Protein AF-A0A2H0Q9N0-F1 (afdb_monomer)

pLDDT: mean 83.06, std 21.74, range [19.2, 98.88]

Radius of gyration: 26.99 Å; Cα contacts (8 Å, |Δi|>4): 1175; chains: 1; bounding box: 67×59×78 Å

Mean predicted aligned error: 12.79 Å

Secondary structure (DSSP, 8-state):
----------------------------TT-------SSS--SPPPPHHHHHHHHHHHHHHHHHIIIIII--EEEE---HHHHHHHHHHH--SS----PPBS--EEEEE-SEEE-B-SS---S-TTBGGGG--EEE--SPEEHHHHHHHHHHHHHHHHHHT-HHHH-BTTBTT---HHHHHHHHHHHHHHHHHHHHHHHHHTTT--SEE-SSHHHHHHHHHHHHHHHHHHH---BTTTBSS-HHHHHHHHHTTS-HHHHHHHHHHHHHHHHHTPPPP-SHHHHHHHHHHHHHHHHHTT--HHHHHHHHHHHHHHHT---SSHHHHHHHHHHHHHHHHHH--HHHHHHHHHHHHHHHHHEETTTTEETT-SEEEHHHHHHHHHHHHHHHHH-TTTS-HHHHHHHHHHHHIIIIIISS-B-----GGGS-TTT--SSGGGTS-TTPPPGGGSSTTT-B-S-B-SEEEEETTEEEE-TT-EEHHHHHHHHHHHHTTSTTTS-SS--TTS--PPP-----------------------PPPPPHHHHIIIIIHHHHTTS-GGGSGGG---SSHHHHHHHHBTPBBSS-GGGBTSBSB-TT---TTT-HHHHHH-S-TTT--SSPSSTTSPPPPHHHHHHHHHHHHTT---

Nearest PDB structures (foldseek):
  3vxd-assembly5_A  TM=5.482E-01  e=1.233E-02  Streptococcus agalactiae NEM316
  7v6q-assembly1_D  TM=3.575E-01  e=6.335E-01  Homo sapiens
  7v6q-assembly2_H  TM=3.766E-01  e=9.106E-01  Homo sapiens
  7v1m-assembly1_H  TM=4.454E-01  e=3.159E+00  Homo sapiens
  2hr2-assembly2_B  TM=3.471E-01  e=3.887E+00  Chlorobaculum tepidum TLS

Solvent-accessible surface area (backbone atoms only — not comparable to full-atom values): 34463 Å² total; per-residue (Å²): 134,89,88,78,90,92,87,84,87,90,86,89,86,87,89,87,85,87,84,92,74,97,75,89,87,85,92,65,102,79,87,82,64,88,75,86,48,87,60,97,52,97,63,81,80,75,49,54,59,34,50,43,36,25,27,38,41,50,23,49,39,37,47,50,47,46,44,36,20,19,52,56,38,49,65,53,76,81,55,71,66,59,51,53,48,44,39,58,73,22,23,40,95,82,24,72,36,75,84,59,42,63,58,25,33,32,32,36,63,27,41,30,30,20,43,35,28,74,38,69,74,87,81,50,94,49,47,26,66,41,48,25,43,38,72,64,41,82,58,52,18,33,24,35,26,48,12,25,40,35,36,35,26,44,53,46,20,51,47,33,42,23,35,87,80,30,26,46,72,86,43,83,90,43,73,21,9,50,50,29,32,51,14,44,52,28,35,51,31,28,51,37,32,50,49,48,51,53,53,26,68,76,55,84,50,67,59,47,39,75,86,49,75,48,12,57,37,38,32,48,22,19,51,22,45,47,22,36,52,31,56,40,57,57,41,92,98,37,19,88,57,40,64,45,27,54,54,45,18,60,78,65,75,42,58,23,50,60,54,17,49,53,46,56,59,49,44,54,60,55,56,71,69,58,69,82,70,85,49,59,60,33,37,18,48,44,32,48,22,39,26,30,37,25,40,46,66,76,43,58,74,71,50,43,55,54,29,49,61,45,34,62,55,47,63,73,56,85,58,91,37,58,53,49,33,16,25,37,27,39,17,16,45,40,30,18,64,72,62,66,45,62,70,33,42,50,37,25,30,58,39,46,54,54,49,56,70,35,45,36,85,76,78,37,46,44,74,70,54,53,66,40,42,31,39,45,53,19,39,41,53,38,22,38,51,46,41,62,44,70,28,64,91,58,37,47,57,68,58,42,51,52,50,42,40,37,40,46,47,33,59,37,65,64,22,39,19,51,46,15,37,76,57,72,88,77,49,57,77,89,77,54,66,101,46,64,56,33,58,38,62,90,85,54,35,39,24,72,69,46,44,71,96,34,5,24,51,36,30,50,15,34,27,32,35,58,55,97,95,42,60,43,43,43,64,73,34,28,35,35,27,27,44,26,39,26,26,42,45,25,43,34,63,46,44,93,78,36,69,74,73,56,46,62,78,77,73,72,76,62,65,76,86,81,77,70,78,88,88,86,70,90,82,92,86,89,86,85,90,68,79,73,65,90,71,84,72,49,49,40,62,54,40,32,69,76,60,48,53,66,42,25,87,61,16,33,62,95,76,7,66,94,69,41,26,40,72,40,57,69,45,30,49,67,52,27,56,76,24,59,27,82,92,32,73,95,35,51,71,30,17,27,26,28,63,50,34,46,49,46,62,42,7,40,49,47,16,25,46,40,80,52,72,90,70,28,57,79,74,46,41,30,74,94,47,82,62,66,49,49,31,55,51,48,40,55,33,47,25,20,47,70,43,53,55,113

Foldseek 3Di:
DDDDDDDDDDDDDDDDDDDDDDDDDDPDPDFDDDDQFPQGDRDDFDFLLLLLLQLQQQLVQALCLQFWAALQAQFDDD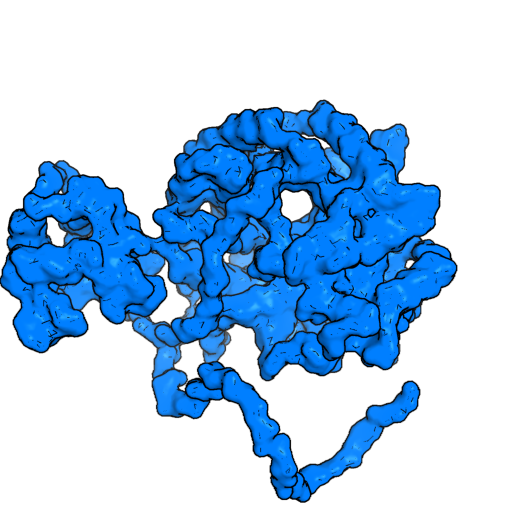DPVLLVVLQVQLDAPLAGADAAADTRGHLAGFQKFFQFFPDADPPDPSHSPRRYGHDHRQFAHFLLLLLLSLLSLLQQLLLLQFCQQQNGHPDDNHRRSHSNSSSLSSLVSSLSSLVVVLCCVVPVVGRHDHPDLLSLLSNLLSLLSNLLLLLDQADPNTHNGNPSVVSVCVVVVHGSNVVSVVSLVVSVVSVVPRDDDDALLNLLSNLQSLLSNCQSVLHQDPSLVSLVVSLVVLLPDPDQFLLSLLSSLNSLLLNCLSNVPCSSLLSSLVSVVVNLVQADPSQLDGVSDFKDFLQSLLSNLSSLLSCCFRNLVRDANVLSSVNNSSSCCRVPAFQCQQQAHADLVVDDPSNDDPDPSSNHDPPGHHQQPSDDPRGGRRFGARMWGHDPNGIDGNSSMDRSSSRSSSSLSSNCSPCVSGNSSRRSVVPPHGDDDDDRDDDRDDDDDDFDDDDADDDPQDALQCLLVPPVVQQQVQQDDPNRVVNNHSVHSVSNLVSQEPHQDPPQVSSGRQGCAYAQALQCSRHVVLLQQDRDPSSHDPAHPPHPDPGDDPHSSVSVSSCRNNGVHD

Sequence (646 aa):
MKSFLLLFSVFILSACTNGHNPLFNCDGPGCGGVISSGIGLSAPPLSFTKTLEQGYWYSRYNLGDLVMKSGAGETFMPDMDMVSMMLQMSSDDLSTAMAPQAPALLSRVYNSANPSFVQKSDNDPMNFSDERWSDFDTSATTGSAFGWTLMKEVEWSKLFNVDGHFGVPGQNDIPGAQQRFNGLALCAEAVMQADAFIMDFNGNRSKFTISDKSDSYVALGAIANLADFLNTSSIPNRMQKNRCAEAVAMMKMKPASSVADDYLNFLADLEFELEAPETIKERSLLIQVYSFYAKALESKNVFTTAAISHADFLQNYVGADVTEISYAIRGLIDAYRITKQVKYLKSAGIMWEKLLADFDNKNNFFKSKATYSVDDIAVILSALNGLKLFGQKEVVQYFVLNTFIRTFESLVNLSGLQISAPAVAMIDEWERKPNDLFHRANNLVTPRKAGGEFGIAPVFAAEVTFKEGRWAAKKDRFDTAGAMHLANQMVWFHYSEVEGFVCPEGDCVAASDIEAGDLVPPGSSTPGQGGGQTGPVLGFNELHNQILTRCIGCHAGSGAPMGLDMSTPDKAFENLVGKPAVQGGVFGGVNRVTPGNSNPSASYIIAKLQASPDQRVGDRMPRGGPFLTEGEINQVKAWIDAGANR

Structure (mmCIF, N/CA/C/O backbone):
data_AF-A0A2H0Q9N0-F1
#
_entry.id   AF-A0A2H0Q9N0-F1
#
loop_
_atom_site.group_PDB
_atom_site.id
_atom_site.type_symbol
_atom_site.label_atom_id
_atom_site.label_alt_id
_atom_site.label_comp_id
_atom_site.label_asym_id
_atom_site.label_entity_id
_atom_site.label_seq_id
_atom_site.pdbx_PDB_ins_code
_atom_site.Cartn_x
_atom_site.Cartn_y
_atom_site.Cartn_z
_atom_site.occupancy
_atom_site.B_iso_or_equiv
_atom_site.auth_seq_id
_atom_site.auth_comp_id
_atom_site.auth_asym_id
_atom_site.auth_atom_id
_atom_site.pdbx_PDB_model_num
ATOM 1 N N . MET A 1 1 ? 30.008 -14.750 -15.233 1.00 31.31 1 MET A N 1
ATOM 2 C CA . MET A 1 1 ? 29.663 -16.009 -15.939 1.00 31.31 1 MET A CA 1
ATOM 3 C C . MET A 1 1 ? 30.295 -17.197 -15.221 1.00 31.31 1 MET A C 1
ATOM 5 O O . MET A 1 1 ? 31.506 -17.197 -15.068 1.00 31.31 1 MET A O 1
ATOM 9 N N . LYS A 1 2 ? 29.468 -18.190 -14.847 1.00 23.47 2 LYS A N 1
ATOM 10 C CA . LYS A 1 2 ? 29.785 -19.526 -14.288 1.00 23.47 2 LYS A CA 1
ATOM 11 C C . LYS A 1 2 ? 30.564 -19.589 -12.962 1.00 23.47 2 LYS A C 1
ATOM 13 O O . LYS A 1 2 ? 31.775 -19.417 -12.939 1.00 23.47 2 LYS A O 1
ATOM 18 N N . SER A 1 3 ? 29.896 -20.079 -11.917 1.00 23.36 3 SER A N 1
ATOM 19 C CA . SER A 1 3 ? 30.359 -21.277 -11.199 1.00 23.36 3 SER A CA 1
ATOM 20 C C . SER A 1 3 ? 29.175 -22.002 -10.558 1.00 23.36 3 SER A C 1
ATOM 22 O O . SER A 1 3 ? 28.416 -21.445 -9.776 1.00 23.36 3 SER A O 1
ATOM 24 N N . PHE A 1 4 ? 29.006 -23.242 -11.003 1.00 22.53 4 PHE A N 1
ATOM 25 C CA . PHE A 1 4 ? 27.982 -24.225 -10.668 1.00 22.53 4 PHE A CA 1
ATOM 26 C C . PHE A 1 4 ? 28.611 -25.216 -9.667 1.00 22.53 4 PHE A C 1
ATOM 28 O O . PHE A 1 4 ? 29.736 -25.638 -9.903 1.00 22.53 4 PHE A O 1
ATOM 35 N N . LEU A 1 5 ? 27.870 -25.568 -8.610 1.00 22.69 5 LEU A N 1
ATOM 36 C CA . LEU A 1 5 ? 27.806 -26.840 -7.854 1.00 22.69 5 LEU A CA 1
ATOM 37 C C . LEU A 1 5 ? 29.042 -27.758 -7.604 1.00 22.69 5 LEU A C 1
ATOM 39 O O . LEU A 1 5 ? 29.772 -28.110 -8.523 1.00 22.69 5 LEU A O 1
ATOM 43 N N . LEU A 1 6 ? 29.018 -28.342 -6.380 1.00 20.81 6 LEU A N 1
ATOM 44 C CA . LEU A 1 6 ? 29.423 -29.704 -5.920 1.00 20.81 6 LEU A CA 1
ATOM 45 C C . LEU A 1 6 ? 30.779 -29.919 -5.178 1.00 20.81 6 LEU A C 1
ATOM 47 O O . LEU A 1 6 ? 31.813 -30.030 -5.823 1.00 20.81 6 LEU A O 1
ATOM 51 N N . LEU A 1 7 ? 30.726 -30.141 -3.837 1.00 19.20 7 LEU A N 1
ATOM 52 C CA . LEU A 1 7 ? 31.066 -31.395 -3.080 1.00 19.20 7 LEU A CA 1
ATOM 53 C C . LEU A 1 7 ? 31.716 -31.223 -1.667 1.00 19.20 7 LEU A C 1
ATOM 55 O O . LEU A 1 7 ? 32.732 -30.562 -1.514 1.00 19.20 7 LEU A O 1
ATOM 59 N N . PHE A 1 8 ? 31.134 -31.956 -0.696 1.00 19.28 8 PHE A N 1
ATOM 60 C CA . PHE A 1 8 ? 31.628 -32.558 0.576 1.00 19.28 8 PHE A CA 1
ATOM 61 C C . PHE A 1 8 ? 32.267 -31.753 1.745 1.00 19.28 8 PHE A C 1
ATOM 63 O O . PHE A 1 8 ? 33.416 -31.342 1.715 1.00 19.28 8 PHE A O 1
ATOM 70 N N . SER A 1 9 ? 31.506 -31.718 2.853 1.00 19.86 9 SER A N 1
ATOM 71 C CA . SER A 1 9 ? 31.774 -32.215 4.227 1.00 19.86 9 SER A CA 1
ATOM 72 C C . SER A 1 9 ? 33.157 -32.118 4.922 1.00 19.86 9 SER A C 1
ATOM 74 O O . SER A 1 9 ? 34.087 -32.836 4.578 1.00 19.86 9 SER A O 1
ATOM 76 N N . VAL A 1 10 ? 33.120 -31.446 6.092 1.00 20.84 10 VAL A N 1
ATOM 77 C CA . VAL A 1 10 ? 33.863 -31.665 7.366 1.00 20.84 10 VAL A CA 1
ATOM 78 C C . VAL A 1 10 ? 35.358 -31.295 7.413 1.00 20.84 10 VAL A C 1
ATOM 80 O O . VAL A 1 10 ? 36.204 -32.075 7.003 1.00 20.84 10 VAL A O 1
ATOM 83 N N . PHE A 1 11 ? 35.686 -30.175 8.078 1.00 20.23 11 PHE A N 1
ATOM 84 C CA . PHE A 1 11 ? 36.455 -30.140 9.340 1.00 20.23 11 PHE A CA 1
ATOM 85 C C . PHE A 1 11 ? 36.376 -28.748 10.004 1.00 20.23 11 PHE A C 1
ATOM 87 O O . PHE A 1 11 ? 36.234 -27.720 9.350 1.00 20.23 11 PHE A O 1
ATOM 94 N N . ILE A 1 12 ? 36.411 -28.771 11.334 1.00 21.11 12 ILE A N 1
ATOM 95 C CA . ILE A 1 12 ? 36.147 -27.708 12.310 1.00 21.11 12 ILE A CA 1
ATOM 96 C C . ILE A 1 12 ? 37.455 -26.964 12.669 1.00 21.11 12 ILE A C 1
ATOM 98 O O . ILE A 1 12 ? 38.469 -27.633 12.834 1.00 21.11 12 ILE A O 1
ATOM 102 N N . LEU A 1 13 ? 37.406 -25.633 12.865 1.00 20.56 13 LEU A N 1
ATOM 103 C CA . LEU A 1 13 ? 37.835 -24.852 14.060 1.00 20.56 13 LEU A CA 1
ATOM 104 C C . LEU A 1 13 ? 38.424 -23.456 13.749 1.00 20.56 13 LEU A C 1
ATOM 106 O O . LEU A 1 13 ? 39.494 -23.321 13.170 1.00 20.56 13 LEU A O 1
ATOM 110 N N . SER A 1 14 ? 37.773 -22.469 14.380 1.00 21.14 14 SER A N 1
ATOM 111 C CA . SER A 1 14 ? 38.359 -21.362 15.154 1.00 21.14 14 SER A CA 1
ATOM 112 C C . SER A 1 14 ? 38.854 -20.097 14.443 1.00 21.14 14 SER A C 1
ATOM 114 O O . SER A 1 14 ? 40.018 -19.993 14.076 1.00 21.14 14 SER A O 1
ATOM 116 N N . ALA A 1 15 ? 38.009 -19.059 14.480 1.00 22.59 15 ALA A N 1
ATOM 117 C CA . ALA A 1 15 ? 38.369 -17.771 15.084 1.00 22.59 15 ALA A CA 1
ATOM 118 C C . ALA A 1 15 ? 37.097 -16.996 15.497 1.00 22.59 15 ALA A C 1
ATOM 120 O O . ALA A 1 15 ? 36.568 -16.188 14.742 1.00 22.59 15 ALA A O 1
ATOM 121 N N . CYS A 1 16 ? 36.609 -17.258 16.715 1.00 19.97 16 CYS A N 1
ATOM 122 C CA . CYS A 1 16 ? 35.764 -16.334 17.476 1.00 19.97 16 CYS A CA 1
ATOM 123 C C . CYS A 1 16 ? 36.652 -15.589 18.475 1.00 19.97 16 CYS A C 1
ATOM 125 O O . CYS A 1 16 ? 37.327 -16.262 19.244 1.00 19.97 16 CYS A O 1
ATOM 127 N N . THR A 1 17 ? 36.583 -14.256 18.495 1.00 24.31 17 THR A N 1
ATOM 128 C CA . THR A 1 17 ? 36.706 -13.335 19.655 1.00 24.31 17 THR A CA 1
ATOM 129 C C . THR A 1 17 ? 36.529 -11.916 19.087 1.00 24.31 17 THR A C 1
ATOM 131 O O . THR A 1 17 ? 37.209 -11.607 18.118 1.00 24.31 17 THR A O 1
ATOM 134 N N . ASN A 1 18 ? 35.716 -10.967 19.556 1.00 23.95 18 ASN A N 1
ATOM 135 C CA . ASN A 1 18 ? 34.842 -10.791 20.716 1.00 23.95 18 ASN A CA 1
ATOM 136 C C . ASN A 1 18 ? 33.874 -9.632 20.382 1.00 23.95 18 ASN A C 1
ATOM 138 O O . ASN A 1 18 ? 34.297 -8.663 19.757 1.00 23.95 18 ASN A O 1
ATOM 142 N N . GLY A 1 19 ? 32.628 -9.685 20.861 1.00 22.50 19 GLY A N 1
ATOM 143 C CA . GLY A 1 19 ? 31.677 -8.565 20.798 1.00 22.50 19 GLY A CA 1
ATOM 144 C C . GLY A 1 19 ? 30.237 -9.011 21.055 1.00 22.50 19 GLY A C 1
ATOM 145 O O . GLY A 1 19 ? 29.511 -9.335 20.127 1.00 22.50 19 GLY A O 1
ATOM 146 N N . HIS A 1 20 ? 29.860 -9.104 22.330 1.00 23.45 20 HIS A N 1
ATOM 147 C CA . HIS A 1 20 ? 28.598 -9.644 22.843 1.00 23.45 20 HIS A CA 1
ATOM 148 C C . HIS A 1 20 ? 27.323 -8.926 22.361 1.00 23.45 20 HIS A C 1
ATOM 150 O O . HIS A 1 20 ? 27.207 -7.715 22.515 1.00 23.45 20 HIS A O 1
ATOM 156 N N . ASN A 1 21 ? 26.315 -9.705 21.950 1.00 23.81 21 ASN A N 1
ATOM 157 C CA . ASN A 1 21 ? 24.898 -9.327 21.982 1.00 23.81 21 ASN A CA 1
ATOM 158 C C . ASN A 1 21 ? 24.074 -10.592 22.328 1.00 23.81 21 ASN A C 1
ATOM 160 O O . ASN A 1 21 ? 24.121 -11.547 21.552 1.00 23.81 21 ASN A O 1
ATOM 164 N N . PRO A 1 22 ? 23.402 -10.702 23.493 1.00 25.22 22 PRO A N 1
ATOM 165 C CA . PRO A 1 22 ? 22.702 -11.923 23.877 1.00 25.22 22 PRO A CA 1
ATOM 166 C C . PRO A 1 22 ? 21.216 -11.813 23.519 1.00 25.22 22 PRO A C 1
ATOM 168 O O . PRO A 1 22 ? 20.397 -11.437 24.349 1.00 25.22 22 PRO A O 1
ATOM 171 N N . LEU A 1 23 ? 20.862 -12.165 22.288 1.00 24.06 23 LEU A N 1
ATOM 172 C CA . LEU A 1 23 ? 19.498 -12.521 21.891 1.00 24.06 23 LEU A CA 1
ATOM 173 C C . LEU A 1 23 ? 19.603 -13.754 20.987 1.00 24.06 23 LEU A C 1
ATOM 175 O O . LEU A 1 23 ? 20.601 -13.907 20.293 1.00 24.06 23 LEU A O 1
ATOM 179 N N . PHE A 1 24 ? 18.590 -14.622 21.017 1.00 27.72 24 PHE A N 1
ATOM 180 C CA . PHE A 1 24 ? 18.507 -15.936 20.354 1.00 27.72 24 PHE A CA 1
ATOM 181 C C . PHE A 1 24 ? 19.119 -17.114 21.119 1.00 27.72 24 PHE A C 1
ATOM 183 O O . PHE A 1 24 ? 20.168 -17.642 20.759 1.00 27.72 24 PHE A O 1
ATOM 190 N N . ASN A 1 25 ? 18.390 -17.614 22.121 1.00 24.52 25 ASN A N 1
ATOM 191 C CA . ASN A 1 25 ? 18.332 -19.061 22.323 1.00 24.52 25 ASN A CA 1
ATOM 192 C C . ASN A 1 25 ? 17.056 -19.473 23.072 1.00 24.52 25 ASN A C 1
ATOM 194 O O . ASN A 1 25 ? 16.990 -19.313 24.286 1.00 24.52 25 ASN A O 1
ATOM 198 N N . CYS A 1 26 ? 16.070 -20.016 22.355 1.00 23.44 26 CYS A N 1
ATOM 199 C CA . CYS A 1 26 ? 14.948 -20.762 22.935 1.00 23.44 26 CYS A CA 1
ATOM 200 C C . CYS A 1 26 ? 14.511 -21.890 21.980 1.00 23.44 26 CYS A C 1
ATOM 202 O O . CYS A 1 26 ? 13.346 -21.981 21.611 1.00 23.44 26 CYS A O 1
ATOM 204 N N . ASP A 1 27 ? 15.439 -22.774 21.605 1.00 26.48 27 ASP A N 1
ATOM 205 C CA . ASP A 1 27 ? 15.098 -24.116 21.113 1.00 26.48 27 ASP A CA 1
ATOM 206 C C . ASP A 1 27 ? 15.188 -25.099 22.290 1.00 26.48 27 ASP A C 1
ATOM 208 O O . ASP A 1 27 ? 16.221 -25.712 22.558 1.00 26.48 27 ASP A O 1
ATOM 212 N N . GLY A 1 28 ? 14.095 -25.206 23.050 1.00 24.17 28 GLY A N 1
ATOM 213 C CA . GLY A 1 28 ? 13.954 -26.140 24.168 1.00 24.17 28 GLY A CA 1
ATOM 214 C C . GLY A 1 28 ? 12.652 -26.948 24.066 1.00 24.17 28 GLY A C 1
ATOM 215 O O . GLY A 1 28 ? 11.604 -26.377 23.749 1.00 24.17 28 GLY A O 1
ATOM 216 N N . PRO A 1 29 ? 12.667 -28.267 24.339 1.00 25.89 29 PRO A N 1
ATOM 217 C CA . PRO A 1 29 ? 11.501 -29.132 24.195 1.00 25.89 29 PRO A CA 1
ATOM 218 C C . PRO A 1 29 ? 10.518 -28.889 25.350 1.00 25.89 29 PRO A C 1
ATOM 220 O O . PRO A 1 29 ? 10.623 -29.485 26.418 1.00 25.89 29 PRO A O 1
ATOM 223 N N . GLY A 1 30 ? 9.568 -27.977 25.138 1.00 25.41 30 GLY A N 1
ATOM 224 C CA . GLY A 1 30 ? 8.513 -27.658 26.109 1.00 25.41 30 GLY A CA 1
ATOM 225 C C . GLY A 1 30 ? 7.301 -26.900 25.553 1.00 25.41 30 GLY A C 1
ATOM 226 O O . GLY A 1 30 ? 6.313 -26.737 26.264 1.00 25.41 30 GLY A O 1
ATOM 227 N N . CYS A 1 31 ? 7.322 -26.473 24.288 1.00 25.66 31 CYS A N 1
ATOM 228 C CA . CYS A 1 31 ? 6.215 -25.745 23.662 1.00 25.66 31 CYS A CA 1
ATOM 229 C C . CYS A 1 31 ? 5.349 -26.689 22.815 1.00 25.66 31 CYS A C 1
ATOM 231 O O . CYS A 1 31 ? 5.584 -26.863 21.624 1.00 25.66 31 CYS A O 1
ATOM 233 N N . GLY A 1 32 ? 4.348 -27.322 23.428 1.00 27.08 32 GLY A N 1
ATOM 234 C CA . GLY A 1 32 ? 3.419 -28.213 22.730 1.00 27.08 32 GLY A CA 1
ATOM 235 C C . GLY A 1 32 ? 2.026 -28.177 23.347 1.00 27.08 32 GLY A C 1
ATOM 236 O O . GLY A 1 32 ? 1.711 -28.989 24.210 1.00 27.08 32 GLY A O 1
ATOM 237 N N . GLY A 1 33 ? 1.191 -27.240 22.896 1.00 22.12 33 GLY A N 1
ATOM 238 C CA . GLY A 1 33 ? -0.230 -27.156 23.233 1.00 22.12 33 GLY A CA 1
ATOM 239 C C . GLY A 1 33 ? -1.034 -26.800 21.987 1.00 22.12 33 GLY A C 1
ATOM 240 O O . GLY A 1 33 ? -1.135 -25.637 21.615 1.00 22.12 33 GLY A O 1
ATOM 241 N N . VAL A 1 34 ? -1.551 -27.820 21.305 1.00 24.86 34 VAL A N 1
ATOM 242 C CA . VAL A 1 34 ? -2.313 -27.707 20.055 1.00 24.86 34 VAL A CA 1
ATOM 243 C C . VAL A 1 34 ? -3.736 -27.236 20.360 1.00 24.86 34 VAL A C 1
ATOM 245 O O . VAL A 1 34 ? -4.440 -27.871 21.143 1.00 24.86 34 VAL A O 1
ATOM 248 N N . ILE A 1 35 ? -4.192 -26.173 19.695 1.00 26.12 35 ILE A N 1
ATOM 249 C CA . ILE A 1 35 ? -5.621 -25.879 19.537 1.00 26.12 35 ILE A CA 1
ATOM 250 C C . ILE A 1 35 ? -5.923 -26.064 18.059 1.00 26.12 35 ILE A C 1
ATOM 252 O O . ILE A 1 35 ? -5.365 -25.358 17.221 1.00 26.12 35 ILE A O 1
ATOM 256 N N . SER A 1 36 ? -6.760 -27.046 17.731 1.00 24.72 36 SER A N 1
ATOM 257 C CA . SER A 1 36 ? -7.146 -27.306 16.350 1.00 24.72 36 SER A CA 1
ATOM 258 C C . SER A 1 36 ? -7.968 -26.135 15.810 1.00 24.72 36 SER A C 1
ATOM 260 O O . SER A 1 36 ? -9.067 -25.856 16.297 1.00 24.72 36 SER A O 1
ATOM 262 N N . SER A 1 37 ? -7.438 -25.481 14.785 1.00 29.23 37 SER A N 1
ATOM 263 C CA . SER A 1 37 ? -8.168 -24.616 13.869 1.00 29.23 37 SER A CA 1
ATOM 264 C C . SER A 1 37 ? -9.241 -25.442 13.145 1.00 29.23 37 SER A C 1
ATOM 266 O O . SER A 1 37 ? -8.993 -26.542 12.653 1.00 29.23 37 SER A O 1
ATOM 268 N N . GLY A 1 38 ? -10.470 -24.925 13.104 1.00 25.83 38 GLY A N 1
ATOM 269 C CA . GLY A 1 38 ? -11.622 -25.551 12.438 1.00 25.83 38 GLY A CA 1
ATOM 270 C C . GLY A 1 38 ? -11.572 -25.515 10.906 1.00 25.83 38 GLY A C 1
ATOM 271 O O . GLY A 1 38 ? -12.571 -25.804 10.258 1.00 25.83 38 GLY A O 1
ATOM 272 N N . ILE A 1 39 ? -10.419 -25.183 10.334 1.00 32.78 39 ILE A N 1
ATOM 273 C CA . ILE A 1 39 ? -10.038 -25.405 8.942 1.00 32.78 39 ILE A CA 1
ATOM 274 C C . ILE A 1 39 ? -8.676 -26.076 9.078 1.00 32.78 39 ILE A C 1
ATOM 276 O O . ILE A 1 39 ? -7.808 -25.473 9.695 1.00 32.78 39 ILE A O 1
ATOM 280 N N . GLY A 1 40 ? -8.513 -27.321 8.621 1.00 27.41 40 GLY A N 1
ATOM 281 C CA . GLY A 1 40 ? -7.359 -28.182 8.923 1.00 27.41 40 GLY A CA 1
ATOM 282 C C . GLY A 1 40 ? -5.984 -27.574 8.611 1.00 27.41 40 GLY A C 1
ATOM 283 O O . GLY A 1 40 ? -5.366 -27.914 7.608 1.00 27.41 40 GLY A O 1
ATOM 284 N N . LEU A 1 41 ? -5.487 -26.717 9.499 1.00 33.31 41 LEU A N 1
ATOM 285 C CA . LEU A 1 41 ? -4.199 -26.043 9.427 1.00 33.31 41 LEU A CA 1
ATOM 286 C C . LEU A 1 41 ? -3.468 -26.337 10.734 1.00 33.31 41 LEU A C 1
ATOM 288 O O . LEU A 1 41 ? -3.655 -25.669 11.746 1.00 33.31 41 LEU A O 1
ATOM 292 N N . SER A 1 42 ? -2.645 -27.382 10.712 1.00 29.28 42 SER A N 1
ATOM 293 C CA . SER A 1 42 ? -1.840 -27.867 11.838 1.00 29.28 42 SER A CA 1
ATOM 294 C C . SER A 1 42 ? -0.607 -26.998 12.143 1.00 29.28 42 SER A C 1
ATOM 296 O O . SER A 1 42 ? 0.356 -27.499 12.722 1.00 29.28 42 SER A O 1
ATOM 298 N N . ALA A 1 43 ? -0.585 -25.733 11.715 1.00 33.31 43 ALA A N 1
ATOM 299 C CA . ALA A 1 43 ? 0.555 -24.833 11.872 1.00 33.31 43 ALA A CA 1
ATOM 300 C C . ALA A 1 43 ? 0.290 -23.798 12.984 1.00 33.31 43 ALA A C 1
ATOM 302 O O . ALA A 1 43 ? -0.852 -23.358 13.135 1.00 33.31 43 ALA A O 1
ATOM 303 N N . PRO A 1 44 ? 1.310 -23.400 13.771 1.00 39.59 44 PRO A N 1
ATOM 304 C CA . PRO A 1 44 ? 1.176 -22.269 14.682 1.00 39.59 44 PRO A CA 1
ATOM 305 C C . PRO A 1 44 ? 0.867 -20.986 13.889 1.00 39.59 44 PRO A C 1
ATOM 307 O O . PRO A 1 44 ? 1.356 -20.855 12.762 1.00 39.59 44 PRO A O 1
ATOM 310 N N . PRO A 1 45 ? 0.087 -20.048 14.462 1.00 53.41 45 PRO A N 1
ATOM 311 C CA . PRO A 1 45 ? -0.258 -18.795 13.795 1.00 53.41 45 PRO A CA 1
ATOM 312 C C . PRO A 1 45 ? 1.000 -18.016 13.400 1.00 53.41 45 PRO A C 1
ATOM 314 O O . PRO A 1 45 ? 2.035 -18.086 14.075 1.00 53.41 45 PRO A O 1
ATOM 317 N N . LEU A 1 46 ? 0.908 -17.274 12.297 1.00 68.38 46 LEU A N 1
ATOM 318 C CA . LEU A 1 46 ? 1.995 -16.424 11.814 1.00 68.38 46 LEU A CA 1
ATOM 319 C C . LEU A 1 46 ? 2.429 -15.444 12.921 1.00 68.38 46 LEU A C 1
ATOM 321 O O . LEU A 1 46 ? 1.588 -14.847 13.588 1.00 68.38 46 LEU A O 1
ATOM 325 N N . SER A 1 47 ? 3.735 -15.255 13.141 1.00 75.81 47 SER A N 1
ATOM 326 C CA . SER A 1 47 ? 4.174 -14.204 14.068 1.00 75.81 47 SER A CA 1
ATOM 327 C C . SER A 1 47 ? 3.965 -12.829 13.438 1.00 75.81 47 SER A C 1
ATOM 329 O O . SER A 1 47 ? 3.990 -12.672 12.214 1.00 75.81 47 SER A O 1
ATOM 331 N N . PHE A 1 48 ? 3.797 -11.804 14.268 1.00 78.94 48 PHE A N 1
ATOM 332 C CA . PHE A 1 48 ? 3.614 -10.442 13.776 1.00 78.94 48 PHE A CA 1
ATOM 333 C C . PHE A 1 48 ? 4.802 -9.973 12.924 1.00 78.94 48 PHE A C 1
ATOM 335 O O . PHE A 1 48 ? 4.585 -9.482 11.825 1.00 78.94 48 PHE A O 1
ATOM 342 N N . THR A 1 49 ? 6.048 -10.225 13.345 1.00 76.88 49 THR A N 1
ATOM 343 C CA . THR A 1 49 ? 7.238 -9.879 12.546 1.00 76.88 49 THR A CA 1
ATOM 344 C C . THR A 1 49 ? 7.203 -10.531 11.164 1.00 76.88 49 THR A C 1
ATOM 346 O O . THR A 1 49 ? 7.435 -9.864 10.164 1.00 76.88 49 THR A O 1
ATOM 349 N N . LYS A 1 50 ? 6.822 -11.813 11.068 1.00 82.62 50 LYS A N 1
ATOM 350 C CA . LYS A 1 50 ? 6.655 -12.481 9.766 1.00 82.62 50 LYS A CA 1
ATOM 351 C C . LYS A 1 50 ? 5.530 -11.860 8.938 1.00 82.62 50 LYS A C 1
ATOM 353 O O . LYS A 1 50 ? 5.632 -11.821 7.722 1.00 82.62 50 LYS A O 1
ATOM 358 N N . THR A 1 51 ? 4.481 -11.361 9.587 1.00 86.44 51 THR A N 1
ATOM 359 C CA . THR A 1 51 ? 3.382 -10.650 8.921 1.00 86.44 51 THR A CA 1
ATOM 360 C C . THR A 1 51 ? 3.871 -9.339 8.296 1.00 86.44 51 THR A C 1
ATOM 362 O O . THR A 1 51 ? 3.561 -9.066 7.139 1.00 86.44 51 THR A O 1
ATOM 365 N N . LEU A 1 52 ? 4.673 -8.553 9.025 1.00 84.62 52 LEU A N 1
ATOM 366 C CA . LEU A 1 52 ? 5.252 -7.305 8.509 1.00 84.62 52 LEU A CA 1
ATOM 367 C C . LEU A 1 52 ? 6.208 -7.562 7.340 1.00 84.62 52 LEU A C 1
ATOM 369 O O . LEU A 1 52 ? 6.137 -6.877 6.323 1.00 84.62 52 LEU A O 1
ATOM 373 N N . GLU A 1 53 ? 7.075 -8.566 7.465 1.00 87.00 53 GLU A N 1
ATOM 374 C CA . GLU A 1 53 ? 8.036 -8.926 6.418 1.00 87.00 53 GLU A CA 1
ATOM 375 C C . GLU A 1 53 ? 7.331 -9.487 5.174 1.00 87.00 53 GLU A C 1
ATOM 377 O O . GLU A 1 53 ? 7.619 -9.059 4.060 1.00 87.00 53 GLU A O 1
ATOM 382 N N . GLN A 1 54 ? 6.324 -10.356 5.321 1.00 94.69 54 GLN A N 1
ATOM 383 C CA . GLN A 1 54 ? 5.544 -10.803 4.161 1.00 94.69 54 GLN A CA 1
ATOM 384 C C . GLN A 1 54 ? 4.818 -9.638 3.492 1.00 94.69 54 GLN A C 1
ATOM 386 O O . GLN A 1 54 ? 4.791 -9.567 2.266 1.00 94.69 54 GLN A O 1
ATOM 391 N N . GLY A 1 55 ? 4.273 -8.704 4.280 1.00 96.19 55 GLY A N 1
ATOM 392 C CA . GLY A 1 55 ? 3.718 -7.456 3.765 1.00 96.19 55 GLY A CA 1
ATOM 393 C C . GLY A 1 55 ? 4.734 -6.706 2.905 1.00 96.19 55 GLY A C 1
ATOM 394 O O . GLY A 1 55 ? 4.440 -6.414 1.748 1.00 96.19 55 GLY A O 1
ATOM 395 N N . TYR A 1 56 ? 5.942 -6.473 3.423 1.00 94.88 56 TYR A N 1
ATOM 396 C CA . TYR A 1 56 ? 7.052 -5.850 2.693 1.00 94.88 56 TYR A CA 1
ATOM 397 C C . TYR A 1 56 ? 7.320 -6.537 1.349 1.00 94.88 56 TYR A C 1
ATOM 399 O O . TYR A 1 56 ? 7.310 -5.885 0.302 1.00 94.88 56 TYR A O 1
ATOM 407 N N . TRP A 1 57 ? 7.478 -7.862 1.354 1.00 97.25 57 TRP A N 1
ATOM 408 C CA . TRP A 1 57 ? 7.809 -8.625 0.152 1.00 97.25 57 TRP A CA 1
ATOM 409 C C . TRP A 1 57 ? 6.670 -8.660 -0.865 1.00 97.25 57 TRP A C 1
ATOM 411 O O . TRP A 1 57 ? 6.904 -8.398 -2.043 1.00 97.25 57 TRP A O 1
ATOM 421 N N . TYR A 1 58 ? 5.430 -8.896 -0.436 1.00 98.38 58 TYR A N 1
ATOM 422 C CA . TYR A 1 58 ? 4.271 -8.880 -1.335 1.00 98.38 58 TYR A CA 1
ATOM 423 C C . TYR A 1 58 ? 4.050 -7.495 -1.938 1.00 98.38 58 TYR A C 1
ATOM 425 O O . TYR A 1 58 ? 3.744 -7.380 -3.124 1.00 98.38 58 TYR A O 1
ATOM 433 N N . SER A 1 59 ? 4.290 -6.443 -1.159 1.00 98.38 59 SER A N 1
ATOM 434 C CA . SER A 1 59 ? 4.312 -5.065 -1.639 1.00 98.38 59 SER A CA 1
ATOM 435 C C . SER A 1 59 ? 5.346 -4.849 -2.756 1.00 98.38 59 SER A C 1
ATOM 437 O O . SER A 1 59 ? 5.048 -4.147 -3.724 1.00 98.38 59 SER A O 1
ATOM 439 N N . ARG A 1 60 ? 6.540 -5.453 -2.646 1.00 96.75 60 ARG A N 1
ATOM 440 C CA . ARG A 1 60 ? 7.607 -5.370 -3.660 1.00 96.75 60 ARG A CA 1
ATOM 441 C C . ARG A 1 60 ? 7.249 -6.138 -4.925 1.00 96.75 60 ARG A C 1
ATOM 443 O O . ARG A 1 60 ? 7.427 -5.617 -6.021 1.00 96.75 60 ARG A O 1
ATOM 450 N N . TYR A 1 61 ? 6.759 -7.369 -4.767 1.00 97.88 61 TYR A N 1
ATOM 451 C CA . TYR A 1 61 ? 6.414 -8.247 -5.886 1.00 97.88 61 TYR A CA 1
ATOM 452 C C . TYR A 1 61 ? 5.301 -7.640 -6.734 1.00 97.88 61 TYR A C 1
ATOM 454 O O . TYR A 1 61 ? 5.452 -7.519 -7.942 1.00 97.88 61 TYR A O 1
ATOM 462 N N . ASN A 1 62 ? 4.227 -7.170 -6.093 1.00 98.62 62 ASN A N 1
ATOM 463 C CA . ASN A 1 62 ? 3.106 -6.554 -6.796 1.00 98.62 62 ASN A CA 1
ATOM 464 C C . ASN A 1 62 ? 3.528 -5.320 -7.598 1.00 98.62 62 ASN A C 1
ATOM 466 O O . ASN A 1 62 ? 3.120 -5.185 -8.748 1.00 98.62 62 ASN A O 1
ATOM 470 N N . LEU A 1 63 ? 4.355 -4.446 -7.012 1.00 98.56 63 LEU A N 1
ATOM 471 C CA . LEU A 1 63 ? 4.853 -3.260 -7.705 1.00 98.56 63 LEU A CA 1
ATOM 472 C C . LEU A 1 63 ? 5.739 -3.643 -8.893 1.00 98.56 63 LEU A C 1
ATOM 474 O O . LEU A 1 63 ? 5.425 -3.291 -10.023 1.00 98.56 63 LEU A O 1
ATOM 478 N N . GLY A 1 64 ? 6.840 -4.359 -8.642 1.00 97.00 64 GLY A N 1
ATOM 479 C CA . GLY A 1 64 ? 7.849 -4.623 -9.669 1.00 97.00 64 GLY A CA 1
ATOM 480 C C . GLY A 1 64 ? 7.304 -5.435 -10.842 1.00 97.00 64 GLY A C 1
ATOM 481 O O . GLY A 1 64 ? 7.673 -5.184 -11.987 1.00 97.00 64 GLY A O 1
ATOM 482 N N . ASP A 1 65 ? 6.400 -6.381 -10.578 1.00 98.25 65 ASP A N 1
ATOM 483 C CA . ASP A 1 65 ? 5.771 -7.164 -11.636 1.00 98.25 65 ASP A CA 1
ATOM 484 C C . ASP A 1 65 ? 4.746 -6.359 -12.441 1.00 98.25 65 ASP A C 1
ATOM 486 O O . ASP A 1 65 ? 4.677 -6.536 -13.657 1.00 98.25 65 ASP A O 1
ATOM 490 N N . LEU A 1 66 ? 4.030 -5.415 -11.821 1.00 98.69 66 LEU A N 1
ATOM 491 C CA . LEU A 1 66 ? 3.175 -4.483 -12.553 1.00 98.69 66 LEU A CA 1
ATOM 492 C C . LEU A 1 66 ? 4.009 -3.508 -13.393 1.00 98.69 66 LEU A C 1
ATOM 494 O O . LEU A 1 66 ? 3.937 -3.552 -14.618 1.00 98.69 66 LEU A O 1
ATOM 498 N N . VAL A 1 67 ? 4.791 -2.634 -12.759 1.00 98.56 67 VAL A N 1
ATOM 49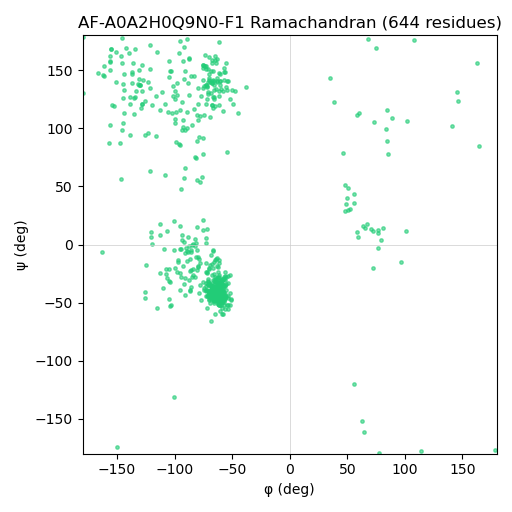9 C CA . VAL A 1 67 ? 5.299 -1.427 -13.434 1.00 98.56 67 VAL A CA 1
ATOM 500 C C . VAL A 1 67 ? 6.545 -1.693 -14.272 1.00 98.56 67 VAL A C 1
ATOM 502 O O . VAL A 1 67 ? 6.716 -1.083 -15.312 1.00 98.56 67 VAL A O 1
ATOM 505 N N . MET A 1 68 ? 7.362 -2.697 -13.930 1.00 98.06 68 MET A N 1
ATOM 506 C CA . MET A 1 68 ? 8.599 -2.950 -14.682 1.00 98.06 68 MET A CA 1
ATOM 507 C C . MET A 1 68 ? 8.497 -4.081 -15.709 1.00 98.06 68 MET A C 1
ATOM 509 O O . MET A 1 68 ? 9.335 -4.166 -16.613 1.00 98.06 68 MET A O 1
ATOM 513 N N . LYS A 1 69 ? 7.519 -4.984 -15.566 1.00 98.12 69 LYS A N 1
ATOM 514 C CA . LYS A 1 69 ? 7.507 -6.278 -16.273 1.00 98.12 69 LYS A CA 1
ATOM 515 C C . LYS A 1 69 ? 6.242 -6.556 -17.080 1.00 98.12 69 LYS A C 1
ATOM 517 O O . LYS A 1 69 ? 6.345 -7.081 -18.188 1.00 98.12 69 LYS A O 1
ATOM 522 N N . SER A 1 70 ? 5.064 -6.228 -16.554 1.00 98.25 70 SER A N 1
ATOM 523 C CA . SER A 1 70 ? 3.791 -6.718 -17.100 1.00 98.25 70 SER A CA 1
ATOM 524 C C . SER A 1 70 ? 3.494 -6.259 -18.531 1.00 98.25 70 SER A C 1
ATOM 526 O O . SER A 1 70 ? 2.931 -7.020 -19.321 1.00 98.25 70 SER A O 1
ATOM 528 N N . GLY A 1 71 ? 3.857 -5.016 -18.868 1.00 97.88 71 GLY A N 1
ATOM 529 C CA . GLY A 1 71 ? 3.344 -4.321 -20.051 1.00 97.88 71 GLY A CA 1
ATOM 530 C C . GLY A 1 71 ? 1.879 -3.870 -19.931 1.00 97.88 71 GLY A C 1
ATOM 531 O O . GLY A 1 71 ? 1.294 -3.479 -20.937 1.00 97.88 71 GLY A O 1
ATOM 532 N N . ALA A 1 72 ? 1.281 -3.911 -18.735 1.00 98.12 72 ALA A N 1
ATOM 533 C CA . ALA A 1 72 ? -0.102 -3.513 -18.461 1.00 98.12 72 ALA A CA 1
ATOM 534 C C . ALA A 1 72 ? -0.267 -1.979 -18.377 1.00 98.12 72 ALA A C 1
ATOM 536 O O . ALA A 1 72 ? -0.782 -1.432 -17.398 1.00 98.12 72 ALA A O 1
ATOM 537 N N . GLY A 1 73 ? 0.177 -1.280 -19.420 1.00 98.12 73 GLY A N 1
ATOM 538 C CA . GLY A 1 73 ? 0.086 0.169 -19.537 1.00 98.12 73 GLY A CA 1
ATOM 539 C C . GLY A 1 73 ? 0.711 0.705 -20.824 1.00 98.12 73 GLY A C 1
ATOM 540 O O . GLY A 1 73 ? 1.193 -0.049 -21.671 1.00 98.12 73 GLY A O 1
ATOM 541 N N . GLU A 1 74 ? 0.719 2.029 -20.969 1.00 98.00 74 GLU A N 1
ATOM 542 C CA . GLU A 1 74 ? 1.579 2.694 -21.948 1.00 98.00 74 GLU A CA 1
ATOM 543 C C . GLU A 1 74 ? 3.022 2.618 -21.448 1.00 98.00 74 GLU A C 1
ATOM 545 O O . GLU A 1 74 ? 3.330 3.083 -20.351 1.00 98.00 74 GLU A O 1
ATOM 550 N N . THR A 1 75 ? 3.900 2.001 -22.236 1.00 97.19 75 THR A N 1
ATOM 551 C CA . THR A 1 75 ? 5.300 1.807 -21.853 1.00 97.19 75 THR A CA 1
ATOM 552 C C . THR A 1 75 ? 6.177 2.962 -22.316 1.00 97.19 75 THR A C 1
ATOM 554 O O . THR A 1 75 ? 5.970 3.500 -23.406 1.00 97.19 75 THR A O 1
ATOM 557 N N . PHE A 1 76 ? 7.238 3.249 -21.574 1.00 96.31 76 PHE A N 1
ATOM 558 C CA . PHE A 1 76 ? 8.330 4.112 -22.010 1.00 96.31 76 PHE A CA 1
ATOM 559 C C . PHE A 1 76 ? 9.685 3.478 -21.682 1.00 96.31 76 PHE A C 1
ATOM 561 O O . PHE A 1 76 ? 9.776 2.497 -20.948 1.00 96.31 76 PHE A O 1
ATOM 568 N N . MET A 1 77 ? 10.748 4.046 -22.243 1.00 92.88 77 MET A N 1
ATOM 569 C CA . MET A 1 77 ? 12.124 3.701 -21.901 1.00 92.88 77 MET A CA 1
ATOM 570 C C . MET A 1 77 ? 12.918 4.995 -21.735 1.00 92.88 77 MET A C 1
ATOM 572 O O . MET A 1 77 ? 12.892 5.817 -22.656 1.00 92.88 77 MET A O 1
ATOM 576 N N . PRO A 1 78 ? 13.623 5.193 -20.607 1.00 89.62 78 PRO A N 1
ATOM 577 C CA . PRO A 1 78 ? 14.631 6.234 -20.506 1.00 89.62 78 PRO A CA 1
ATOM 578 C C . PRO A 1 78 ? 15.679 6.059 -21.606 1.00 89.62 78 PRO A C 1
ATOM 580 O O . PRO A 1 78 ? 15.977 4.934 -22.023 1.00 89.62 78 PRO A O 1
ATOM 583 N N . ASP A 1 79 ? 16.250 7.165 -22.074 1.00 90.06 79 ASP A N 1
ATOM 584 C CA . ASP A 1 79 ? 17.387 7.087 -22.983 1.00 90.06 79 ASP A CA 1
ATOM 585 C C . ASP A 1 79 ? 18.603 6.422 -22.308 1.00 90.06 79 ASP A C 1
ATOM 587 O O . ASP A 1 79 ? 18.710 6.313 -21.082 1.00 90.06 79 ASP A O 1
ATOM 591 N N . MET A 1 80 ? 19.527 5.927 -23.132 1.00 91.06 80 MET A N 1
ATOM 592 C CA . MET A 1 80 ? 20.678 5.165 -22.644 1.00 91.06 80 MET A CA 1
ATOM 593 C C . MET A 1 80 ? 21.640 5.998 -21.793 1.00 91.06 80 MET A C 1
ATOM 595 O O . MET A 1 80 ? 22.333 5.427 -20.947 1.00 91.06 80 MET A O 1
ATOM 599 N N . ASP A 1 81 ? 21.678 7.316 -21.985 1.00 91.62 81 ASP A N 1
ATOM 600 C CA . ASP A 1 81 ? 22.523 8.210 -21.194 1.00 91.62 81 ASP A CA 1
ATOM 601 C C . ASP A 1 81 ? 21.964 8.318 -19.768 1.00 91.62 81 ASP A C 1
ATOM 603 O O . ASP A 1 81 ? 22.700 8.142 -18.793 1.00 91.62 81 ASP A O 1
ATOM 607 N N . MET A 1 82 ? 20.643 8.472 -19.638 1.00 91.44 82 MET A N 1
ATOM 608 C CA . MET A 1 82 ? 19.930 8.458 -18.366 1.00 91.44 82 MET A CA 1
ATOM 609 C C . MET A 1 82 ? 20.099 7.118 -17.646 1.00 91.44 82 MET A C 1
ATOM 611 O O . MET A 1 82 ? 20.423 7.101 -16.458 1.00 91.44 82 MET A O 1
ATOM 615 N N . VAL A 1 83 ? 19.948 5.988 -18.349 1.00 94.25 83 VAL A N 1
ATOM 616 C CA . VAL A 1 83 ? 20.169 4.654 -17.755 1.00 94.25 83 VAL A CA 1
ATOM 617 C C . VAL A 1 83 ? 21.610 4.505 -17.265 1.00 94.25 83 VAL A C 1
ATOM 619 O O . VAL A 1 83 ? 21.832 4.075 -16.133 1.00 94.25 83 VAL A O 1
ATOM 622 N N . SER A 1 84 ? 22.596 4.888 -18.082 1.00 95.00 84 SER A N 1
ATOM 623 C CA . SER A 1 84 ? 24.021 4.799 -17.725 1.00 95.00 84 SER A CA 1
ATOM 624 C C . SER A 1 84 ? 24.341 5.615 -16.476 1.00 95.00 84 SER A C 1
ATOM 626 O O . SER A 1 84 ? 25.069 5.168 -15.589 1.00 95.00 84 SER A O 1
ATOM 628 N N . MET A 1 85 ? 23.742 6.793 -16.367 1.00 93.38 85 MET A N 1
ATOM 629 C CA . MET A 1 85 ? 23.896 7.656 -15.211 1.00 93.38 85 MET A CA 1
ATOM 630 C C . MET A 1 85 ? 23.205 7.097 -13.965 1.00 93.38 85 MET A C 1
ATOM 632 O O . MET A 1 85 ? 23.803 7.108 -12.893 1.00 93.38 85 MET A O 1
ATOM 636 N N . MET A 1 86 ? 21.992 6.543 -14.081 1.00 95.56 86 MET A N 1
ATOM 637 C CA . MET A 1 86 ? 21.337 5.854 -12.961 1.00 95.56 86 MET A CA 1
ATOM 638 C C . MET A 1 86 ? 22.184 4.682 -12.447 1.00 95.56 86 MET A C 1
ATOM 640 O O . MET A 1 86 ? 22.308 4.495 -11.235 1.00 95.56 86 MET A O 1
ATOM 644 N N . LEU A 1 87 ? 22.803 3.909 -13.346 1.00 96.50 87 LEU A N 1
ATOM 645 C CA . LEU A 1 87 ? 23.729 2.830 -12.982 1.00 96.50 87 LEU A CA 1
ATOM 646 C C . LEU A 1 87 ? 24.948 3.375 -12.230 1.00 96.50 87 LEU A C 1
ATOM 648 O O . LEU A 1 87 ? 25.327 2.822 -11.199 1.00 96.50 87 LEU A O 1
ATOM 652 N N . GLN A 1 88 ? 25.522 4.489 -12.688 1.00 94.12 88 GLN A N 1
ATOM 653 C CA . GLN A 1 88 ? 26.645 5.139 -12.011 1.00 94.12 88 GLN A CA 1
ATOM 654 C C . GLN A 1 88 ? 26.262 5.680 -10.624 1.00 94.12 88 GLN A C 1
ATOM 656 O O . GLN A 1 88 ? 27.018 5.510 -9.675 1.00 94.12 88 GLN A O 1
ATOM 661 N N . MET A 1 89 ? 25.092 6.309 -10.486 1.00 93.25 89 MET A N 1
ATOM 662 C CA . MET A 1 89 ? 24.607 6.870 -9.217 1.00 93.25 89 MET A CA 1
ATOM 663 C C . MET A 1 89 ? 24.286 5.806 -8.165 1.00 93.25 89 MET A C 1
ATOM 665 O O . MET A 1 89 ? 24.266 6.101 -6.971 1.00 93.25 89 MET A O 1
ATOM 669 N N . SER A 1 90 ? 23.954 4.594 -8.605 1.00 94.88 90 SER A N 1
ATOM 670 C CA . SER A 1 90 ? 23.525 3.500 -7.735 1.00 94.88 90 SER A CA 1
ATOM 671 C C . SER A 1 90 ? 24.646 2.522 -7.396 1.00 94.88 90 SER A C 1
ATOM 673 O O . SER A 1 90 ? 24.560 1.870 -6.357 1.00 94.88 90 SER A O 1
ATOM 675 N N . SER A 1 91 ? 25.690 2.432 -8.219 1.00 95.25 91 SER A N 1
ATOM 676 C CA . SER A 1 91 ? 26.786 1.467 -8.071 1.00 95.25 91 SER A CA 1
ATOM 677 C C . SER A 1 91 ? 27.975 2.015 -7.281 1.00 95.25 91 SER A C 1
ATOM 679 O O . SER A 1 91 ? 28.189 3.222 -7.203 1.00 95.25 91 SER A O 1
ATOM 681 N N . ASP A 1 92 ? 28.769 1.109 -6.720 1.00 92.94 92 ASP A N 1
ATOM 682 C CA . ASP A 1 92 ? 30.047 1.381 -6.060 1.00 92.94 92 ASP A CA 1
ATOM 683 C C . ASP A 1 92 ? 31.001 0.176 -6.201 1.00 92.94 92 ASP A C 1
ATOM 685 O O . ASP A 1 92 ? 30.702 -0.791 -6.905 1.00 92.94 92 ASP A O 1
ATOM 689 N N . ASP A 1 93 ? 32.161 0.237 -5.539 1.00 91.19 93 ASP A N 1
ATOM 690 C CA . ASP A 1 93 ? 33.160 -0.840 -5.549 1.00 91.19 93 ASP A CA 1
ATOM 691 C C . ASP A 1 93 ? 32.675 -2.125 -4.848 1.00 91.19 93 ASP A C 1
ATOM 693 O O . ASP A 1 93 ? 33.226 -3.201 -5.087 1.00 91.19 93 ASP A O 1
ATOM 697 N N . LEU A 1 94 ? 31.659 -2.033 -3.979 1.00 92.00 94 LEU A N 1
ATOM 698 C CA . LEU A 1 94 ? 31.116 -3.167 -3.231 1.00 92.00 94 LEU A CA 1
ATOM 699 C C . LEU A 1 94 ? 30.045 -3.919 -4.032 1.00 92.00 94 LEU A C 1
ATOM 701 O O . LEU A 1 94 ? 29.949 -5.143 -3.946 1.00 92.00 94 LEU A O 1
ATOM 705 N N . SER A 1 95 ? 29.224 -3.201 -4.801 1.00 94.44 95 SER A N 1
ATOM 706 C CA . SER A 1 95 ? 28.143 -3.771 -5.602 1.00 94.44 95 SER A CA 1
ATOM 707 C C . SER A 1 95 ? 27.847 -2.930 -6.846 1.00 94.44 95 SER A C 1
ATOM 709 O O . SER A 1 95 ? 27.806 -1.701 -6.807 1.00 94.44 95 SER A O 1
ATOM 711 N N . THR A 1 96 ? 27.595 -3.600 -7.972 1.00 94.81 96 THR A N 1
ATOM 712 C CA . THR A 1 96 ? 27.288 -2.952 -9.255 1.00 94.81 96 THR A CA 1
ATOM 713 C C . THR A 1 96 ? 25.874 -3.300 -9.695 1.00 94.81 96 THR A C 1
ATOM 715 O O . THR A 1 96 ? 25.516 -4.475 -9.761 1.00 94.81 96 THR A O 1
ATOM 718 N N . ALA A 1 97 ? 25.075 -2.280 -10.004 1.00 96.19 97 ALA A N 1
ATOM 719 C CA . ALA A 1 97 ? 23.733 -2.454 -10.539 1.00 96.19 97 ALA A CA 1
ATOM 720 C C . ALA A 1 97 ? 23.770 -2.880 -12.011 1.00 96.19 97 ALA A C 1
ATOM 722 O O . ALA A 1 97 ? 24.699 -2.555 -12.755 1.00 96.19 97 ALA A O 1
ATOM 723 N N . MET A 1 98 ? 22.721 -3.570 -12.448 1.00 95.25 98 MET A N 1
ATOM 724 C CA . MET A 1 98 ? 22.523 -3.949 -13.840 1.00 95.25 98 MET A CA 1
ATOM 725 C C . MET A 1 98 ? 21.122 -3.560 -14.304 1.00 95.25 98 MET A C 1
ATOM 727 O O . MET A 1 98 ? 20.128 -3.775 -13.605 1.00 95.25 98 MET A O 1
ATOM 731 N N . ALA A 1 99 ? 21.039 -3.014 -15.516 1.00 94.81 99 ALA A N 1
ATOM 732 C CA . ALA A 1 99 ? 19.760 -2.788 -16.169 1.00 94.81 99 ALA A CA 1
ATOM 733 C C . ALA A 1 99 ? 19.190 -4.130 -16.672 1.00 94.81 99 ALA A C 1
ATOM 735 O O . ALA A 1 99 ? 19.940 -4.926 -17.250 1.00 94.81 99 ALA A O 1
ATOM 736 N N . PRO A 1 100 ? 17.887 -4.400 -16.477 1.00 95.00 100 PRO A N 1
ATOM 737 C CA . PRO A 1 100 ? 17.244 -5.578 -17.047 1.00 95.00 100 PRO A CA 1
ATOM 738 C C . PRO A 1 100 ? 17.155 -5.489 -18.572 1.00 95.00 100 PRO A C 1
ATOM 740 O O . PRO A 1 100 ? 17.141 -4.408 -19.164 1.00 95.00 100 PRO A O 1
ATOM 743 N N . GLN A 1 101 ? 17.061 -6.647 -19.215 1.00 95.19 101 GLN A N 1
ATOM 744 C CA . GLN A 1 101 ? 16.745 -6.761 -20.630 1.00 95.19 101 GLN A CA 1
ATOM 745 C C . GLN A 1 101 ? 15.236 -6.603 -20.822 1.00 95.19 101 GLN A C 1
ATOM 747 O O . GLN A 1 101 ? 14.440 -7.218 -20.112 1.00 95.19 101 GLN A O 1
ATOM 752 N N . ALA A 1 102 ? 14.855 -5.795 -21.813 1.00 95.00 102 ALA A N 1
ATOM 753 C CA . ALA A 1 102 ? 13.467 -5.567 -22.213 1.00 95.00 102 ALA A CA 1
ATOM 754 C C . ALA A 1 102 ? 12.496 -5.253 -21.048 1.00 95.00 102 ALA A C 1
ATOM 756 O O . ALA A 1 102 ? 11.436 -5.890 -20.963 1.00 95.00 102 ALA A O 1
ATOM 757 N N . PRO A 1 103 ? 12.799 -4.287 -20.156 1.00 96.75 103 PRO A N 1
ATOM 758 C CA . PRO A 1 103 ? 11.803 -3.825 -19.200 1.00 96.75 103 PRO A CA 1
ATOM 759 C C . PRO A 1 103 ? 10.629 -3.166 -19.938 1.00 96.75 103 PRO A C 1
ATOM 761 O O . PRO A 1 103 ? 10.758 -2.719 -21.079 1.00 96.75 103 PRO A O 1
ATOM 764 N N . ALA A 1 104 ? 9.473 -3.136 -19.290 1.00 97.25 104 ALA A N 1
ATOM 765 C CA . ALA A 1 104 ? 8.272 -2.459 -19.765 1.00 97.25 104 ALA A CA 1
ATOM 766 C C . ALA A 1 104 ? 7.832 -1.418 -18.736 1.00 97.25 104 ALA A C 1
ATOM 768 O O . ALA A 1 104 ? 6.754 -1.560 -18.170 1.00 97.25 104 ALA A O 1
ATOM 769 N N . LEU A 1 105 ? 8.687 -0.415 -18.502 1.00 98.19 105 LEU A N 1
ATOM 770 C CA . LEU A 1 105 ? 8.413 0.678 -17.563 1.00 98.19 105 LEU A CA 1
ATOM 771 C C . LEU A 1 105 ? 7.162 1.444 -17.997 1.00 98.19 105 LEU A C 1
ATOM 773 O O . LEU A 1 105 ? 7.002 1.708 -19.194 1.00 98.19 105 LEU A O 1
ATOM 777 N N . LEU A 1 106 ? 6.286 1.802 -17.061 1.00 98.31 106 LEU A N 1
ATOM 778 C CA . LEU A 1 106 ? 4.969 2.363 -17.383 1.00 98.31 106 LEU A CA 1
ATOM 779 C C . LEU A 1 106 ? 4.930 3.888 -17.215 1.00 98.31 106 LEU A C 1
ATOM 781 O O . LEU A 1 106 ? 5.269 4.430 -16.170 1.00 98.31 106 LEU A O 1
ATOM 785 N N . SER A 1 107 ? 4.475 4.596 -18.252 1.00 97.06 107 SER A N 1
ATOM 786 C CA . SER A 1 107 ? 4.149 6.032 -18.199 1.00 97.06 107 SER A CA 1
ATOM 787 C C . SER A 1 107 ? 2.657 6.278 -17.977 1.00 97.06 107 SER A C 1
ATOM 789 O O . SER A 1 107 ? 2.251 7.390 -17.655 1.00 97.06 107 SER A O 1
ATOM 791 N N . ARG A 1 108 ? 1.830 5.242 -18.136 1.00 97.94 108 ARG A N 1
ATOM 792 C CA . ARG A 1 108 ? 0.433 5.209 -17.699 1.00 97.94 108 ARG A CA 1
ATOM 793 C C . ARG A 1 108 ? 0.016 3.767 -17.457 1.00 97.94 108 ARG A C 1
ATOM 795 O O . ARG A 1 108 ? 0.010 2.980 -18.400 1.00 97.94 108 ARG A O 1
ATOM 802 N N . VAL A 1 109 ? -0.397 3.429 -16.241 1.00 98.44 109 VAL A N 1
ATOM 803 C CA . VAL A 1 109 ? -0.988 2.114 -15.943 1.00 98.44 109 VAL A CA 1
ATOM 804 C C . VAL A 1 109 ? -2.398 1.940 -16.503 1.00 98.44 109 VAL A C 1
ATOM 806 O O . VAL A 1 109 ? -3.166 2.896 -16.607 1.00 98.44 109 VAL A O 1
ATOM 809 N N . TYR A 1 110 ? -2.770 0.701 -16.813 1.00 98.56 110 TYR A N 1
ATOM 810 C CA . TYR A 1 110 ? -4.151 0.311 -17.099 1.00 98.56 110 TYR A CA 1
ATOM 811 C C . TYR A 1 110 ? -4.920 -0.075 -15.831 1.00 98.56 110 TYR A C 1
ATOM 813 O O . TYR A 1 110 ? -4.327 -0.412 -14.808 1.00 98.56 110 TYR A O 1
ATOM 821 N N . ASN A 1 111 ? -6.256 -0.034 -15.893 1.00 98.25 111 ASN A N 1
ATOM 822 C CA . ASN A 1 111 ? -7.118 -0.276 -14.725 1.00 98.25 111 ASN A CA 1
ATOM 823 C C . ASN A 1 111 ? -7.078 -1.725 -14.244 1.00 98.25 111 ASN A C 1
ATOM 825 O O . ASN A 1 111 ? -7.162 -1.996 -13.047 1.00 98.25 111 ASN A O 1
ATOM 829 N N . SER A 1 112 ? -6.982 -2.665 -15.180 1.00 98.31 112 SER A N 1
ATOM 830 C CA . SER A 1 112 ? -6.874 -4.083 -14.869 1.00 98.31 112 SER A CA 1
ATOM 831 C C . SER A 1 112 ? -6.203 -4.858 -15.997 1.00 98.31 112 SER A C 1
ATOM 833 O O . SER A 1 112 ? -6.099 -4.382 -17.129 1.00 98.31 112 SER A O 1
ATOM 835 N N . ALA A 1 113 ? -5.733 -6.057 -15.671 1.00 98.25 113 ALA A N 1
ATOM 836 C CA . ALA A 1 113 ? -5.126 -6.986 -16.618 1.00 98.25 113 ALA A CA 1
ATOM 837 C C . ALA A 1 113 ? -5.348 -8.437 -16.171 1.00 98.25 113 ALA A C 1
ATOM 839 O O . ALA A 1 113 ? -5.675 -8.684 -15.007 1.00 98.25 113 ALA A O 1
ATOM 840 N N . ASN A 1 114 ? -5.125 -9.404 -17.061 1.00 98.06 114 ASN A N 1
ATOM 841 C CA . ASN A 1 114 ? -4.957 -10.802 -16.678 1.00 98.06 114 ASN A CA 1
ATOM 842 C C . ASN A 1 114 ? -3.466 -11.075 -16.392 1.00 98.06 114 ASN A C 1
ATOM 844 O O . ASN A 1 114 ? -2.651 -11.048 -17.317 1.00 98.06 114 ASN A O 1
ATOM 848 N N . PRO A 1 115 ? -3.076 -11.381 -15.140 1.00 98.06 115 PRO A N 1
ATOM 849 C CA . PRO A 1 115 ? -1.668 -11.531 -14.766 1.00 98.06 115 PRO A CA 1
ATOM 850 C C . PRO A 1 115 ? -1.023 -12.848 -15.240 1.00 98.06 115 PRO A C 1
ATOM 852 O O . PRO A 1 115 ? 0.057 -13.217 -14.773 1.00 98.06 115 PRO A O 1
ATOM 855 N N . SER A 1 116 ? -1.683 -13.597 -16.129 1.00 98.12 116 SER A N 1
ATOM 856 C CA . SER A 1 116 ? -1.126 -14.802 -16.747 1.00 98.12 116 SER A CA 1
ATOM 857 C C . SER A 1 116 ? -0.019 -14.437 -17.732 1.00 98.12 116 SER A C 1
ATOM 859 O O . SER A 1 116 ? -0.214 -13.583 -18.601 1.00 98.12 116 SER A O 1
ATOM 861 N N . PHE A 1 117 ? 1.122 -15.120 -17.624 1.00 97.94 117 PHE A N 1
ATOM 862 C CA . PHE A 1 117 ? 2.236 -14.915 -18.544 1.00 97.94 117 PHE A CA 1
ATOM 863 C C . PHE A 1 117 ? 1.888 -15.399 -19.949 1.00 97.94 117 PHE A C 1
ATOM 865 O O . PHE A 1 117 ? 1.312 -16.475 -20.111 1.00 97.94 117 PHE A O 1
ATOM 872 N N . VAL A 1 118 ? 2.291 -14.632 -20.963 1.00 97.12 118 VAL A N 1
ATOM 873 C CA . VAL A 1 118 ? 2.030 -14.947 -22.382 1.00 97.12 118 VAL A CA 1
ATOM 874 C C . VAL A 1 118 ? 3.130 -15.765 -23.055 1.00 97.12 118 VAL A C 1
ATOM 876 O O . VAL A 1 118 ? 2.960 -16.213 -24.187 1.00 97.12 118 VAL A O 1
ATOM 879 N N . GLN A 1 119 ? 4.257 -15.979 -22.377 1.00 95.56 119 GLN A N 1
ATOM 880 C CA . GLN A 1 119 ? 5.371 -16.747 -22.921 1.00 95.56 119 GLN A CA 1
ATOM 881 C C . GLN A 1 119 ? 6.107 -17.555 -21.851 1.00 95.56 119 GLN A C 1
ATOM 883 O O . GLN A 1 119 ? 6.078 -17.249 -20.658 1.00 95.56 119 GLN A O 1
ATOM 888 N N . LYS A 1 120 ? 6.774 -18.618 -22.305 1.00 95.12 120 LYS A N 1
ATOM 889 C CA . LYS A 1 120 ? 7.574 -19.510 -21.465 1.00 95.12 120 LYS A CA 1
ATOM 890 C C . LYS A 1 120 ? 8.834 -18.805 -20.969 1.00 95.12 120 LYS A C 1
ATOM 892 O O . LYS A 1 120 ? 9.481 -18.107 -21.744 1.00 95.12 120 LYS A O 1
ATOM 897 N N . SER A 1 121 ? 9.223 -19.096 -19.726 1.00 93.44 121 SER A N 1
ATOM 898 C CA . SER A 1 121 ? 10.452 -18.536 -19.177 1.00 93.44 121 SER A CA 1
ATOM 899 C C . SER A 1 121 ? 11.724 -19.100 -19.806 1.00 93.44 121 SER A C 1
ATOM 901 O O . SER A 1 121 ? 11.818 -20.312 -20.047 1.00 93.44 121 SER A O 1
ATOM 903 N N . ASP A 1 122 ? 12.718 -18.238 -20.004 1.00 93.56 122 ASP A N 1
ATOM 904 C CA . ASP A 1 122 ? 14.084 -18.625 -20.366 1.00 93.56 122 ASP A CA 1
ATOM 905 C C . ASP A 1 122 ? 14.988 -18.892 -19.143 1.00 93.56 122 ASP A C 1
ATOM 907 O O . ASP A 1 122 ? 16.073 -19.461 -19.287 1.00 93.56 122 ASP A O 1
ATOM 911 N N . ASN A 1 123 ? 14.477 -18.638 -17.932 1.00 88.94 123 ASN A N 1
ATOM 912 C CA . ASN A 1 123 ? 15.164 -18.722 -16.638 1.00 88.94 123 ASN A CA 1
ATOM 913 C C . ASN A 1 123 ? 16.277 -17.679 -16.426 1.00 88.94 123 ASN A C 1
ATOM 915 O O . ASN A 1 123 ? 17.106 -17.871 -15.531 1.00 88.94 123 ASN A O 1
ATOM 919 N N . ASP A 1 124 ? 16.305 -16.594 -17.201 1.00 91.88 124 ASP A N 1
ATOM 920 C CA . ASP A 1 124 ? 17.125 -15.419 -16.918 1.00 91.88 124 ASP A CA 1
ATOM 921 C C . ASP A 1 124 ? 16.304 -14.399 -16.103 1.00 91.88 124 ASP A C 1
ATOM 923 O O . ASP A 1 124 ? 15.433 -13.728 -16.652 1.00 91.88 124 ASP A O 1
ATOM 927 N N . PRO A 1 125 ? 16.571 -14.226 -14.794 1.00 87.31 125 PRO A N 1
ATOM 928 C CA . PRO A 1 125 ? 15.814 -13.294 -13.959 1.00 87.31 125 PRO A CA 1
ATOM 929 C C . PRO A 1 125 ? 15.992 -11.823 -14.365 1.00 87.31 125 PRO A C 1
ATOM 931 O O . PRO A 1 125 ? 15.231 -10.983 -13.891 1.00 87.31 125 PRO A O 1
ATOM 934 N N . MET A 1 126 ? 16.979 -11.499 -15.211 1.00 91.56 126 MET A N 1
ATOM 935 C CA . MET A 1 126 ? 17.172 -10.156 -15.759 1.00 91.56 126 MET A CA 1
ATOM 936 C C . MET A 1 126 ? 16.522 -9.979 -17.132 1.00 91.56 126 MET A C 1
ATOM 938 O O . MET A 1 126 ? 16.557 -8.867 -17.656 1.00 91.56 126 MET A O 1
ATOM 942 N N . ASN A 1 127 ? 15.930 -11.019 -17.726 1.00 94.31 127 ASN A N 1
ATOM 943 C CA . ASN A 1 127 ? 15.164 -10.888 -18.956 1.00 94.31 127 ASN A CA 1
ATOM 944 C C . ASN A 1 127 ? 13.679 -10.695 -18.655 1.00 94.31 127 ASN A C 1
ATOM 946 O O . ASN A 1 127 ? 12.935 -11.644 -18.456 1.00 94.31 127 ASN A O 1
ATOM 950 N N . PHE A 1 128 ? 13.214 -9.449 -18.689 1.00 96.31 128 PHE A N 1
ATOM 951 C CA . PHE A 1 128 ? 11.819 -9.146 -18.378 1.00 96.31 128 PHE A CA 1
ATOM 952 C C . PHE A 1 128 ? 10.876 -9.400 -19.555 1.00 96.31 128 PHE A C 1
ATOM 954 O O . PHE A 1 128 ? 9.667 -9.258 -19.389 1.00 96.31 128 PHE A O 1
ATOM 961 N N . SER A 1 129 ? 11.371 -9.768 -20.743 1.00 95.12 129 SER A N 1
ATOM 962 C CA . SER A 1 129 ? 10.490 -10.040 -21.888 1.00 95.12 129 SER A CA 1
ATOM 963 C C . SER A 1 129 ? 9.542 -11.215 -21.639 1.00 95.12 129 SER A C 1
ATOM 965 O O . SER A 1 129 ? 8.436 -11.209 -22.172 1.00 95.12 129 SER A O 1
ATOM 967 N N . ASP A 1 130 ? 9.927 -12.185 -20.798 1.00 93.94 130 ASP A N 1
ATOM 968 C CA . ASP A 1 130 ? 9.123 -13.371 -20.486 1.00 93.94 130 ASP A CA 1
ATOM 969 C C . ASP A 1 130 ? 8.133 -13.217 -19.323 1.00 93.94 130 ASP A C 1
ATOM 971 O O . ASP A 1 130 ? 7.448 -14.177 -18.950 1.00 93.94 130 ASP A O 1
ATOM 975 N N . GLU A 1 131 ? 8.017 -11.995 -18.810 1.00 96.50 131 GLU A N 1
ATOM 976 C CA . GLU A 1 131 ? 7.165 -11.615 -17.683 1.00 96.50 131 GLU A CA 1
ATOM 977 C C . GLU A 1 131 ? 5.926 -10.807 -18.141 1.00 96.50 131 GLU A C 1
ATOM 979 O O . GLU A 1 131 ? 5.203 -10.242 -17.320 1.00 96.50 131 GLU A O 1
ATOM 984 N N . ARG A 1 132 ? 5.651 -10.752 -19.457 1.00 97.75 132 ARG A N 1
ATOM 985 C CA . ARG A 1 132 ? 4.501 -10.036 -20.043 1.00 97.75 132 ARG A CA 1
ATOM 986 C C . ARG A 1 132 ? 3.167 -10.711 -19.747 1.00 97.75 132 ARG A C 1
ATOM 988 O O . ARG A 1 132 ? 3.049 -11.936 -19.814 1.00 97.75 132 ARG A O 1
ATOM 995 N N . TRP A 1 133 ? 2.165 -9.887 -19.462 1.00 97.88 133 TRP A N 1
ATOM 996 C CA . TRP A 1 133 ? 0.811 -10.302 -19.096 1.00 97.88 133 TRP A CA 1
ATOM 997 C C . TRP A 1 133 ? -0.137 -10.312 -20.303 1.00 97.88 133 TRP A C 1
ATOM 999 O O . TRP A 1 133 ? 0.235 -9.915 -21.408 1.00 97.88 133 TRP A O 1
ATOM 1009 N N . SER A 1 134 ? -1.366 -10.782 -20.086 1.00 94.56 134 SER A N 1
ATOM 1010 C CA . SER A 1 134 ? -2.423 -10.887 -21.101 1.00 94.56 134 SER A CA 1
ATOM 1011 C C . SER A 1 134 ? -3.614 -9.975 -20.784 1.00 94.56 134 SER A C 1
ATOM 1013 O O . SER A 1 134 ? -3.740 -9.468 -19.672 1.00 94.56 134 SER A O 1
ATOM 1015 N N . ASP A 1 135 ? -4.489 -9.774 -21.775 1.00 94.81 135 ASP A N 1
ATOM 1016 C CA . ASP A 1 135 ? -5.821 -9.160 -21.652 1.00 94.81 135 ASP A CA 1
ATOM 1017 C C . ASP A 1 135 ? -5.872 -7.869 -20.817 1.00 94.81 135 ASP A C 1
ATOM 1019 O O . ASP A 1 135 ? -6.279 -7.861 -19.654 1.00 94.81 135 ASP A O 1
ATOM 1023 N N . PHE A 1 136 ? -5.465 -6.757 -21.427 1.00 97.56 136 PHE A N 1
ATOM 1024 C CA . PHE A 1 136 ? -5.422 -5.451 -20.772 1.00 97.56 136 PHE A CA 1
ATOM 1025 C C . PHE A 1 136 ? -6.736 -4.680 -20.898 1.00 97.56 136 PHE A C 1
ATOM 1027 O O . PHE A 1 136 ? -7.319 -4.597 -21.980 1.00 97.56 136 PHE A O 1
ATOM 1034 N N . ASP A 1 137 ? -7.149 -4.027 -19.812 1.00 96.94 137 ASP A N 1
ATOM 1035 C CA . ASP A 1 137 ? -8.183 -2.996 -19.847 1.00 96.94 137 ASP A CA 1
ATOM 1036 C C . ASP A 1 137 ? -7.583 -1.660 -20.301 1.00 96.94 137 ASP A C 1
ATOM 1038 O O . ASP A 1 137 ? -7.119 -0.849 -19.500 1.00 96.94 137 ASP A O 1
ATOM 1042 N N . THR A 1 138 ? -7.580 -1.437 -21.613 1.00 95.69 138 THR A N 1
ATOM 1043 C CA . THR A 1 138 ? -6.995 -0.238 -22.225 1.00 95.69 138 THR A CA 1
ATOM 1044 C C . THR A 1 138 ? -7.910 0.988 -22.165 1.00 95.69 138 THR A C 1
ATOM 1046 O O . THR A 1 138 ? -7.687 1.940 -22.919 1.00 95.69 138 THR A O 1
ATOM 1049 N N . SER A 1 139 ? -8.970 0.978 -21.345 1.00 96.69 139 SER A N 1
ATOM 1050 C CA . SER A 1 139 ? -9.814 2.156 -21.152 1.00 96.69 139 SER A CA 1
ATOM 1051 C C . SER A 1 139 ? -9.015 3.329 -20.567 1.00 96.69 139 SER A C 1
ATOM 1053 O O . SER A 1 139 ? -7.847 3.202 -20.182 1.00 96.69 139 SER A O 1
ATOM 1055 N N . ALA A 1 140 ? -9.660 4.494 -20.468 1.00 97.62 140 ALA A N 1
ATOM 1056 C CA . ALA A 1 140 ? -9.108 5.596 -19.692 1.00 97.62 140 ALA A CA 1
ATOM 1057 C C . ALA A 1 140 ? -8.806 5.124 -18.256 1.00 97.62 140 ALA A C 1
ATOM 1059 O O . ALA A 1 140 ? -9.627 4.437 -17.638 1.00 97.62 140 ALA A O 1
ATOM 1060 N N . THR A 1 141 ? -7.618 5.454 -17.757 1.00 98.31 141 THR A N 1
ATOM 1061 C CA . THR A 1 141 ? -7.125 5.061 -16.433 1.00 98.31 141 THR A CA 1
ATOM 1062 C C . THR A 1 141 ? -7.890 5.822 -15.356 1.00 98.31 141 THR A C 1
ATOM 1064 O O . THR A 1 141 ? -8.002 7.045 -15.429 1.00 98.31 141 THR A O 1
ATOM 1067 N N . THR A 1 142 ? -8.422 5.130 -14.353 1.00 98.00 142 THR A N 1
ATOM 1068 C CA . THR A 1 142 ? -9.089 5.780 -13.221 1.00 98.00 142 THR A CA 1
ATOM 1069 C C . THR A 1 142 ? -8.080 6.548 -12.376 1.00 98.00 142 THR A C 1
ATOM 1071 O O . THR A 1 142 ? -6.916 6.150 -12.258 1.00 98.00 142 THR A O 1
ATOM 1074 N N . GLY A 1 143 ? -8.518 7.638 -11.743 1.00 96.88 143 GLY A N 1
ATOM 1075 C CA . GLY A 1 143 ? -7.644 8.392 -10.840 1.00 96.88 143 GLY A CA 1
ATOM 1076 C C . GLY A 1 143 ? -7.124 7.550 -9.669 1.00 96.88 143 GLY A C 1
ATOM 1077 O O . GLY A 1 143 ? -5.987 7.752 -9.259 1.00 96.88 143 GLY A O 1
ATOM 1078 N N . SER A 1 144 ? -7.865 6.540 -9.192 1.00 97.44 144 SER A N 1
ATOM 1079 C CA . SER A 1 144 ? -7.367 5.599 -8.176 1.00 97.44 144 SER A CA 1
ATOM 1080 C C . SER A 1 144 ? -6.282 4.658 -8.708 1.00 97.44 144 SER A C 1
ATOM 1082 O O . SER A 1 144 ? -5.303 4.419 -8.003 1.00 97.44 144 SER A O 1
ATOM 1084 N N . ALA A 1 145 ? -6.413 4.125 -9.932 1.00 98.56 145 ALA A N 1
ATOM 1085 C CA . ALA A 1 145 ? -5.375 3.278 -10.530 1.00 98.56 145 ALA A CA 1
ATOM 1086 C C . ALA A 1 145 ? -4.081 4.073 -10.748 1.00 98.56 145 ALA A C 1
ATOM 1088 O O . ALA A 1 145 ? -3.003 3.616 -10.367 1.00 98.56 145 ALA A O 1
ATOM 1089 N N . PHE A 1 146 ? -4.203 5.291 -11.276 1.00 98.56 146 PHE A N 1
ATOM 1090 C CA . PHE A 1 146 ? -3.098 6.241 -11.386 1.00 98.56 146 PHE A CA 1
ATOM 1091 C C . PHE A 1 146 ? -2.497 6.579 -10.014 1.00 98.56 146 PHE A C 1
ATOM 1093 O O . PHE A 1 146 ? -1.321 6.326 -9.768 1.00 98.56 146 PHE A O 1
ATOM 1100 N N . GLY A 1 147 ? -3.303 7.127 -9.108 1.00 98.38 147 GLY A N 1
ATOM 1101 C CA . GLY A 1 147 ? -2.827 7.724 -7.869 1.00 98.38 147 GLY A CA 1
ATOM 1102 C C . GLY A 1 147 ? -2.236 6.699 -6.905 1.00 98.38 147 GLY A C 1
ATOM 1103 O O . GLY A 1 147 ? -1.174 6.943 -6.337 1.00 98.38 147 GLY A O 1
ATOM 1104 N N . TRP A 1 148 ? -2.836 5.512 -6.756 1.00 98.69 148 TRP A N 1
ATOM 1105 C CA . TRP A 1 148 ? -2.231 4.477 -5.914 1.00 98.69 148 TRP A CA 1
ATOM 1106 C C . TRP A 1 148 ? -0.948 3.906 -6.509 1.00 98.69 148 TRP A C 1
ATOM 1108 O O . TRP A 1 148 ? -0.034 3.601 -5.741 1.00 98.69 148 TRP A O 1
ATOM 1118 N N . THR A 1 149 ? -0.839 3.797 -7.837 1.00 98.88 149 THR A N 1
ATOM 1119 C CA . THR A 1 149 ? 0.419 3.363 -8.465 1.00 98.88 149 THR A CA 1
ATOM 1120 C C . THR A 1 149 ? 1.506 4.418 -8.299 1.00 98.88 149 THR A C 1
ATOM 1122 O O . THR A 1 149 ? 2.591 4.087 -7.830 1.00 98.88 149 THR A O 1
ATOM 1125 N N . LEU A 1 150 ? 1.191 5.689 -8.560 1.00 98.81 150 LEU A N 1
ATOM 1126 C CA . LEU A 1 150 ? 2.114 6.804 -8.363 1.00 98.81 150 LEU A CA 1
ATOM 1127 C C . LEU A 1 150 ? 2.604 6.875 -6.910 1.00 98.81 150 LEU A C 1
ATOM 1129 O O . LEU A 1 150 ? 3.805 6.940 -6.652 1.00 98.81 150 LEU A O 1
ATOM 1133 N N . MET A 1 151 ? 1.681 6.794 -5.944 1.00 98.38 151 MET A N 1
ATOM 1134 C CA . MET A 1 151 ? 2.022 6.699 -4.524 1.00 98.38 151 MET A CA 1
ATOM 1135 C C . MET A 1 151 ? 2.989 5.532 -4.292 1.00 98.38 151 MET A C 1
ATOM 1137 O O . MET A 1 151 ? 4.004 5.691 -3.622 1.00 98.38 151 MET A O 1
ATOM 1141 N N . LYS A 1 152 ? 2.727 4.372 -4.902 1.00 98.25 152 LYS A N 1
ATOM 1142 C CA . LYS A 1 152 ? 3.518 3.163 -4.686 1.00 98.25 152 LYS A CA 1
ATOM 1143 C C . LYS A 1 152 ? 4.944 3.254 -5.207 1.00 98.25 152 LYS A C 1
ATOM 1145 O O . LYS A 1 152 ? 5.867 2.804 -4.521 1.00 98.25 152 LYS A O 1
ATOM 1150 N N . GLU A 1 153 ? 5.114 3.833 -6.386 1.00 98.75 153 GLU A N 1
ATOM 1151 C CA . GLU A 1 153 ? 6.416 4.109 -6.987 1.00 98.75 153 GLU A CA 1
ATOM 1152 C C . GLU A 1 153 ? 7.224 5.070 -6.109 1.00 98.75 153 GLU A C 1
ATOM 1154 O O . GLU A 1 153 ? 8.387 4.795 -5.805 1.00 98.75 153 GLU A O 1
ATOM 1159 N N . VAL A 1 154 ? 6.589 6.139 -5.611 1.00 98.19 154 VAL A N 1
ATOM 1160 C CA . VAL A 1 154 ? 7.224 7.104 -4.701 1.00 98.19 154 VAL A CA 1
ATOM 1161 C C . VAL A 1 154 ? 7.642 6.442 -3.386 1.00 98.19 154 VAL A C 1
ATOM 1163 O O . VAL A 1 154 ? 8.785 6.597 -2.958 1.00 98.19 154 VAL A O 1
ATOM 1166 N N . GLU A 1 155 ? 6.760 5.672 -2.748 1.00 96.44 155 GLU A N 1
ATOM 1167 C CA . GLU A 1 155 ? 7.039 5.058 -1.444 1.00 96.44 155 GLU A CA 1
ATOM 1168 C C . GLU A 1 155 ? 8.158 4.005 -1.511 1.00 96.44 155 GLU A C 1
ATOM 1170 O O . GLU A 1 155 ? 8.998 3.936 -0.612 1.00 96.44 155 GLU A O 1
ATOM 1175 N N . TRP A 1 156 ? 8.244 3.217 -2.589 1.00 97.12 156 TRP A N 1
ATOM 1176 C CA . TRP A 1 156 ? 9.389 2.317 -2.785 1.00 97.12 156 TRP A CA 1
ATOM 1177 C C . TRP A 1 156 ? 10.656 3.042 -3.220 1.00 97.12 156 TRP A C 1
ATOM 1179 O O . TRP A 1 156 ? 11.748 2.620 -2.838 1.00 97.12 156 TRP A O 1
ATOM 1189 N N . SER A 1 157 ? 10.540 4.136 -3.974 1.00 96.94 157 SER A N 1
ATOM 1190 C CA . SER A 1 157 ? 11.695 4.977 -4.282 1.00 96.94 157 SER A CA 1
ATOM 1191 C C . SER A 1 157 ? 12.299 5.560 -3.001 1.00 96.94 157 SER A C 1
ATOM 1193 O O . SER A 1 157 ? 13.514 5.493 -2.823 1.00 96.94 157 SER A O 1
ATOM 1195 N N . LYS A 1 158 ? 11.466 6.019 -2.051 1.00 94.38 158 LYS A N 1
ATOM 1196 C CA . LYS A 1 158 ? 11.898 6.427 -0.702 1.00 94.38 158 LYS A CA 1
ATOM 1197 C C . LYS A 1 158 ? 12.593 5.290 0.041 1.00 94.38 158 LYS A C 1
ATOM 1199 O O . LYS A 1 158 ? 13.689 5.498 0.554 1.00 94.38 158 LYS A O 1
ATOM 1204 N N . LEU A 1 159 ? 11.993 4.098 0.067 1.00 93.38 159 LEU A N 1
ATOM 1205 C CA . LEU A 1 159 ? 12.552 2.932 0.757 1.00 93.38 159 LEU A CA 1
ATOM 1206 C C . LEU A 1 159 ? 13.931 2.541 0.207 1.00 93.38 159 LEU A C 1
ATOM 1208 O O . LEU A 1 159 ? 14.875 2.384 0.972 1.00 93.38 159 LEU A O 1
ATOM 1212 N N . PHE A 1 160 ? 14.088 2.466 -1.118 1.00 95.19 160 PHE A N 1
ATOM 1213 C CA . PHE A 1 160 ? 15.382 2.213 -1.766 1.00 95.19 160 PHE A CA 1
ATOM 1214 C C . PHE A 1 160 ? 16.384 3.376 -1.627 1.00 95.19 160 PHE A C 1
ATOM 1216 O O . PHE A 1 160 ? 17.573 3.234 -1.941 1.00 95.19 160 PHE A O 1
ATOM 1223 N N . ASN A 1 161 ? 15.927 4.523 -1.118 1.00 92.19 161 ASN A N 1
ATOM 1224 C CA . ASN A 1 161 ? 16.769 5.641 -0.712 1.00 92.19 161 ASN A CA 1
ATOM 1225 C C . ASN A 1 161 ? 17.213 5.580 0.761 1.00 92.19 161 ASN A C 1
ATOM 1227 O O . ASN A 1 161 ? 17.979 6.445 1.179 1.00 92.19 161 ASN A O 1
ATOM 1231 N N . VAL A 1 162 ? 16.765 4.588 1.545 1.00 89.94 162 VAL A N 1
ATOM 1232 C CA . VAL A 1 162 ? 17.145 4.450 2.957 1.00 89.94 162 VAL A CA 1
ATOM 1233 C C . VAL A 1 162 ? 18.579 3.937 3.072 1.00 89.94 162 VAL A C 1
ATOM 1235 O O . VAL A 1 162 ? 18.881 2.779 2.783 1.00 89.94 162 VAL A O 1
ATOM 1238 N N . ASP A 1 163 ? 19.466 4.800 3.549 1.00 89.38 163 ASP A N 1
ATOM 1239 C CA . ASP A 1 163 ? 20.908 4.567 3.617 1.00 89.38 163 ASP A CA 1
ATOM 1240 C C . ASP A 1 163 ? 21.286 3.440 4.585 1.00 89.38 163 ASP A C 1
ATOM 1242 O O . ASP A 1 163 ? 22.229 2.695 4.330 1.00 89.38 163 ASP A O 1
ATOM 1246 N N . GLY A 1 164 ? 20.543 3.290 5.686 1.00 86.44 164 GLY A N 1
ATOM 1247 C CA . GLY A 1 164 ? 20.760 2.214 6.660 1.00 86.44 164 GLY A CA 1
ATOM 1248 C C . GLY A 1 164 ? 20.320 0.830 6.171 1.00 86.44 164 GLY A C 1
ATOM 1249 O O . GLY A 1 164 ? 20.730 -0.168 6.755 1.00 86.44 164 GLY A O 1
ATOM 1250 N N . HIS A 1 165 ? 19.509 0.767 5.109 1.00 87.69 165 HIS A N 1
ATOM 1251 C CA . HIS A 1 165 ? 18.976 -0.482 4.559 1.00 87.69 165 HIS A CA 1
ATOM 1252 C C . HIS A 1 165 ? 19.692 -0.865 3.261 1.00 87.69 165 HIS A C 1
ATOM 1254 O O . HIS A 1 165 ? 20.127 -2.002 3.110 1.00 87.69 165 HIS A O 1
ATOM 1260 N N . PHE A 1 166 ? 19.859 0.089 2.339 1.00 91.50 166 PHE A N 1
ATOM 1261 C CA . PHE A 1 166 ? 20.429 -0.150 1.008 1.00 91.50 166 PHE A CA 1
ATOM 1262 C C . PHE A 1 166 ? 21.780 0.518 0.786 1.00 91.50 166 PHE A C 1
ATOM 1264 O O . PHE A 1 166 ? 22.285 0.488 -0.333 1.00 91.50 166 PHE A O 1
ATOM 1271 N N . GLY A 1 167 ? 22.383 1.096 1.825 1.00 89.88 167 GLY A N 1
ATOM 1272 C CA . GLY A 1 167 ? 23.709 1.700 1.768 1.00 89.88 167 GLY A CA 1
ATOM 1273 C C . GLY A 1 167 ? 23.759 3.049 1.052 1.00 89.88 167 GLY A C 1
ATOM 1274 O O . GLY A 1 167 ? 22.833 3.470 0.354 1.00 89.88 167 GLY A O 1
ATOM 1275 N N . VAL A 1 168 ? 24.906 3.706 1.199 1.00 90.25 168 VAL A N 1
ATOM 1276 C CA . VAL A 1 168 ? 25.295 4.896 0.434 1.00 90.25 168 VAL A CA 1
ATOM 1277 C C . VAL A 1 168 ? 26.447 4.473 -0.472 1.00 90.25 168 VAL A C 1
ATOM 1279 O O . VAL A 1 168 ? 27.383 3.867 0.044 1.00 90.25 168 VAL A O 1
ATOM 1282 N N . PRO A 1 169 ? 26.431 4.781 -1.781 1.00 89.19 169 PRO A N 1
ATOM 1283 C CA . PRO A 1 169 ? 27.538 4.439 -2.667 1.00 89.19 169 PRO A CA 1
ATOM 1284 C C . PRO A 1 169 ? 28.902 4.850 -2.099 1.00 89.19 169 PRO A C 1
ATOM 1286 O O . PRO A 1 169 ? 29.133 6.023 -1.793 1.00 89.19 169 PRO A O 1
ATOM 1289 N N . GLY A 1 170 ? 29.791 3.870 -1.929 1.00 83.94 170 GLY A N 1
ATOM 1290 C CA . GLY A 1 170 ? 31.130 4.072 -1.363 1.00 83.94 170 GLY A CA 1
ATOM 1291 C C . GLY A 1 170 ? 31.180 4.237 0.164 1.00 83.94 170 GLY A C 1
ATOM 1292 O O . GLY A 1 170 ? 32.216 4.642 0.689 1.00 83.94 170 GLY A O 1
ATOM 1293 N N . GLN A 1 171 ? 30.090 3.946 0.885 1.00 80.31 171 GLN A N 1
ATOM 1294 C CA . GLN A 1 171 ? 30.028 3.955 2.352 1.00 80.31 171 GLN A CA 1
ATOM 1295 C C . GLN A 1 171 ? 29.206 2.766 2.902 1.00 80.31 171 GLN A C 1
ATOM 1297 O O . GLN A 1 171 ? 28.414 2.147 2.196 1.00 80.31 171 GLN A O 1
ATOM 1302 N N . ASN A 1 172 ? 29.339 2.505 4.208 1.00 67.94 172 ASN A N 1
ATOM 1303 C CA . ASN A 1 172 ? 28.467 1.642 5.026 1.00 67.94 172 ASN A CA 1
ATOM 1304 C C . ASN A 1 172 ? 28.392 0.138 4.680 1.00 67.94 172 ASN A C 1
ATOM 1306 O O . ASN A 1 172 ? 27.496 -0.523 5.187 1.00 67.94 172 ASN A O 1
ATOM 1310 N N . ASP A 1 173 ? 29.315 -0.417 3.889 1.00 83.94 173 ASP A N 1
ATOM 1311 C CA . ASP A 1 173 ? 29.492 -1.866 3.656 1.00 83.94 173 ASP A CA 1
ATOM 1312 C C . ASP A 1 173 ? 28.207 -2.677 3.313 1.00 83.94 173 ASP A C 1
ATOM 1314 O O . ASP A 1 173 ? 28.136 -3.878 3.580 1.00 83.94 173 ASP A O 1
ATOM 1318 N N . ILE A 1 174 ? 27.191 -2.056 2.691 1.00 90.00 174 ILE A N 1
ATOM 1319 C CA . ILE A 1 174 ? 25.939 -2.718 2.265 1.00 90.00 174 ILE A CA 1
ATOM 1320 C C . ILE A 1 174 ? 25.889 -2.857 0.728 1.00 90.00 174 ILE A C 1
ATOM 1322 O O . ILE A 1 174 ? 25.873 -1.836 0.028 1.00 90.00 174 ILE A O 1
ATOM 1326 N N . PRO A 1 175 ? 25.787 -4.084 0.173 1.00 91.50 175 PRO A N 1
ATOM 1327 C CA . PRO A 1 175 ? 25.794 -4.339 -1.273 1.00 91.50 175 PRO A CA 1
ATOM 1328 C C . PRO A 1 175 ? 24.423 -4.089 -1.947 1.00 91.50 175 PRO A C 1
ATOM 1330 O O . PRO A 1 175 ? 23.862 -4.968 -2.598 1.00 91.50 175 PRO A O 1
ATOM 1333 N N . GLY A 1 176 ? 23.870 -2.882 -1.788 1.00 93.62 176 GLY A N 1
ATOM 1334 C CA . GLY A 1 176 ? 22.508 -2.513 -2.206 1.00 93.62 176 GLY A CA 1
ATOM 1335 C C . GLY A 1 176 ? 22.364 -1.849 -3.583 1.00 93.62 176 GLY A C 1
ATOM 1336 O O . GLY A 1 176 ? 21.331 -1.227 -3.842 1.00 93.62 176 GLY A O 1
ATOM 1337 N N . ALA A 1 177 ? 23.368 -1.913 -4.469 1.00 95.81 177 ALA A N 1
ATOM 1338 C CA . ALA A 1 177 ? 23.349 -1.163 -5.733 1.00 95.81 177 ALA A CA 1
ATOM 1339 C C . ALA A 1 177 ? 22.121 -1.440 -6.616 1.00 95.81 177 ALA A C 1
ATOM 1341 O O . ALA A 1 177 ? 21.527 -0.496 -7.140 1.00 95.81 177 ALA A O 1
ATOM 1342 N N . GLN A 1 178 ? 21.694 -2.700 -6.749 1.00 95.88 178 GLN A N 1
ATOM 1343 C CA . GLN A 1 178 ? 20.535 -3.044 -7.580 1.00 95.88 178 GLN A CA 1
ATOM 1344 C C . GLN A 1 178 ? 19.235 -2.432 -7.036 1.00 95.88 178 GLN A C 1
ATOM 1346 O O . GLN A 1 178 ? 18.407 -1.934 -7.794 1.00 95.88 178 GLN A O 1
ATOM 1351 N N . GLN A 1 179 ? 19.061 -2.429 -5.717 1.00 96.19 179 GLN A N 1
ATOM 1352 C CA . GLN A 1 179 ? 17.912 -1.854 -5.027 1.00 96.19 179 GLN A CA 1
ATOM 1353 C C . GLN A 1 179 ? 17.893 -0.332 -5.199 1.00 96.19 179 GLN A C 1
ATOM 1355 O O . GLN A 1 179 ? 16.868 0.225 -5.593 1.00 96.19 179 GLN A O 1
ATOM 1360 N N . ARG A 1 180 ? 19.045 0.334 -5.037 1.00 96.44 180 ARG A N 1
ATOM 1361 C CA . ARG A 1 180 ? 19.189 1.773 -5.321 1.00 96.44 180 ARG A CA 1
ATOM 1362 C C . ARG A 1 180 ? 18.846 2.102 -6.778 1.00 96.44 180 ARG A C 1
ATOM 1364 O O . ARG A 1 180 ? 18.137 3.075 -7.019 1.00 96.44 180 ARG A O 1
ATOM 1371 N N . PHE A 1 181 ? 19.296 1.289 -7.738 1.00 97.56 181 PHE A N 1
ATOM 1372 C CA . PHE A 1 181 ? 18.957 1.450 -9.158 1.00 97.56 181 PHE A CA 1
ATOM 1373 C C . PHE A 1 181 ? 17.453 1.300 -9.414 1.00 97.56 181 PHE A C 1
ATOM 1375 O O . PHE A 1 181 ? 16.854 2.154 -10.064 1.00 97.56 181 PHE A O 1
ATOM 1382 N N . ASN A 1 182 ? 16.821 0.270 -8.846 1.00 97.38 182 ASN A N 1
ATOM 1383 C CA . ASN A 1 182 ? 15.374 0.079 -8.955 1.00 97.38 182 ASN A CA 1
ATOM 1384 C C . ASN A 1 182 ? 14.608 1.282 -8.374 1.00 97.38 182 ASN A C 1
ATOM 1386 O O . ASN A 1 182 ? 13.611 1.704 -8.949 1.00 97.38 182 ASN A O 1
ATOM 1390 N N . GLY A 1 183 ? 15.094 1.885 -7.282 1.00 97.56 183 GLY A N 1
ATOM 1391 C CA . GLY A 1 183 ? 14.529 3.117 -6.719 1.00 97.56 183 GLY A CA 1
ATOM 1392 C C . GLY A 1 183 ? 14.590 4.326 -7.661 1.00 97.56 183 GLY A C 1
ATOM 1393 O O . GLY A 1 183 ? 13.667 5.142 -7.660 1.00 97.56 183 GLY A O 1
ATOM 1394 N N . LEU A 1 184 ? 15.637 4.430 -8.488 1.00 97.69 184 LEU A N 1
ATOM 1395 C CA . LEU A 1 184 ? 15.758 5.457 -9.531 1.00 97.69 184 LEU A CA 1
ATOM 1396 C C . LEU A 1 184 ? 14.823 5.197 -10.718 1.00 97.69 184 LEU A C 1
ATOM 1398 O O . LEU A 1 184 ? 14.216 6.140 -11.222 1.00 97.69 184 LEU A O 1
ATOM 1402 N N . ALA A 1 185 ? 14.671 3.934 -11.129 1.00 97.38 185 ALA A N 1
ATOM 1403 C CA . ALA A 1 185 ? 13.709 3.547 -12.160 1.00 97.38 185 ALA A CA 1
ATOM 1404 C C . ALA A 1 185 ? 12.272 3.885 -11.726 1.00 97.38 185 ALA A C 1
ATOM 1406 O O . ALA A 1 185 ? 11.585 4.611 -12.436 1.00 97.38 185 ALA A O 1
ATOM 1407 N N . LEU A 1 186 ? 11.878 3.493 -10.507 1.00 98.50 186 LEU A N 1
ATOM 1408 C CA . LEU A 1 186 ? 10.566 3.824 -9.932 1.00 98.50 186 LEU A CA 1
ATOM 1409 C C . LEU A 1 186 ? 10.328 5.335 -9.834 1.00 98.50 186 LEU A C 1
ATOM 1411 O O . LEU A 1 186 ? 9.229 5.809 -10.091 1.00 98.50 186 LEU A O 1
ATOM 1415 N N . CYS A 1 187 ? 11.358 6.110 -9.487 1.00 97.94 187 CYS A N 1
ATOM 1416 C CA . CYS A 1 187 ? 11.272 7.570 -9.467 1.00 97.94 187 CYS A CA 1
ATOM 1417 C C . CYS A 1 187 ? 10.995 8.157 -10.864 1.00 97.94 187 CYS A C 1
ATOM 1419 O O . CYS A 1 187 ? 10.210 9.097 -11.002 1.00 97.94 187 CYS A O 1
ATOM 1421 N N . ALA A 1 188 ? 11.619 7.606 -11.909 1.00 97.25 188 ALA A N 1
ATOM 1422 C CA . ALA A 1 188 ? 11.350 8.020 -13.282 1.00 97.25 188 ALA A CA 1
ATOM 1423 C C . ALA A 1 188 ? 9.938 7.623 -13.736 1.00 97.25 188 ALA A C 1
ATOM 1425 O O . ALA A 1 188 ? 9.267 8.445 -14.357 1.00 97.25 188 ALA A O 1
ATOM 1426 N N . GLU A 1 189 ? 9.469 6.420 -13.391 1.00 98.19 189 GLU A N 1
ATOM 1427 C CA . GLU A 1 189 ? 8.087 5.982 -13.644 1.00 98.19 189 GLU A CA 1
ATOM 1428 C C . GLU A 1 189 ? 7.080 6.920 -12.970 1.00 98.19 189 GLU A C 1
ATOM 1430 O O . GLU A 1 189 ? 6.229 7.481 -13.658 1.00 98.19 189 GLU A O 1
ATOM 1435 N N . ALA A 1 190 ? 7.270 7.232 -11.683 1.00 98.69 190 ALA A N 1
ATOM 1436 C CA . ALA A 1 190 ? 6.425 8.167 -10.939 1.00 98.69 190 ALA A CA 1
ATOM 1437 C C . ALA A 1 190 ? 6.293 9.526 -11.640 1.00 98.69 190 ALA A C 1
ATOM 1439 O O . ALA A 1 190 ? 5.197 10.066 -11.802 1.00 98.69 190 ALA A O 1
ATOM 1440 N N . VAL A 1 191 ? 7.410 10.081 -12.106 1.00 98.38 191 VAL A N 1
ATOM 1441 C CA . VAL A 1 191 ? 7.400 11.352 -12.834 1.00 98.38 191 VAL A CA 1
ATOM 1442 C C . VAL A 1 191 ? 6.720 11.228 -14.197 1.00 98.38 191 VAL A C 1
ATOM 1444 O O . VAL A 1 191 ? 5.972 12.124 -14.578 1.00 98.38 191 VAL A O 1
ATOM 1447 N N . MET A 1 192 ? 6.921 10.128 -14.923 1.00 98.12 192 MET A N 1
ATOM 1448 C CA . MET A 1 192 ? 6.250 9.915 -16.208 1.00 98.12 192 MET A CA 1
ATOM 1449 C C . MET A 1 192 ? 4.744 9.732 -16.064 1.00 98.12 192 MET A C 1
ATOM 1451 O O . MET A 1 192 ? 3.997 10.302 -16.858 1.00 98.12 192 MET A O 1
ATOM 1455 N N . GLN A 1 193 ? 4.294 9.019 -15.033 1.00 97.88 193 GLN A N 1
ATOM 1456 C CA . GLN A 1 193 ? 2.875 8.895 -14.724 1.00 97.88 193 GLN A CA 1
ATOM 1457 C C . GLN A 1 193 ? 2.256 10.239 -14.332 1.00 97.88 193 GLN A C 1
ATOM 1459 O O . GLN A 1 193 ? 1.184 10.583 -14.833 1.00 97.88 193 GLN A O 1
ATOM 1464 N N . ALA A 1 194 ? 2.927 11.017 -13.474 1.00 98.56 194 ALA A N 1
ATOM 1465 C CA . ALA A 1 194 ? 2.456 12.341 -13.071 1.00 98.56 194 ALA A CA 1
ATOM 1466 C C . ALA A 1 194 ? 2.340 13.292 -14.274 1.00 98.56 194 ALA A C 1
ATOM 1468 O O . ALA A 1 194 ? 1.302 13.926 -14.459 1.00 98.56 194 ALA A O 1
ATOM 1469 N N . ASP A 1 195 ? 3.355 13.338 -15.140 1.00 98.25 195 ASP A N 1
ATOM 1470 C CA . ASP A 1 195 ? 3.312 14.160 -16.349 1.00 98.25 195 ASP A CA 1
ATOM 1471 C C . ASP A 1 195 ? 2.212 13.722 -17.312 1.00 98.25 195 ASP A C 1
ATOM 1473 O O . ASP A 1 195 ? 1.512 14.570 -17.861 1.00 98.25 195 ASP A O 1
ATOM 1477 N N . ALA A 1 196 ? 2.043 12.413 -17.526 1.00 97.88 196 ALA A N 1
ATOM 1478 C CA . ALA A 1 196 ? 0.996 11.897 -18.398 1.00 97.88 196 ALA A CA 1
ATOM 1479 C C . ALA A 1 196 ? -0.394 12.316 -17.899 1.00 97.88 196 ALA A C 1
ATOM 1481 O O . ALA A 1 196 ? -1.226 12.739 -18.706 1.00 97.88 196 ALA A O 1
ATOM 1482 N N . PHE A 1 197 ? -0.625 12.249 -16.583 1.00 98.00 197 PHE A N 1
ATOM 1483 C CA . PHE A 1 197 ? -1.862 12.711 -15.956 1.00 98.00 197 PHE A CA 1
ATOM 1484 C C . PHE A 1 197 ? -2.075 14.215 -16.154 1.00 98.00 197 PHE A C 1
ATOM 1486 O O . PHE A 1 197 ? -3.122 14.625 -16.649 1.00 98.00 197 PHE A O 1
ATOM 1493 N N . ILE A 1 198 ? -1.069 15.039 -15.842 1.00 97.62 198 ILE A N 1
ATOM 1494 C CA . ILE A 1 198 ? -1.142 16.504 -15.965 1.00 97.62 198 ILE A CA 1
ATOM 1495 C C . ILE A 1 198 ? -1.363 16.930 -17.424 1.00 97.62 198 ILE A C 1
ATOM 1497 O O . ILE A 1 198 ? -2.169 17.818 -17.708 1.00 97.62 198 ILE A O 1
ATOM 1501 N N . MET A 1 199 ? -0.671 16.289 -18.370 1.00 97.12 199 MET A N 1
ATOM 1502 C CA . MET A 1 199 ? -0.827 16.558 -19.799 1.00 97.12 199 MET A CA 1
ATOM 1503 C C . MET A 1 199 ? -2.234 16.224 -20.301 1.00 97.12 199 MET A C 1
ATOM 1505 O O . MET A 1 199 ? -2.800 17.002 -21.067 1.00 97.12 199 MET A O 1
ATOM 1509 N N . ASP A 1 200 ? -2.809 15.093 -19.887 1.00 97.00 200 ASP A N 1
ATOM 1510 C CA . ASP A 1 200 ? -4.172 14.718 -20.278 1.00 97.00 200 ASP A CA 1
ATOM 1511 C C . ASP A 1 200 ? -5.224 15.610 -19.605 1.00 97.00 200 ASP A C 1
ATOM 1513 O O . ASP A 1 200 ? -6.160 16.050 -20.276 1.00 97.00 200 ASP A O 1
ATOM 1517 N N . PHE A 1 201 ? -5.026 15.954 -18.324 1.00 95.44 201 PHE A N 1
ATOM 1518 C CA . PHE A 1 201 ? -5.881 16.867 -17.559 1.00 95.44 201 PHE A CA 1
ATOM 1519 C C . PHE A 1 201 ? -5.981 18.250 -18.218 1.00 95.44 201 PHE A C 1
ATOM 1521 O O . PHE A 1 201 ? -7.075 18.798 -18.365 1.00 95.44 201 PHE A O 1
ATOM 1528 N N . ASN A 1 202 ? -4.848 18.792 -18.670 1.00 94.31 202 ASN A N 1
ATOM 1529 C CA . ASN A 1 202 ? -4.780 20.071 -19.386 1.00 94.31 202 ASN A CA 1
ATOM 1530 C C . ASN A 1 202 ? -5.156 19.961 -20.874 1.00 94.31 202 ASN A C 1
ATOM 1532 O O . ASN A 1 202 ? -5.292 20.974 -21.563 1.00 94.31 202 ASN A O 1
ATOM 1536 N N . GLY A 1 203 ? -5.271 18.736 -21.383 1.00 94.50 203 GLY A N 1
ATOM 1537 C CA . GLY A 1 203 ? -5.534 18.428 -22.776 1.00 94.50 203 GLY A CA 1
ATOM 1538 C C . GLY A 1 203 ? -6.993 18.069 -23.032 1.00 94.50 203 GLY A C 1
ATOM 1539 O O . GLY A 1 203 ? -7.923 18.780 -22.662 1.00 94.50 203 GLY A O 1
ATOM 1540 N N . ASN A 1 204 ? -7.192 16.958 -23.739 1.00 91.06 204 ASN A N 1
ATOM 1541 C CA . ASN A 1 204 ? -8.512 16.489 -24.155 1.00 91.06 204 ASN A CA 1
ATOM 1542 C C . ASN A 1 204 ? -9.168 15.513 -23.161 1.00 91.06 204 ASN A C 1
ATOM 1544 O O . ASN A 1 204 ? -10.260 15.035 -23.466 1.00 91.06 204 ASN A O 1
ATOM 1548 N N . ARG A 1 205 ? -8.519 15.215 -22.022 1.00 91.75 205 ARG A N 1
ATOM 1549 C CA . ARG A 1 205 ? -9.026 14.344 -20.948 1.00 91.75 205 ARG A CA 1
ATOM 1550 C C . ARG A 1 205 ? -9.530 12.992 -21.455 1.00 91.75 205 ARG A C 1
ATOM 1552 O O . ARG A 1 205 ? -10.659 12.589 -21.185 1.00 91.75 205 ARG A O 1
ATOM 1559 N N . SER A 1 206 ? -8.718 12.336 -22.283 1.00 95.44 206 SER A N 1
ATOM 1560 C CA . SER A 1 206 ? -9.091 11.087 -22.963 1.00 95.44 206 SER A CA 1
ATOM 1561 C C . SER A 1 206 ? -8.385 9.855 -22.407 1.00 95.44 206 SER A C 1
ATOM 1563 O O . SER A 1 206 ? -8.866 8.737 -22.601 1.00 95.44 206 SER A O 1
ATOM 1565 N N . LYS A 1 207 ? -7.249 10.042 -21.729 1.00 96.19 207 LYS A N 1
ATOM 1566 C CA . LYS A 1 207 ? -6.436 8.951 -21.186 1.00 96.19 207 LYS A CA 1
ATOM 1567 C C . LYS A 1 207 ? -6.735 8.650 -19.727 1.00 96.19 207 LYS A C 1
ATOM 1569 O O . LYS A 1 207 ? -6.501 7.516 -19.312 1.00 96.19 207 LYS A O 1
ATOM 1574 N N . PHE A 1 208 ? -7.253 9.614 -18.975 1.00 96.94 208 PHE A N 1
ATOM 1575 C CA . PHE A 1 208 ? -7.644 9.444 -17.582 1.00 96.94 208 PHE A CA 1
ATOM 1576 C C . PHE A 1 208 ? -9.123 9.759 -17.382 1.00 96.94 208 PHE A C 1
ATOM 1578 O O . PHE A 1 208 ? -9.724 10.542 -18.113 1.00 96.94 208 PHE A O 1
ATOM 1585 N N . THR A 1 209 ? -9.722 9.116 -16.387 1.00 95.38 209 THR A N 1
ATOM 1586 C CA . THR A 1 209 ? -11.129 9.296 -16.036 1.00 95.38 209 THR A CA 1
ATOM 1587 C C . THR A 1 209 ? -11.296 9.383 -14.527 1.00 95.38 209 THR A C 1
ATOM 1589 O O . THR A 1 209 ? -10.594 8.719 -13.766 1.00 95.38 209 THR A O 1
ATOM 1592 N N . ILE A 1 210 ? -12.276 10.173 -14.099 1.00 90.69 210 ILE A N 1
ATOM 1593 C CA . ILE A 1 210 ? -12.767 10.194 -12.722 1.00 90.69 210 ILE A CA 1
ATOM 1594 C C . ILE A 1 210 ? -14.044 9.358 -12.712 1.00 90.69 210 ILE A C 1
ATOM 1596 O O . ILE A 1 210 ? -15.066 9.756 -13.267 1.00 90.69 210 ILE A O 1
ATOM 1600 N N . SER A 1 211 ? -13.944 8.141 -12.186 1.00 88.06 211 SER A N 1
ATOM 1601 C CA . SER A 1 211 ? -15.050 7.183 -12.093 1.00 88.06 211 SER A CA 1
ATOM 1602 C C . SER A 1 211 ? -15.865 7.362 -10.812 1.00 88.06 211 SER A C 1
ATOM 1604 O O . SER A 1 211 ? -17.074 7.134 -10.814 1.00 88.06 211 SER A O 1
ATOM 1606 N N . ASP A 1 212 ? -15.213 7.818 -9.742 1.00 91.31 212 ASP A N 1
ATOM 1607 C CA . ASP A 1 212 ? -15.831 8.242 -8.490 1.00 91.31 212 ASP A CA 1
ATOM 1608 C C . ASP A 1 212 ? -15.023 9.400 -7.868 1.00 91.31 212 ASP A C 1
ATOM 1610 O O . ASP A 1 212 ? -13.869 9.621 -8.234 1.00 91.31 212 ASP A O 1
ATOM 1614 N N . LYS A 1 213 ? -15.600 10.159 -6.927 1.00 94.62 213 LYS A N 1
ATOM 1615 C CA . LYS A 1 213 ? -14.957 11.369 -6.369 1.00 94.62 213 LYS A CA 1
ATOM 1616 C C . LYS A 1 213 ? -13.630 11.085 -5.662 1.00 94.62 213 LYS A C 1
ATOM 1618 O O . LYS A 1 213 ? -12.771 11.961 -5.581 1.00 94.62 213 LYS A O 1
ATOM 1623 N N . SER A 1 214 ? -13.450 9.867 -5.151 1.00 94.44 214 SER A N 1
ATOM 1624 C CA . SER A 1 214 ? -12.211 9.460 -4.497 1.00 94.44 214 SER A CA 1
ATOM 1625 C C . SER A 1 214 ? -11.035 9.306 -5.456 1.00 94.44 214 SER A C 1
ATOM 1627 O O . SER A 1 214 ? -9.901 9.471 -5.009 1.00 94.44 214 SER A O 1
ATOM 1629 N N . ASP A 1 215 ? -11.279 9.114 -6.757 1.00 95.56 215 ASP A N 1
ATOM 1630 C CA . ASP A 1 215 ? -10.226 9.114 -7.779 1.00 95.56 215 ASP A CA 1
ATOM 1631 C C . ASP A 1 215 ? -9.420 10.418 -7.751 1.00 95.56 215 ASP A C 1
ATOM 1633 O O . ASP A 1 215 ? -8.187 10.386 -7.734 1.00 95.56 215 ASP A O 1
ATOM 1637 N N . SER A 1 216 ? -10.105 11.564 -7.675 1.00 95.19 216 SER A N 1
ATOM 1638 C CA . SER A 1 216 ? -9.453 12.875 -7.620 1.00 95.19 216 SER A CA 1
ATOM 1639 C C . SER A 1 216 ? -8.697 13.085 -6.307 1.00 95.19 216 SER A C 1
ATOM 1641 O O . SER A 1 216 ? -7.611 13.664 -6.309 1.00 95.19 216 SER A O 1
ATOM 1643 N N . TYR A 1 217 ? -9.218 12.579 -5.182 1.00 96.75 217 TYR A N 1
ATOM 1644 C CA . TYR A 1 217 ? -8.534 12.687 -3.889 1.00 96.75 217 TYR A CA 1
ATOM 1645 C C . TYR A 1 217 ? -7.225 11.895 -3.895 1.00 96.75 217 TYR A C 1
ATOM 1647 O O . TYR A 1 217 ? -6.182 12.415 -3.505 1.00 96.75 217 TYR A O 1
ATOM 1655 N N . VAL A 1 218 ? -7.261 10.643 -4.356 1.00 97.31 218 VAL A N 1
ATOM 1656 C CA . VAL A 1 218 ? -6.074 9.780 -4.388 1.00 97.31 218 VAL A CA 1
ATOM 1657 C C . VAL A 1 218 ? -5.023 10.345 -5.350 1.00 97.31 218 VAL A C 1
ATOM 1659 O O . VAL A 1 218 ? -3.848 10.401 -4.985 1.00 97.31 218 VAL A O 1
ATOM 1662 N N . ALA A 1 219 ? -5.433 10.832 -6.528 1.00 97.69 219 ALA A N 1
ATOM 1663 C CA . ALA A 1 219 ? -4.548 11.517 -7.472 1.00 97.69 219 ALA A CA 1
ATOM 1664 C C . ALA A 1 219 ? -3.854 12.736 -6.833 1.00 97.69 219 ALA A C 1
ATOM 1666 O O . ALA A 1 219 ? -2.630 12.861 -6.907 1.00 97.69 219 ALA A O 1
ATOM 1667 N N . LEU A 1 220 ? -4.618 13.587 -6.140 1.00 97.19 220 LEU A N 1
ATOM 1668 C CA . LEU A 1 220 ? -4.098 14.761 -5.439 1.00 97.19 220 LEU A CA 1
ATOM 1669 C C . LEU A 1 220 ? -3.080 14.376 -4.354 1.00 97.19 220 LEU A C 1
ATOM 1671 O O . LEU A 1 220 ? -1.992 14.946 -4.296 1.00 97.19 220 LEU A O 1
ATOM 1675 N N . GLY A 1 221 ? -3.386 13.367 -3.534 1.00 96.69 221 GLY A N 1
ATOM 1676 C CA . GLY A 1 221 ? -2.469 12.885 -2.498 1.00 96.69 221 GLY A CA 1
ATOM 1677 C C . GLY A 1 221 ? -1.174 12.296 -3.060 1.00 96.69 221 GLY A C 1
ATOM 1678 O O . GLY A 1 221 ? -0.103 12.524 -2.501 1.00 96.69 221 GLY A O 1
ATOM 1679 N N . ALA A 1 222 ? -1.253 11.570 -4.175 1.00 98.38 222 ALA A N 1
ATOM 1680 C CA . ALA A 1 222 ? -0.093 10.958 -4.814 1.00 98.38 222 ALA A CA 1
ATOM 1681 C C . ALA A 1 222 ? 0.847 11.993 -5.448 1.00 98.38 222 ALA A C 1
ATOM 1683 O O . ALA A 1 222 ? 2.061 11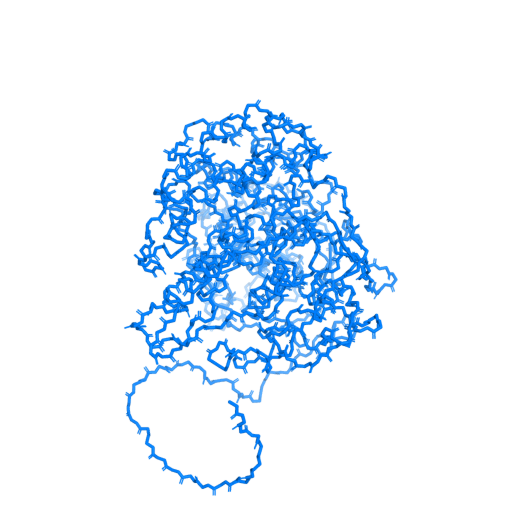.916 -5.255 1.00 98.38 222 ALA A O 1
ATOM 1684 N N . ILE A 1 223 ? 0.297 12.998 -6.139 1.00 98.56 223 ILE A N 1
ATOM 1685 C CA . ILE A 1 223 ? 1.084 14.099 -6.712 1.00 98.56 223 ILE A CA 1
ATOM 1686 C C . ILE A 1 223 ? 1.695 14.957 -5.595 1.00 98.56 223 ILE A C 1
ATOM 1688 O O . ILE A 1 223 ? 2.873 15.304 -5.676 1.00 98.56 223 ILE A O 1
ATOM 1692 N N . ALA A 1 224 ? 0.953 15.226 -4.513 1.00 97.50 224 ALA A N 1
ATOM 1693 C CA . ALA A 1 224 ? 1.495 15.898 -3.331 1.00 97.50 224 ALA A CA 1
ATOM 1694 C C . ALA A 1 224 ? 2.666 15.126 -2.710 1.00 97.50 224 ALA A C 1
ATOM 1696 O O . ALA A 1 224 ? 3.693 15.717 -2.382 1.00 97.50 224 ALA A O 1
ATOM 1697 N N . ASN A 1 225 ? 2.542 13.802 -2.594 1.00 97.75 225 ASN A N 1
ATOM 1698 C CA . ASN A 1 225 ? 3.603 12.952 -2.067 1.00 97.75 225 ASN A CA 1
ATOM 1699 C C . ASN A 1 225 ? 4.865 12.967 -2.948 1.00 97.75 225 ASN A C 1
ATOM 1701 O O . ASN A 1 225 ? 5.980 13.017 -2.426 1.00 97.75 225 ASN A O 1
ATOM 1705 N N . LEU A 1 226 ? 4.702 12.950 -4.277 1.00 98.44 226 LEU A N 1
ATOM 1706 C CA . LEU A 1 226 ? 5.817 13.090 -5.215 1.00 98.44 226 LEU A CA 1
ATOM 1707 C C . LEU A 1 226 ? 6.484 14.465 -5.079 1.00 98.44 226 LEU A C 1
ATOM 1709 O O . LEU A 1 226 ? 7.707 14.538 -4.987 1.00 98.44 226 LEU A O 1
ATOM 1713 N N . ALA A 1 227 ? 5.698 15.544 -5.043 1.00 98.19 227 ALA A N 1
ATOM 1714 C CA . ALA A 1 227 ? 6.216 16.902 -4.914 1.00 98.19 227 ALA A CA 1
ATOM 1715 C C . ALA A 1 227 ? 7.021 17.090 -3.614 1.00 98.19 227 ALA A C 1
ATOM 1717 O O . ALA A 1 227 ? 8.161 17.553 -3.667 1.00 98.19 227 ALA A O 1
ATOM 1718 N N . ASP A 1 228 ? 6.484 16.652 -2.468 1.00 96.06 228 ASP A N 1
ATOM 1719 C CA . ASP A 1 228 ? 7.190 16.676 -1.176 1.00 96.06 228 ASP A CA 1
ATOM 1720 C C . ASP A 1 228 ? 8.497 15.874 -1.232 1.00 96.06 228 ASP A C 1
ATOM 1722 O O . ASP A 1 228 ? 9.549 16.342 -0.784 1.00 96.06 228 ASP A O 1
ATOM 1726 N N . PHE A 1 229 ? 8.468 14.687 -1.847 1.00 96.19 229 PHE A N 1
ATOM 1727 C CA . PHE A 1 229 ? 9.665 13.867 -1.968 1.00 96.19 229 PHE A CA 1
ATOM 1728 C C . PHE A 1 229 ? 10.740 14.537 -2.829 1.00 96.19 229 PHE A C 1
ATOM 1730 O O . PHE A 1 229 ? 11.899 14.561 -2.422 1.00 96.19 229 PHE A O 1
ATOM 1737 N N . LEU A 1 230 ? 10.383 15.128 -3.972 1.00 97.81 230 LEU A N 1
ATOM 1738 C CA . LEU A 1 230 ? 11.330 15.837 -4.841 1.00 97.81 230 LEU A CA 1
ATOM 1739 C C . LEU A 1 230 ? 11.904 17.104 -4.197 1.00 97.81 230 LEU A C 1
ATOM 1741 O O . LEU A 1 230 ? 13.053 17.455 -4.469 1.00 97.81 230 LEU A O 1
ATOM 1745 N N . ASN A 1 231 ? 11.133 17.766 -3.332 1.00 95.69 231 ASN A N 1
ATOM 1746 C CA . ASN A 1 231 ? 11.594 18.935 -2.586 1.00 95.69 231 ASN A CA 1
ATOM 1747 C C . ASN A 1 231 ? 12.455 18.560 -1.360 1.00 95.69 231 ASN A C 1
ATOM 1749 O O . ASN A 1 231 ? 13.221 19.373 -0.840 1.00 95.69 231 ASN A O 1
ATOM 1753 N N . THR A 1 232 ? 12.379 17.307 -0.906 1.00 93.38 232 THR A N 1
ATOM 1754 C CA . THR A 1 232 ? 13.162 16.799 0.224 1.00 93.38 232 THR A CA 1
ATOM 1755 C C . THR A 1 232 ? 14.578 16.430 -0.217 1.00 93.38 232 THR A C 1
ATOM 1757 O O . THR A 1 232 ? 14.794 15.435 -0.905 1.00 93.38 232 THR A O 1
ATOM 1760 N N . SER A 1 233 ? 15.581 17.186 0.231 1.00 93.19 233 SER A N 1
ATOM 1761 C CA . SER A 1 233 ? 16.996 16.911 -0.073 1.00 93.19 233 SER A CA 1
ATOM 1762 C C . SER A 1 233 ? 17.598 15.781 0.772 1.00 93.19 233 SER A C 1
ATOM 1764 O O . SER A 1 233 ? 18.437 15.020 0.286 1.00 93.19 233 SER A O 1
ATOM 1766 N N . SER A 1 234 ? 17.168 15.669 2.032 1.00 90.62 234 SER A N 1
ATOM 1767 C CA . SER A 1 234 ? 17.647 14.694 3.017 1.00 90.62 234 SER A CA 1
ATOM 1768 C C . SER A 1 234 ? 16.596 14.443 4.102 1.00 90.62 234 SER A C 1
ATOM 1770 O O . SER A 1 234 ? 15.734 15.282 4.359 1.00 90.62 234 SER A O 1
ATOM 1772 N N . ILE A 1 235 ? 16.678 13.285 4.754 1.00 84.38 235 ILE A N 1
ATOM 1773 C CA . ILE A 1 235 ? 15.890 12.915 5.930 1.00 84.38 235 ILE A CA 1
ATOM 1774 C C . ILE A 1 235 ? 16.868 12.443 7.016 1.00 84.38 235 ILE A C 1
ATOM 1776 O O . ILE A 1 235 ? 17.592 11.466 6.787 1.00 84.38 235 ILE A O 1
ATOM 1780 N N . PRO A 1 236 ? 16.895 13.081 8.204 1.00 81.25 236 PRO A N 1
ATOM 1781 C CA . PRO A 1 236 ? 17.796 12.700 9.288 1.00 81.25 236 PRO A CA 1
ATOM 1782 C C . PRO A 1 236 ? 17.751 11.199 9.595 1.00 81.25 236 PRO A C 1
ATOM 1784 O O . PRO A 1 236 ? 16.673 10.618 9.714 1.00 81.25 236 PRO A O 1
ATOM 1787 N N . ASN A 1 237 ? 18.930 10.584 9.720 1.00 77.31 237 ASN A N 1
ATOM 1788 C CA . ASN A 1 237 ? 19.136 9.157 10.015 1.00 77.31 237 ASN A CA 1
ATOM 1789 C C . ASN A 1 237 ? 18.519 8.159 9.012 1.00 77.31 237 ASN A C 1
ATOM 1791 O O . ASN A 1 237 ? 18.560 6.959 9.272 1.00 77.31 237 ASN A O 1
ATOM 1795 N N . ARG A 1 238 ? 17.964 8.618 7.880 1.00 83.56 238 ARG A N 1
ATOM 1796 C CA . ARG A 1 238 ? 17.345 7.748 6.864 1.00 83.56 238 ARG A CA 1
ATOM 1797 C C . ARG A 1 238 ? 17.922 7.950 5.473 1.00 83.56 238 ARG A C 1
ATOM 1799 O O . ARG A 1 238 ? 18.226 6.967 4.817 1.00 83.56 238 ARG A O 1
ATOM 1806 N N . MET A 1 239 ? 18.082 9.195 5.035 1.00 89.56 239 MET A N 1
ATOM 1807 C CA . MET A 1 239 ? 18.509 9.528 3.676 1.00 89.56 239 MET A CA 1
ATOM 1808 C C . MET A 1 239 ? 19.388 10.777 3.711 1.00 89.56 239 MET A C 1
ATOM 1810 O O . MET A 1 239 ? 18.892 11.888 3.865 1.00 89.56 239 MET A O 1
ATOM 1814 N N . GLN A 1 240 ? 20.695 10.625 3.554 1.00 89.75 240 GLN A N 1
ATOM 1815 C CA . GLN A 1 240 ? 21.647 11.733 3.495 1.00 89.75 240 GLN A CA 1
ATOM 1816 C C . GLN A 1 240 ? 21.510 12.531 2.197 1.00 89.75 240 GLN A C 1
ATOM 1818 O O . GLN A 1 240 ? 21.753 13.736 2.186 1.00 89.75 240 GLN A O 1
ATOM 1823 N N . LYS A 1 241 ? 21.127 11.860 1.105 1.00 91.50 241 LYS A N 1
ATOM 1824 C CA . LYS A 1 241 ? 21.036 12.448 -0.231 1.00 91.50 241 LYS A CA 1
ATOM 1825 C C . LYS A 1 241 ? 19.865 11.854 -1.000 1.00 91.50 241 LYS A C 1
ATOM 1827 O O . LYS A 1 241 ? 19.794 10.638 -1.175 1.00 91.50 241 LYS A O 1
ATOM 1832 N N . ASN A 1 242 ? 18.986 12.706 -1.518 1.00 95.50 242 ASN A N 1
ATOM 1833 C CA . ASN A 1 242 ? 17.884 12.256 -2.353 1.00 95.50 242 ASN A CA 1
ATOM 1834 C C . ASN A 1 242 ? 18.331 11.944 -3.793 1.00 95.50 242 ASN A C 1
ATOM 1836 O O . ASN A 1 242 ? 18.313 12.802 -4.676 1.00 95.50 242 ASN A O 1
ATOM 1840 N N . ARG A 1 243 ? 18.675 10.676 -4.047 1.00 94.25 243 ARG A N 1
ATOM 1841 C CA . ARG A 1 243 ? 19.055 10.192 -5.387 1.00 94.25 243 ARG A CA 1
ATOM 1842 C C . ARG A 1 243 ? 17.932 10.328 -6.433 1.00 94.25 243 ARG A C 1
ATOM 1844 O O . ARG A 1 243 ? 18.229 10.571 -7.600 1.00 94.25 243 ARG A O 1
ATOM 1851 N N . CYS A 1 244 ? 16.661 10.224 -6.030 1.00 95.94 244 CYS A N 1
ATOM 1852 C CA . CYS A 1 244 ? 15.508 10.421 -6.917 1.00 95.94 244 CYS A CA 1
ATOM 1853 C C . CYS A 1 244 ? 15.426 11.873 -7.409 1.00 95.94 244 CYS A C 1
ATOM 1855 O O . CYS A 1 244 ? 15.362 12.104 -8.615 1.00 95.94 244 CYS A O 1
ATOM 1857 N N . ALA A 1 245 ? 15.540 12.855 -6.507 1.00 97.06 245 ALA A N 1
ATOM 1858 C CA . ALA A 1 245 ? 15.567 14.270 -6.882 1.00 97.06 245 ALA A CA 1
ATOM 1859 C C . ALA A 1 245 ? 16.701 14.576 -7.881 1.00 97.06 245 ALA A C 1
ATOM 1861 O O . ALA A 1 245 ? 16.494 15.285 -8.862 1.00 97.06 245 ALA A O 1
ATOM 1862 N N . GLU A 1 246 ? 17.886 13.993 -7.699 1.00 94.25 246 GLU A N 1
ATOM 1863 C CA . GLU A 1 246 ? 18.998 14.161 -8.645 1.00 94.25 246 GLU A CA 1
ATOM 1864 C C . GLU A 1 246 ? 18.692 13.592 -10.027 1.00 94.25 246 GLU A C 1
ATOM 1866 O O . GLU A 1 246 ? 18.883 14.282 -11.029 1.00 94.25 246 GLU A O 1
ATOM 1871 N N . ALA A 1 247 ? 18.174 12.363 -10.087 1.00 94.12 247 ALA A N 1
ATOM 1872 C CA . ALA A 1 247 ? 17.782 11.745 -11.348 1.00 94.12 247 ALA A CA 1
ATOM 1873 C C . ALA A 1 247 ? 16.715 12.577 -12.075 1.00 94.12 247 ALA A C 1
ATOM 1875 O O . ALA A 1 247 ? 16.823 12.812 -13.279 1.00 94.12 247 ALA A O 1
ATOM 1876 N N . VAL A 1 248 ? 15.732 13.095 -11.337 1.00 96.50 248 VAL A N 1
ATOM 1877 C CA . VAL A 1 248 ? 14.670 13.945 -11.885 1.00 96.50 248 VAL A CA 1
ATOM 1878 C C . VAL A 1 248 ? 15.204 15.283 -12.366 1.00 96.50 248 VAL A C 1
ATOM 1880 O O . VAL A 1 248 ? 14.805 15.733 -13.439 1.00 96.50 248 VAL A O 1
ATOM 1883 N N . ALA A 1 249 ? 16.135 15.900 -11.636 1.00 95.62 249 ALA A N 1
ATOM 1884 C CA . ALA A 1 249 ? 16.711 17.173 -12.048 1.00 95.62 249 ALA A CA 1
ATOM 1885 C C . ALA A 1 249 ? 17.401 17.075 -13.418 1.00 95.62 249 ALA A C 1
ATOM 1887 O O . ALA A 1 249 ? 17.325 17.985 -14.246 1.00 95.62 249 ALA A O 1
ATOM 1888 N N . MET A 1 250 ? 18.035 15.932 -13.674 1.00 91.38 250 MET A N 1
ATOM 1889 C CA . MET A 1 250 ? 18.714 15.650 -14.934 1.00 91.38 250 MET A CA 1
ATOM 1890 C C . MET A 1 250 ? 17.717 15.287 -16.033 1.00 91.38 250 MET A C 1
ATOM 1892 O O . MET A 1 250 ? 17.737 15.911 -17.091 1.00 91.38 250 MET A O 1
ATOM 1896 N N . MET A 1 251 ? 16.773 14.384 -15.753 1.00 93.38 251 MET A N 1
ATOM 1897 C CA . MET A 1 251 ? 15.705 14.008 -16.688 1.00 93.38 251 MET A CA 1
ATOM 1898 C C . MET A 1 251 ? 14.869 15.216 -17.145 1.00 93.38 251 MET A C 1
ATOM 1900 O O . MET A 1 251 ? 14.425 15.273 -18.289 1.00 93.38 251 MET A O 1
ATOM 1904 N N . LYS A 1 252 ? 14.639 16.190 -16.258 1.00 95.06 252 LYS A N 1
ATOM 1905 C CA . LYS A 1 252 ? 13.856 17.401 -16.547 1.00 95.06 252 LYS A CA 1
ATOM 1906 C C . LYS A 1 252 ? 14.690 18.596 -16.980 1.00 95.06 252 LYS A C 1
ATOM 1908 O O . LYS A 1 252 ? 14.110 19.630 -17.307 1.00 95.06 252 LYS A O 1
ATOM 1913 N N . MET A 1 253 ? 16.018 18.468 -16.980 1.00 94.88 253 MET A N 1
ATOM 1914 C CA . MET A 1 253 ? 16.962 19.556 -17.251 1.00 94.88 253 MET A CA 1
ATOM 1915 C C . MET A 1 253 ? 16.659 20.833 -16.441 1.00 94.88 253 MET A C 1
ATOM 1917 O O . MET A 1 253 ? 16.837 21.951 -16.924 1.00 94.88 253 MET A O 1
ATOM 1921 N N . LYS A 1 254 ? 16.178 20.673 -15.204 1.00 97.12 254 LYS A N 1
ATOM 1922 C CA . LYS A 1 254 ? 15.861 21.763 -14.271 1.00 97.12 254 LYS A CA 1
ATOM 1923 C C . LYS A 1 254 ? 15.920 21.253 -12.829 1.00 97.12 254 LYS A C 1
ATOM 1925 O O . LYS A 1 254 ? 15.779 20.053 -12.629 1.00 97.12 254 LYS A O 1
ATOM 1930 N N . PRO A 1 255 ? 16.110 22.112 -11.813 1.00 97.81 255 PRO A N 1
ATOM 1931 C CA . PRO A 1 255 ? 16.174 21.667 -10.421 1.00 97.81 255 PRO A CA 1
ATOM 1932 C C . PRO A 1 255 ? 14.946 20.847 -10.007 1.00 97.81 255 PRO A C 1
ATOM 1934 O O . PRO A 1 255 ? 13.823 21.205 -10.359 1.00 97.81 255 PRO A O 1
ATOM 1937 N N . ALA A 1 256 ? 15.142 19.793 -9.212 1.00 97.56 256 ALA A N 1
ATOM 1938 C CA . ALA A 1 256 ? 14.041 18.957 -8.721 1.00 97.56 256 ALA A CA 1
ATOM 1939 C C . ALA A 1 256 ? 13.003 19.753 -7.922 1.00 97.56 256 ALA A C 1
ATOM 1941 O O . ALA A 1 256 ? 11.812 19.502 -8.061 1.00 97.56 256 ALA A O 1
ATOM 1942 N N . SER A 1 257 ? 13.439 20.766 -7.166 1.00 97.00 257 SER A N 1
ATOM 1943 C CA . SER A 1 257 ? 12.538 21.694 -6.476 1.00 97.00 257 SER A CA 1
ATOM 1944 C C . SER A 1 257 ? 11.641 22.461 -7.452 1.00 97.00 257 SER A C 1
ATOM 1946 O O . SER A 1 257 ? 10.460 22.609 -7.198 1.00 97.00 257 SER A O 1
ATOM 1948 N N . SER A 1 258 ? 12.154 22.856 -8.623 1.00 98.06 258 SER A N 1
ATOM 1949 C CA . SER A 1 258 ? 11.340 23.500 -9.664 1.00 98.06 258 SER A CA 1
ATOM 1950 C C . SER A 1 258 ? 10.369 22.523 -10.336 1.00 98.06 258 SER A C 1
ATOM 1952 O O . SER A 1 258 ? 9.312 22.942 -10.790 1.00 98.06 258 SER A O 1
ATOM 1954 N N . VAL A 1 259 ? 10.705 21.230 -10.418 1.00 98.38 259 VAL A N 1
ATOM 1955 C CA . VAL A 1 259 ? 9.747 20.190 -10.841 1.00 98.38 259 VAL A CA 1
ATOM 1956 C C . VAL A 1 259 ? 8.655 20.019 -9.783 1.00 98.38 259 VAL A C 1
ATOM 1958 O O . VAL A 1 259 ? 7.482 19.933 -10.130 1.00 98.38 259 VAL A O 1
ATOM 1961 N N . ALA A 1 260 ? 9.033 20.002 -8.502 1.00 98.12 260 ALA A N 1
ATOM 1962 C CA . ALA A 1 260 ? 8.090 19.942 -7.393 1.00 98.12 260 ALA A CA 1
ATOM 1963 C C . ALA A 1 260 ? 7.141 21.148 -7.401 1.00 98.12 260 ALA A C 1
ATOM 1965 O O . ALA A 1 260 ? 5.936 20.950 -7.293 1.00 98.12 260 ALA A O 1
ATOM 1966 N N . ASP A 1 261 ? 7.652 22.364 -7.616 1.00 97.50 261 ASP A N 1
ATOM 1967 C CA . ASP A 1 261 ? 6.844 23.586 -7.716 1.00 97.50 261 ASP A CA 1
ATOM 1968 C C . ASP A 1 261 ? 5.789 23.490 -8.829 1.00 97.50 261 ASP A C 1
ATOM 1970 O O . ASP A 1 261 ? 4.645 23.888 -8.627 1.00 97.50 261 ASP A O 1
ATOM 1974 N N . ASP A 1 262 ? 6.129 22.918 -9.988 1.00 97.75 262 ASP A N 1
ATOM 1975 C CA . ASP A 1 262 ? 5.160 22.716 -11.072 1.00 97.75 262 ASP A CA 1
ATOM 1976 C C . ASP A 1 262 ? 4.034 21.760 -10.665 1.00 97.75 262 ASP A C 1
ATOM 1978 O O . ASP A 1 262 ? 2.866 22.016 -10.965 1.00 97.75 262 ASP A O 1
ATOM 1982 N N . TYR A 1 263 ? 4.361 20.687 -9.940 1.00 98.31 263 TYR A N 1
ATOM 1983 C CA . TYR A 1 263 ? 3.352 19.787 -9.389 1.00 98.31 263 TYR A CA 1
ATOM 1984 C C . TYR A 1 263 ? 2.502 20.474 -8.323 1.00 98.31 263 TYR A C 1
ATOM 1986 O O . TYR A 1 263 ? 1.284 20.345 -8.361 1.00 98.31 263 TYR A O 1
ATOM 1994 N N . LEU A 1 264 ? 3.102 21.245 -7.413 1.00 96.69 264 LEU A N 1
ATOM 1995 C CA . LEU A 1 264 ? 2.365 22.004 -6.398 1.00 96.69 264 LEU A CA 1
ATOM 1996 C C . LEU A 1 264 ? 1.424 23.040 -7.027 1.00 96.69 264 LEU A C 1
ATOM 1998 O O . LEU A 1 264 ? 0.297 23.195 -6.564 1.00 96.69 264 LEU A O 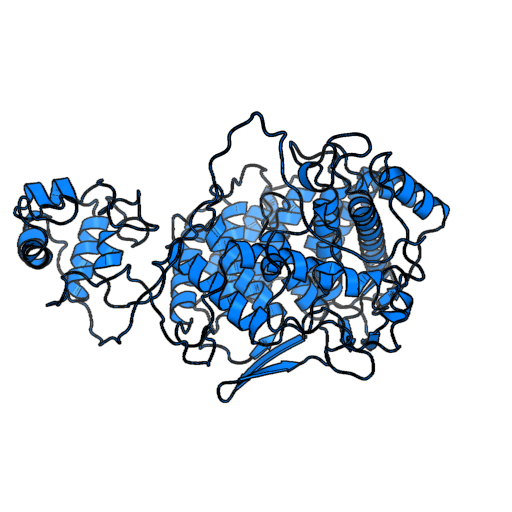1
ATOM 2002 N N . ASN A 1 265 ? 1.848 23.707 -8.102 1.00 95.88 265 ASN A N 1
ATOM 2003 C CA . ASN A 1 265 ? 0.996 24.630 -8.851 1.00 95.88 265 ASN A CA 1
ATOM 2004 C C . ASN A 1 265 ? -0.191 23.896 -9.487 1.00 95.88 265 ASN A C 1
ATOM 2006 O O . ASN A 1 265 ? -1.323 24.357 -9.377 1.00 95.88 265 ASN A O 1
ATOM 2010 N N . PHE A 1 266 ? 0.050 22.729 -10.090 1.00 96.81 266 PHE A N 1
ATOM 2011 C CA . PHE A 1 266 ? -1.012 21.889 -10.641 1.00 96.81 266 PHE A CA 1
ATOM 2012 C C . PHE A 1 266 ? -2.002 21.396 -9.573 1.00 96.81 266 PHE A C 1
ATOM 2014 O O . PHE A 1 266 ? -3.200 21.295 -9.838 1.00 96.81 266 PHE A O 1
ATOM 2021 N N . LEU A 1 267 ? -1.532 21.106 -8.354 1.00 95.31 267 LEU A N 1
ATOM 2022 C CA . LEU A 1 267 ? -2.409 20.661 -7.269 1.00 95.31 267 LEU A CA 1
ATOM 2023 C C . LEU A 1 267 ? -3.505 21.676 -6.941 1.00 95.31 267 LEU A C 1
ATOM 2025 O O . LEU A 1 267 ? -4.591 21.249 -6.563 1.00 95.31 267 LEU A O 1
ATOM 2029 N N . ALA A 1 268 ? -3.266 22.977 -7.123 1.00 91.00 268 ALA A N 1
ATOM 2030 C CA . ALA A 1 268 ? -4.293 23.997 -6.921 1.00 91.00 268 ALA A CA 1
ATOM 2031 C C . ALA A 1 268 ? -5.444 23.873 -7.938 1.00 91.00 268 ALA A C 1
ATOM 2033 O O . ALA A 1 268 ? -6.610 24.021 -7.568 1.00 91.00 268 ALA A O 1
ATOM 2034 N N . ASP A 1 269 ? -5.132 23.552 -9.197 1.00 93.25 269 ASP A N 1
ATOM 2035 C CA . ASP A 1 269 ? -6.136 23.324 -10.243 1.00 93.25 269 ASP A CA 1
ATOM 2036 C C . ASP A 1 269 ? -6.927 22.037 -9.969 1.00 93.25 269 ASP A C 1
ATOM 2038 O O . ASP A 1 269 ? -8.156 22.019 -10.061 1.00 93.25 269 ASP A O 1
ATOM 2042 N N . LEU A 1 270 ? -6.235 20.966 -9.565 1.00 92.81 270 LEU A N 1
ATOM 2043 C CA . LEU A 1 270 ? -6.883 19.707 -9.197 1.00 92.81 270 LEU A CA 1
ATOM 2044 C C . LEU A 1 270 ? -7.738 19.848 -7.926 1.00 92.81 270 LEU A C 1
ATOM 2046 O O . LEU A 1 270 ? -8.830 19.288 -7.860 1.00 92.81 270 LEU A O 1
ATOM 2050 N N . GLU A 1 271 ? -7.269 20.611 -6.932 1.00 92.62 271 GLU A N 1
ATOM 2051 C CA . GLU A 1 271 ? -8.015 20.932 -5.711 1.00 92.62 271 GLU A CA 1
ATOM 2052 C C . GLU A 1 271 ? -9.314 21.676 -6.035 1.00 92.62 271 GLU A C 1
ATOM 2054 O O . GLU A 1 271 ? -10.359 21.378 -5.456 1.00 92.62 271 GLU A O 1
ATOM 2059 N N . PHE A 1 272 ? -9.265 22.619 -6.978 1.00 91.06 272 PHE A N 1
ATOM 2060 C CA . PHE A 1 272 ? -10.429 23.395 -7.397 1.00 91.06 272 PHE A CA 1
ATOM 2061 C C . PHE A 1 272 ? -11.533 22.527 -8.024 1.00 91.06 272 PHE A C 1
ATOM 2063 O O . PHE A 1 272 ? -12.716 22.828 -7.864 1.00 91.06 272 PHE A O 1
ATOM 2070 N N . GLU A 1 273 ? -11.163 21.438 -8.702 1.00 90.69 273 GLU A N 1
ATOM 2071 C CA . GLU A 1 273 ? -12.106 20.477 -9.289 1.00 90.69 273 GLU A CA 1
ATOM 2072 C C . GLU A 1 273 ? -12.592 19.402 -8.297 1.00 90.69 273 GLU A C 1
ATOM 2074 O O . GLU A 1 273 ? -13.402 18.549 -8.668 1.00 90.69 273 GLU A O 1
ATOM 2079 N N . LEU A 1 274 ? -12.144 19.418 -7.034 1.00 92.31 274 LEU A N 1
ATOM 2080 C CA . LEU A 1 274 ? -12.598 18.435 -6.054 1.00 92.31 274 LEU A CA 1
ATOM 2081 C C . LEU A 1 274 ? -14.075 18.619 -5.708 1.00 92.31 274 LEU A C 1
ATOM 2083 O O . LEU A 1 274 ? -14.507 19.617 -5.130 1.00 92.31 274 LEU A O 1
ATOM 2087 N N . GLU A 1 275 ? -14.848 17.572 -5.962 1.00 93.94 275 GLU A N 1
ATOM 2088 C CA . GLU A 1 275 ? -16.217 17.482 -5.479 1.00 93.94 275 GLU A CA 1
ATOM 2089 C C . GLU A 1 275 ? -16.261 17.167 -3.979 1.00 93.94 275 GLU A C 1
ATOM 2091 O O . GLU A 1 275 ? -15.376 16.510 -3.429 1.00 93.94 275 GLU A O 1
ATOM 2096 N N . ALA A 1 276 ? -17.323 17.607 -3.297 1.00 92.38 276 ALA A N 1
ATOM 2097 C CA . ALA A 1 276 ? -17.501 17.341 -1.872 1.00 92.38 276 ALA A CA 1
ATOM 2098 C C . ALA A 1 276 ? -17.789 15.848 -1.605 1.00 92.38 276 ALA A C 1
ATOM 2100 O O . ALA A 1 276 ? -18.591 15.245 -2.332 1.00 92.38 276 ALA A O 1
ATOM 2101 N N . PRO A 1 277 ? -17.216 15.263 -0.535 1.00 95.19 277 PRO A N 1
ATOM 2102 C CA . PRO A 1 277 ? -17.393 13.851 -0.234 1.00 95.19 277 PRO A CA 1
ATOM 2103 C C . PRO A 1 277 ? -18.809 13.563 0.286 1.00 95.19 277 PRO A C 1
ATOM 2105 O O . PRO A 1 277 ? -19.341 14.273 1.149 1.00 95.19 277 PRO A O 1
ATOM 2108 N N . GLU A 1 278 ? -19.394 12.472 -0.192 1.00 92.94 278 GLU A N 1
ATOM 2109 C CA . GLU A 1 278 ? -20.712 11.955 0.182 1.00 92.94 278 GLU A CA 1
ATOM 2110 C C . GLU A 1 278 ? -20.599 10.660 0.988 1.00 92.94 278 GLU A C 1
ATOM 2112 O O . GLU A 1 278 ? -21.337 10.474 1.959 1.00 92.94 278 GLU A O 1
ATOM 2117 N N . THR A 1 279 ? -19.639 9.801 0.642 1.00 94.12 279 THR A N 1
ATOM 2118 C CA . THR A 1 279 ? -19.467 8.479 1.258 1.00 94.12 279 THR A CA 1
ATOM 2119 C C . THR A 1 279 ? -18.430 8.469 2.384 1.00 94.12 279 THR A C 1
ATOM 2121 O O . THR A 1 279 ? -17.612 9.379 2.539 1.00 94.12 279 THR A O 1
ATOM 2124 N N . ILE A 1 280 ? -18.433 7.406 3.196 1.00 94.81 280 ILE A N 1
ATOM 2125 C CA . ILE A 1 280 ? -17.426 7.197 4.250 1.00 94.81 280 ILE A CA 1
ATOM 2126 C C . ILE A 1 280 ? -16.028 6.999 3.658 1.00 94.81 280 ILE A C 1
ATOM 2128 O O . ILE A 1 280 ? -15.068 7.569 4.180 1.00 94.81 280 ILE A O 1
ATOM 2132 N N . LYS A 1 281 ? -15.928 6.248 2.550 1.00 95.69 281 LYS A N 1
ATOM 2133 C CA . LYS A 1 281 ? -14.697 6.081 1.762 1.00 95.69 281 LYS A CA 1
ATOM 2134 C C . LYS A 1 281 ? -14.132 7.442 1.370 1.00 95.69 281 LYS A C 1
ATOM 2136 O O . LYS A 1 281 ? -13.002 7.764 1.722 1.00 95.69 281 LYS A O 1
ATOM 2141 N N . GLU A 1 282 ? -14.945 8.258 0.708 1.00 96.56 282 GLU A N 1
ATOM 2142 C CA . GLU A 1 282 ? -14.563 9.584 0.218 1.00 96.56 282 GLU A CA 1
ATOM 2143 C C . GLU A 1 282 ? -14.098 10.509 1.346 1.00 96.56 282 GLU A C 1
ATOM 2145 O O . GLU A 1 282 ? -13.028 11.102 1.253 1.00 96.56 282 GLU A O 1
ATOM 2150 N N . ARG A 1 283 ? -14.846 10.583 2.456 1.00 96.56 283 ARG A N 1
ATOM 2151 C CA . ARG A 1 283 ? -14.458 11.397 3.622 1.00 96.56 283 ARG A CA 1
ATOM 2152 C C . ARG A 1 283 ? -13.144 10.931 4.237 1.00 96.56 283 ARG A C 1
ATOM 2154 O O . ARG A 1 283 ? -12.300 11.755 4.574 1.00 96.56 283 ARG A O 1
ATOM 2161 N N . SER A 1 284 ? -12.980 9.620 4.403 1.00 97.06 284 SER A N 1
ATOM 2162 C CA . SER A 1 284 ? -11.769 9.035 4.977 1.00 97.06 284 SER A CA 1
ATOM 2163 C C . SER A 1 284 ? -10.546 9.288 4.099 1.00 97.06 284 SER A C 1
ATOM 2165 O O . SER A 1 284 ? -9.505 9.703 4.607 1.00 97.06 284 SER A O 1
ATOM 2167 N N . LEU A 1 285 ? -10.671 9.073 2.787 1.00 96.94 285 LEU A N 1
ATOM 2168 C CA . LEU A 1 285 ? -9.592 9.303 1.830 1.00 96.94 285 LEU A CA 1
ATOM 2169 C C . LEU A 1 285 ? -9.235 10.784 1.736 1.00 96.94 285 LEU A C 1
ATOM 2171 O O . LEU A 1 285 ? -8.056 11.115 1.769 1.00 96.94 285 LEU A O 1
ATOM 2175 N N . LEU A 1 286 ? -10.221 11.682 1.718 1.00 95.12 286 LEU A N 1
ATOM 2176 C CA . LEU A 1 286 ? -9.953 13.117 1.680 1.00 95.12 286 LEU A CA 1
ATOM 2177 C C . LEU A 1 286 ? -9.198 13.598 2.933 1.00 95.12 286 LEU A C 1
ATOM 2179 O O . LEU A 1 286 ? -8.240 14.357 2.813 1.00 95.12 286 LEU A O 1
ATOM 2183 N N . ILE A 1 287 ? -9.547 13.097 4.128 1.00 95.00 287 ILE A N 1
ATOM 2184 C CA . ILE A 1 287 ? -8.781 13.380 5.358 1.00 95.00 287 ILE A CA 1
ATOM 2185 C C . ILE A 1 287 ? -7.334 12.875 5.241 1.00 95.00 287 ILE A C 1
ATOM 2187 O O . ILE A 1 287 ? -6.410 13.600 5.600 1.00 95.00 287 ILE A O 1
ATOM 2191 N N . GLN A 1 288 ? -7.123 11.652 4.745 1.00 94.19 288 GLN A N 1
ATOM 2192 C CA . GLN A 1 288 ? -5.780 11.085 4.550 1.00 94.19 288 GLN A CA 1
ATOM 2193 C C . GLN A 1 288 ? -4.943 11.937 3.590 1.00 94.19 288 GLN A C 1
ATOM 2195 O O . GLN A 1 288 ? -3.795 12.271 3.876 1.00 94.19 288 GLN A O 1
ATOM 2200 N N . VAL A 1 289 ? -5.541 12.311 2.464 1.00 92.81 289 VAL A N 1
ATOM 2201 C CA . VAL A 1 289 ? -4.920 13.091 1.393 1.00 92.81 289 VAL A CA 1
ATOM 2202 C C . VAL A 1 289 ? -4.533 14.489 1.868 1.00 92.81 289 VAL A C 1
ATOM 2204 O O . VAL A 1 289 ? -3.441 14.960 1.551 1.00 92.81 289 VAL A O 1
ATOM 2207 N N . TYR A 1 290 ? -5.360 15.123 2.702 1.00 91.25 290 TYR A N 1
ATOM 2208 C CA . TYR A 1 290 ? -5.025 16.408 3.312 1.00 91.25 290 TYR A CA 1
ATOM 2209 C C . TYR A 1 290 ? -3.736 16.375 4.137 1.00 91.25 290 TYR A C 1
ATOM 2211 O O . TYR A 1 290 ? -3.046 17.389 4.181 1.00 91.25 290 TYR A O 1
ATOM 2219 N N . SER A 1 291 ? -3.353 15.244 4.738 1.00 89.25 291 SER A N 1
ATOM 2220 C CA . SER A 1 291 ? -2.051 15.129 5.409 1.00 89.25 291 SER A CA 1
ATOM 2221 C C . SER A 1 291 ? -0.882 15.252 4.431 1.00 89.25 291 SER A C 1
ATOM 2223 O O . SER A 1 291 ? 0.061 15.993 4.705 1.00 89.25 291 SER A O 1
ATOM 2225 N N . PHE A 1 292 ? -0.942 14.548 3.296 1.00 92.19 292 PHE A N 1
ATOM 2226 C CA . PHE A 1 292 ? 0.092 14.614 2.256 1.00 92.19 292 PHE A CA 1
ATOM 2227 C C . PHE A 1 292 ? 0.151 16.008 1.637 1.00 92.19 292 PHE A C 1
ATOM 2229 O O . PHE A 1 292 ? 1.226 16.585 1.500 1.00 92.19 292 PHE A O 1
ATOM 2236 N N . TYR A 1 293 ? -1.010 16.581 1.330 1.00 91.50 293 TYR A N 1
ATOM 2237 C CA . TYR A 1 293 ? -1.081 17.881 0.682 1.00 91.50 293 TYR A CA 1
ATOM 2238 C C . TYR A 1 293 ? -0.639 19.027 1.599 1.00 91.50 293 TYR A C 1
ATOM 2240 O O . TYR A 1 293 ? 0.186 19.851 1.208 1.00 91.50 293 TYR A O 1
ATOM 2248 N N . ALA A 1 294 ? -1.090 19.034 2.858 1.00 89.56 294 ALA A N 1
ATOM 2249 C CA . ALA A 1 294 ? -0.647 20.009 3.855 1.00 89.56 294 ALA A CA 1
ATOM 2250 C C . ALA A 1 294 ? 0.864 19.935 4.110 1.00 89.56 294 ALA A C 1
ATOM 2252 O O . ALA A 1 294 ? 1.502 20.963 4.336 1.00 89.56 294 ALA A O 1
ATOM 2253 N N . LYS A 1 295 ? 1.432 18.721 4.084 1.00 89.88 295 LYS A N 1
ATOM 2254 C CA . LYS A 1 295 ? 2.873 18.504 4.212 1.00 89.88 295 LYS A CA 1
ATOM 2255 C C . LYS A 1 295 ? 3.628 19.089 3.016 1.00 89.88 295 LYS A C 1
ATOM 2257 O O . LYS A 1 295 ? 4.552 19.863 3.239 1.00 89.88 295 LYS A O 1
ATOM 2262 N N . ALA A 1 296 ? 3.188 18.789 1.795 1.00 92.12 296 ALA A N 1
ATOM 2263 C CA . ALA A 1 296 ? 3.823 19.261 0.566 1.00 92.12 296 ALA A CA 1
ATOM 2264 C C . ALA A 1 296 ? 3.787 20.795 0.416 1.00 92.12 296 ALA A C 1
ATOM 2266 O O . ALA A 1 296 ? 4.743 21.389 -0.069 1.00 92.12 296 ALA A O 1
ATOM 2267 N N . LEU A 1 297 ? 2.707 21.445 0.869 1.00 88.44 297 LEU A N 1
ATOM 2268 C CA . LEU A 1 297 ? 2.555 22.907 0.839 1.00 88.44 297 LEU A CA 1
ATOM 2269 C C . LEU A 1 297 ? 3.167 23.639 2.042 1.00 88.44 297 LEU A C 1
ATOM 2271 O O . LEU A 1 297 ? 3.094 24.866 2.102 1.00 88.44 297 LEU A O 1
ATOM 2275 N N . GLU A 1 298 ? 3.657 22.914 3.050 1.00 84.81 298 GLU A N 1
ATOM 2276 C CA . GLU A 1 298 ? 4.035 23.477 4.354 1.00 84.81 298 GLU A CA 1
ATOM 2277 C C . GLU A 1 298 ? 2.920 24.355 4.984 1.00 84.81 298 GLU A C 1
ATOM 2279 O O . GLU A 1 298 ? 3.176 25.290 5.747 1.00 84.81 298 GLU A O 1
ATOM 2284 N N . SER A 1 299 ? 1.647 24.051 4.686 1.00 77.25 299 SER A N 1
ATOM 2285 C CA . SER A 1 299 ? 0.479 24.875 5.033 1.00 77.25 299 SER A CA 1
ATOM 2286 C C . SER A 1 299 ? -0.600 24.065 5.751 1.00 77.25 299 SER A C 1
ATOM 2288 O O . SER A 1 299 ? -1.131 23.093 5.223 1.00 77.25 299 SER A O 1
ATOM 2290 N N . LYS A 1 300 ? -0.956 24.474 6.979 1.00 67.31 300 LYS A N 1
ATOM 2291 C CA . LYS A 1 300 ? -1.814 23.679 7.886 1.00 67.31 300 LYS A CA 1
ATOM 2292 C C . LYS A 1 300 ? -3.257 24.175 8.019 1.00 67.31 300 LYS A C 1
ATOM 2294 O O . LYS A 1 300 ? -4.165 23.387 8.289 1.00 67.31 300 LYS A O 1
ATOM 2299 N N . ASN A 1 301 ? -3.481 25.483 7.897 1.00 70.00 301 ASN A N 1
ATOM 2300 C CA . ASN A 1 301 ? -4.687 26.121 8.442 1.00 70.00 301 ASN A CA 1
ATOM 2301 C C . ASN A 1 301 ? -5.974 25.742 7.690 1.00 70.00 301 ASN A C 1
ATOM 2303 O O . ASN A 1 301 ? -7.005 25.486 8.317 1.00 70.00 301 ASN A O 1
ATOM 2307 N N . VAL A 1 302 ? -5.916 25.671 6.358 1.00 71.56 302 VAL A N 1
ATOM 2308 C CA . VAL A 1 302 ? -7.088 25.369 5.518 1.00 71.56 302 VAL A CA 1
ATOM 2309 C C . VAL A 1 302 ? -7.509 23.907 5.691 1.00 71.56 302 VAL A C 1
ATOM 2311 O O . VAL A 1 302 ? -8.665 23.616 6.002 1.00 71.56 302 VAL A O 1
ATOM 2314 N N . PHE A 1 303 ? -6.544 22.992 5.623 1.00 80.50 303 PHE A N 1
ATOM 2315 C CA . PHE A 1 303 ? -6.796 21.553 5.692 1.00 80.50 303 PHE A CA 1
ATOM 2316 C C . PHE A 1 303 ? -7.224 21.070 7.075 1.00 80.50 303 PHE A C 1
ATOM 2318 O O . PHE A 1 303 ? -8.052 20.170 7.180 1.00 80.50 303 PHE A O 1
ATOM 2325 N N . THR A 1 304 ? -6.740 21.706 8.147 1.00 82.00 304 THR A N 1
ATOM 2326 C CA . THR A 1 304 ? -7.189 21.390 9.514 1.00 82.00 304 THR A CA 1
ATOM 2327 C C . THR A 1 304 ? -8.698 21.598 9.656 1.00 82.00 304 THR A C 1
ATOM 2329 O O . THR A 1 304 ? -9.390 20.757 10.228 1.00 82.00 304 THR A O 1
ATOM 2332 N N . THR A 1 305 ? -9.231 22.688 9.097 1.00 85.12 305 THR A N 1
ATOM 2333 C CA . THR A 1 305 ? -10.667 22.999 9.167 1.00 85.12 305 THR A CA 1
ATOM 2334 C C . THR A 1 305 ? -11.494 21.999 8.356 1.00 85.12 305 THR A C 1
ATOM 2336 O O . THR A 1 305 ? -12.492 21.475 8.856 1.00 85.12 305 THR A O 1
ATOM 2339 N N . ALA A 1 306 ? -11.057 21.684 7.134 1.00 85.75 306 ALA A N 1
ATOM 2340 C CA . ALA A 1 306 ? -11.732 20.708 6.280 1.00 85.75 306 ALA A CA 1
ATOM 2341 C C . ALA A 1 306 ? -11.717 19.295 6.899 1.00 85.75 306 ALA A C 1
ATOM 2343 O O . ALA A 1 306 ? -12.757 18.636 6.983 1.00 85.75 306 ALA A O 1
ATOM 2344 N N . ALA A 1 307 ? -10.572 18.868 7.445 1.00 89.88 307 ALA A N 1
ATOM 2345 C CA . ALA A 1 307 ? -10.436 17.593 8.143 1.00 89.88 307 ALA A CA 1
ATOM 2346 C C . ALA A 1 307 ? -11.371 17.493 9.360 1.00 89.88 307 ALA A C 1
ATOM 2348 O O . ALA A 1 307 ? -11.997 16.453 9.556 1.00 89.88 307 ALA A O 1
ATOM 2349 N N . ILE A 1 308 ? -11.526 18.569 10.147 1.00 92.56 308 ILE A N 1
ATOM 2350 C CA . ILE A 1 308 ? -12.468 18.614 11.281 1.00 92.56 308 ILE A CA 1
ATOM 2351 C C . ILE A 1 308 ? -13.904 18.354 10.816 1.00 92.56 308 ILE A C 1
ATOM 2353 O O . ILE A 1 308 ? -14.581 17.506 11.394 1.00 92.56 308 ILE A O 1
ATOM 2357 N N . SER A 1 309 ? -14.357 19.033 9.758 1.00 91.44 309 SER A N 1
ATOM 2358 C CA . SER A 1 309 ? -15.732 18.887 9.260 1.00 91.44 309 SER A CA 1
ATOM 2359 C C . SER A 1 309 ? -16.051 17.445 8.856 1.00 91.44 309 SER A C 1
ATOM 2361 O O . SER A 1 309 ? -17.110 16.914 9.199 1.00 91.44 309 SER A O 1
ATOM 2363 N N . HIS A 1 310 ? -15.128 16.779 8.163 1.00 95.00 310 HIS A N 1
ATOM 2364 C CA . HIS A 1 310 ? -15.319 15.392 7.746 1.00 95.00 310 HIS A CA 1
ATOM 2365 C C . HIS A 1 310 ? -15.167 14.406 8.906 1.00 95.00 310 HIS A C 1
ATOM 2367 O O . HIS A 1 310 ? -15.937 13.452 9.001 1.00 95.00 310 HIS A O 1
ATOM 2373 N N . ALA A 1 311 ? -14.235 14.649 9.824 1.00 95.50 311 ALA A N 1
ATOM 2374 C CA . ALA A 1 311 ? -14.036 13.796 10.985 1.00 95.50 311 ALA A CA 1
ATOM 2375 C C . ALA A 1 311 ? -15.223 13.849 11.959 1.00 95.50 311 ALA A C 1
ATOM 2377 O O . ALA A 1 311 ? -15.620 12.812 12.486 1.00 95.50 311 ALA A O 1
ATOM 2378 N N . ASP A 1 312 ? -15.844 15.017 12.154 1.00 95.25 312 ASP A N 1
ATOM 2379 C CA . ASP A 1 312 ? -17.061 15.163 12.965 1.00 95.25 312 ASP A CA 1
ATOM 2380 C C . ASP A 1 312 ? -18.237 14.336 12.417 1.00 95.25 312 ASP A C 1
ATOM 2382 O O . ASP A 1 312 ? -19.018 13.784 13.197 1.00 95.25 312 ASP A O 1
ATOM 2386 N N . PHE A 1 313 ? -18.324 14.163 11.095 1.00 94.31 313 PHE A N 1
ATOM 2387 C CA . PHE A 1 313 ? -19.268 13.223 10.488 1.00 94.31 313 PHE A CA 1
ATOM 2388 C C . PHE A 1 313 ? -18.920 11.768 10.839 1.00 94.31 313 PHE A C 1
ATOM 2390 O O . PHE A 1 313 ? -19.787 11.016 11.286 1.00 94.31 313 PHE A O 1
ATOM 2397 N N . LEU A 1 314 ? -17.647 11.376 10.689 1.00 95.19 314 LEU A N 1
ATOM 2398 C CA . LEU A 1 314 ? -17.188 10.007 10.959 1.00 95.19 314 LEU A CA 1
ATOM 2399 C C . LEU A 1 314 ? -17.403 9.577 12.420 1.00 95.19 314 LEU A C 1
ATOM 2401 O O . LEU A 1 314 ? -17.705 8.410 12.659 1.00 95.19 314 LEU A O 1
ATOM 2405 N N . GLN A 1 315 ? -17.305 10.495 13.392 1.00 91.81 315 GLN A N 1
ATOM 2406 C CA . GLN A 1 315 ? -17.525 10.187 14.817 1.00 91.81 315 GLN A CA 1
ATOM 2407 C C . GLN A 1 315 ? -18.905 9.570 15.088 1.00 91.81 315 GLN A C 1
ATOM 2409 O O . GLN A 1 315 ? -19.041 8.696 15.942 1.00 91.81 315 GLN A O 1
ATOM 2414 N N . ASN A 1 316 ? -19.925 10.016 14.353 1.00 83.50 316 ASN A N 1
ATOM 2415 C CA . ASN A 1 316 ? -21.312 9.600 14.559 1.00 83.50 316 ASN A CA 1
ATOM 2416 C C . ASN A 1 316 ? -21.720 8.421 13.667 1.00 83.50 316 ASN A C 1
ATOM 2418 O O . ASN A 1 316 ? -22.883 8.015 13.670 1.00 83.50 316 ASN A O 1
ATOM 2422 N N . TYR A 1 317 ? -20.786 7.870 12.888 1.00 86.88 317 TYR A N 1
ATOM 2423 C CA . TYR A 1 317 ? -21.110 6.826 11.933 1.00 86.88 317 TYR A CA 1
ATOM 2424 C C . TYR A 1 317 ? -21.433 5.490 12.616 1.00 86.88 317 TYR A C 1
ATOM 2426 O O . TYR A 1 317 ? -20.760 5.043 13.549 1.00 86.88 317 TYR A O 1
ATOM 2434 N N . VAL A 1 318 ? -22.488 4.815 12.158 1.00 77.25 318 VAL A N 1
ATOM 2435 C CA . VAL A 1 318 ? -22.928 3.559 12.783 1.00 77.25 318 VAL A CA 1
ATOM 2436 C C . VAL A 1 318 ? -22.147 2.355 12.239 1.00 77.25 318 VAL A C 1
ATOM 2438 O O . VAL A 1 318 ? -21.877 1.454 13.032 1.00 77.25 318 VAL A O 1
ATOM 2441 N N . GLY A 1 319 ? -21.655 2.406 10.993 1.00 75.12 319 GLY A N 1
ATOM 2442 C CA . GLY A 1 319 ? -20.955 1.293 10.334 1.00 75.12 319 GLY A CA 1
ATOM 2443 C C . GLY A 1 319 ? -21.935 0.316 9.688 1.00 75.12 319 GLY A C 1
ATOM 2444 O O . GLY A 1 319 ? -22.693 -0.304 10.430 1.00 75.12 319 GLY A O 1
ATOM 2445 N N . ALA A 1 320 ? -21.944 0.163 8.356 1.00 81.81 320 ALA A N 1
ATOM 2446 C CA . ALA A 1 320 ? -22.758 -0.874 7.708 1.00 81.81 320 ALA A CA 1
ATOM 2447 C C . ALA A 1 320 ? -22.023 -2.222 7.631 1.00 81.81 320 ALA A C 1
ATOM 2449 O O . ALA A 1 320 ? -22.627 -3.266 7.874 1.00 81.81 320 ALA A O 1
ATOM 2450 N N . ASP A 1 321 ? -20.720 -2.196 7.341 1.00 94.31 321 ASP A N 1
ATOM 2451 C CA . ASP A 1 321 ? -19.854 -3.373 7.272 1.00 94.31 321 ASP A CA 1
ATOM 2452 C C . ASP A 1 321 ? -18.418 -3.072 7.748 1.00 94.31 321 ASP A C 1
ATOM 2454 O O . ASP A 1 321 ? -18.074 -1.938 8.104 1.00 94.31 321 ASP A O 1
ATOM 2458 N N . VAL A 1 322 ? -17.562 -4.100 7.771 1.00 96.00 322 VAL A N 1
ATOM 2459 C CA . VAL A 1 322 ? -16.155 -3.972 8.181 1.00 96.00 322 VAL A CA 1
ATOM 2460 C C . VAL A 1 322 ? -15.365 -2.966 7.334 1.00 96.00 322 VAL A C 1
ATOM 2462 O O . VAL A 1 322 ? -14.484 -2.286 7.872 1.00 96.00 322 VAL A O 1
ATOM 2465 N N . THR A 1 323 ? -15.661 -2.846 6.037 1.00 96.75 323 THR A N 1
ATOM 2466 C CA . THR A 1 323 ? -14.943 -1.947 5.126 1.00 96.75 323 THR A CA 1
ATOM 2467 C C . THR A 1 323 ? -15.204 -0.500 5.532 1.00 96.75 323 THR A C 1
ATOM 2469 O O . THR A 1 323 ? -14.264 0.266 5.750 1.00 96.75 323 THR A O 1
ATOM 2472 N N . GLU A 1 324 ? -16.466 -0.116 5.710 1.00 96.38 324 GLU A N 1
ATOM 2473 C CA . GLU A 1 324 ? -16.803 1.249 6.113 1.00 96.38 324 GLU A CA 1
ATOM 2474 C C . GLU A 1 324 ? -16.352 1.575 7.538 1.00 96.38 324 GLU A C 1
ATOM 2476 O O . GLU A 1 324 ? -15.897 2.692 7.800 1.00 96.38 324 GLU A O 1
ATOM 2481 N N . ILE A 1 325 ? -16.431 0.607 8.461 1.00 97.19 325 ILE A N 1
ATOM 2482 C CA . ILE A 1 325 ? -15.879 0.765 9.814 1.00 97.19 325 ILE A CA 1
ATOM 2483 C C . ILE A 1 325 ? -14.370 1.030 9.734 1.00 97.19 325 ILE A C 1
ATOM 2485 O O . ILE A 1 325 ? -13.857 1.899 10.439 1.00 97.19 325 ILE A O 1
ATOM 2489 N N . SER A 1 326 ? -13.661 0.338 8.843 1.00 98.12 326 SER A N 1
ATOM 2490 C CA . SER A 1 326 ? -12.219 0.497 8.656 1.00 98.12 326 SER A CA 1
ATOM 2491 C C . SER A 1 326 ? -11.861 1.843 8.014 1.00 98.12 326 SER A C 1
ATOM 2493 O O . SER A 1 326 ? -10.944 2.514 8.493 1.00 98.12 326 SER A O 1
ATOM 2495 N N . TYR A 1 327 ? -12.631 2.325 7.030 1.00 97.88 327 TYR A N 1
ATOM 2496 C CA . TYR A 1 327 ? -12.489 3.700 6.536 1.00 97.88 327 TYR A CA 1
ATOM 2497 C C . TYR A 1 327 ? -12.724 4.729 7.646 1.00 97.88 327 TYR A C 1
ATOM 2499 O O . TYR A 1 327 ? -11.946 5.678 7.766 1.00 97.88 327 TYR A O 1
ATOM 2507 N N . ALA A 1 328 ? -13.748 4.547 8.486 1.00 97.81 328 ALA A N 1
ATOM 2508 C CA . ALA A 1 328 ? -14.008 5.447 9.606 1.00 97.81 328 ALA A CA 1
ATOM 2509 C C . ALA A 1 328 ? -12.840 5.459 10.606 1.00 97.81 328 ALA A C 1
ATOM 2511 O O . ALA A 1 328 ? -12.376 6.537 10.974 1.00 97.81 328 ALA A O 1
ATOM 2512 N N . ILE A 1 329 ? -12.312 4.290 10.994 1.00 97.81 329 ILE A N 1
ATOM 2513 C CA . ILE A 1 329 ? -11.134 4.177 11.873 1.00 97.81 329 ILE A CA 1
ATOM 2514 C C . ILE A 1 329 ? -9.939 4.912 11.265 1.00 97.81 329 ILE A C 1
ATOM 2516 O O . ILE A 1 329 ? -9.348 5.765 11.928 1.00 97.81 329 ILE A O 1
ATOM 2520 N N . ARG A 1 330 ? -9.598 4.616 10.003 1.00 96.50 330 ARG A N 1
ATOM 2521 C CA . ARG A 1 330 ? -8.451 5.229 9.322 1.00 96.50 330 ARG A CA 1
ATOM 2522 C C . ARG A 1 330 ? -8.586 6.754 9.258 1.00 96.50 330 ARG A C 1
ATOM 2524 O O . ARG A 1 330 ? -7.664 7.460 9.659 1.00 96.50 330 ARG A O 1
ATOM 2531 N N . GLY A 1 331 ? -9.750 7.255 8.843 1.00 96.56 331 GLY A N 1
ATOM 2532 C CA . GLY A 1 331 ? -10.019 8.690 8.737 1.00 96.56 331 GLY A CA 1
ATOM 2533 C C . GLY A 1 331 ? -9.988 9.404 10.091 1.00 96.56 331 GLY A C 1
ATOM 2534 O O . GLY A 1 331 ? -9.431 10.491 10.200 1.00 96.56 331 GLY A O 1
ATOM 2535 N N . LEU A 1 332 ? -10.520 8.789 11.153 1.00 96.31 332 LEU A N 1
ATOM 2536 C CA . LEU A 1 332 ? -10.477 9.346 12.511 1.00 96.31 332 LEU A CA 1
ATOM 2537 C C . LEU A 1 332 ? -9.051 9.392 13.082 1.00 96.31 332 LEU A C 1
ATOM 2539 O O . LEU A 1 332 ? -8.700 10.343 13.784 1.00 96.31 332 LEU A O 1
ATOM 2543 N N . ILE A 1 333 ? -8.219 8.397 12.770 1.00 94.06 333 ILE A N 1
ATOM 2544 C CA . ILE A 1 333 ? -6.806 8.389 13.162 1.00 94.06 333 ILE A CA 1
ATOM 2545 C C . ILE A 1 333 ? -6.053 9.516 12.457 1.00 94.06 333 ILE A C 1
ATOM 2547 O O . ILE A 1 333 ? -5.366 10.284 13.129 1.00 94.06 333 ILE A O 1
ATOM 2551 N N . ASP A 1 334 ? -6.209 9.681 11.143 1.00 92.25 334 ASP A N 1
ATOM 2552 C CA . ASP A 1 334 ? -5.543 10.784 10.441 1.00 92.25 334 ASP A CA 1
ATOM 2553 C C . ASP A 1 334 ? -6.096 12.155 10.849 1.00 92.25 334 ASP A C 1
ATOM 2555 O O . ASP A 1 334 ? -5.321 13.087 11.063 1.00 92.25 334 ASP A O 1
ATOM 2559 N N . ALA A 1 335 ? -7.398 12.271 11.125 1.00 92.56 335 ALA A N 1
ATOM 2560 C CA . ALA A 1 335 ? -7.968 13.485 11.702 1.00 92.56 335 ALA A CA 1
ATOM 2561 C C . ALA A 1 335 ? -7.348 13.822 13.064 1.00 92.56 335 ALA A C 1
ATOM 2563 O O . ALA A 1 335 ? -7.018 14.981 13.321 1.00 92.56 335 ALA A O 1
ATOM 2564 N N . TYR A 1 336 ? -7.142 12.835 13.941 1.00 90.19 336 TYR A N 1
ATOM 2565 C CA . TYR A 1 336 ? -6.403 13.041 15.188 1.00 90.19 336 TYR A CA 1
ATOM 2566 C C . TYR A 1 336 ? -4.973 13.524 14.917 1.00 90.19 336 TYR A C 1
ATOM 2568 O O . TYR A 1 336 ? -4.509 14.454 15.574 1.00 90.19 336 TYR A O 1
ATOM 2576 N N . ARG A 1 337 ? -4.277 12.941 13.939 1.00 87.06 337 ARG A N 1
ATOM 2577 C CA . ARG A 1 337 ? -2.880 13.285 13.640 1.00 87.06 337 ARG A CA 1
ATOM 2578 C C . ARG A 1 337 ? -2.723 14.698 13.077 1.00 87.06 337 ARG A C 1
ATOM 2580 O O . ARG A 1 337 ? -1.793 15.387 13.503 1.00 87.06 337 ARG A O 1
ATOM 2587 N N . ILE A 1 338 ? -3.645 15.134 12.214 1.00 85.19 338 ILE A N 1
ATOM 2588 C CA . ILE A 1 338 ? -3.707 16.497 11.658 1.00 85.19 338 ILE A CA 1
ATOM 2589 C C . ILE A 1 338 ? -4.102 17.510 12.740 1.00 85.19 338 ILE A C 1
ATOM 2591 O O . ILE A 1 338 ? -3.453 18.536 12.901 1.00 85.19 338 ILE A O 1
ATOM 2595 N N . THR A 1 339 ? -5.176 17.236 13.487 1.00 85.38 339 THR A N 1
ATOM 2596 C CA . THR A 1 339 ? -5.842 18.249 14.334 1.00 85.38 339 THR A CA 1
ATOM 2597 C C . THR A 1 339 ? -5.410 18.227 15.800 1.00 85.38 339 THR A C 1
ATOM 2599 O O . THR A 1 339 ? -5.752 19.134 16.557 1.00 85.38 339 THR A O 1
ATOM 2602 N N . LYS A 1 340 ? -4.750 17.147 16.237 1.00 83.88 340 LYS A N 1
ATOM 2603 C CA . LYS A 1 340 ? -4.436 16.805 17.638 1.00 83.88 340 LYS A CA 1
ATOM 2604 C C . LYS A 1 340 ? -5.651 16.674 18.566 1.00 83.88 340 LYS A C 1
ATOM 2606 O O . LYS A 1 340 ? -5.492 16.541 19.781 1.00 83.88 340 LYS A O 1
ATOM 2611 N N . GLN A 1 341 ? -6.875 16.654 18.034 1.00 87.00 341 GLN A N 1
ATOM 2612 C CA . GLN A 1 341 ? -8.079 16.533 18.854 1.00 87.00 341 GLN A CA 1
ATOM 2613 C C . GLN A 1 341 ? -8.320 15.077 19.267 1.00 87.00 341 GLN A C 1
ATOM 2615 O O . GLN A 1 341 ? -8.778 14.247 18.482 1.00 87.00 341 GLN A O 1
ATOM 2620 N N . VAL A 1 342 ? -8.071 14.777 20.544 1.00 87.00 342 VAL A N 1
ATOM 2621 C CA . VAL A 1 342 ? -8.191 13.427 21.136 1.00 87.00 342 VAL A CA 1
ATOM 2622 C C . VAL A 1 342 ? -9.587 12.805 20.956 1.00 87.00 342 VAL A C 1
ATOM 2624 O O . VAL A 1 342 ? -9.714 11.584 20.941 1.00 87.00 342 VAL A O 1
ATOM 2627 N N . LYS A 1 343 ? -10.640 13.614 20.762 1.00 89.31 343 LYS A N 1
ATOM 2628 C CA . LYS A 1 343 ? -12.008 13.124 20.497 1.00 89.31 343 LYS A CA 1
ATOM 2629 C C . LYS A 1 343 ? -12.083 12.177 19.285 1.00 89.31 343 LYS A C 1
ATOM 2631 O O . LYS A 1 343 ? -12.846 11.212 19.313 1.00 89.31 343 LYS A O 1
ATOM 2636 N N . TYR A 1 344 ? -11.255 12.402 18.260 1.00 93.38 344 TYR A N 1
ATOM 2637 C CA . TYR A 1 344 ? -11.220 11.538 17.081 1.00 93.38 344 TYR A CA 1
ATOM 2638 C C . TYR A 1 344 ? -10.564 10.193 17.388 1.00 93.38 344 TYR A C 1
ATOM 2640 O O . TYR A 1 344 ? -11.086 9.160 16.979 1.00 93.38 344 TYR A O 1
ATOM 2648 N N . LEU A 1 345 ? -9.499 10.182 18.196 1.00 88.19 345 LEU A N 1
ATOM 2649 C CA . LEU A 1 345 ? -8.864 8.940 18.635 1.00 88.19 345 LEU A CA 1
ATOM 2650 C C . LEU A 1 345 ? -9.813 8.099 19.504 1.00 88.19 345 LEU A C 1
ATOM 2652 O O . LEU A 1 345 ? -9.954 6.900 19.275 1.00 88.19 345 LEU A O 1
ATOM 2656 N N . LYS A 1 346 ? -10.545 8.738 20.429 1.00 87.06 346 LYS A N 1
ATOM 2657 C CA . LYS A 1 346 ? -11.609 8.087 21.219 1.00 87.06 346 LYS A CA 1
ATOM 2658 C C . LYS A 1 346 ? -12.680 7.460 20.327 1.00 87.06 346 LYS A C 1
ATOM 2660 O O . LYS A 1 346 ? -13.087 6.323 20.543 1.00 87.06 346 LYS A O 1
ATOM 2665 N N . SER A 1 347 ? -13.107 8.185 19.295 1.00 93.00 347 SER A N 1
ATOM 2666 C CA . SER A 1 347 ? -14.091 7.687 18.331 1.00 93.00 347 SER A CA 1
ATOM 2667 C C . SER A 1 347 ? -13.551 6.515 17.507 1.00 93.00 347 SER A C 1
ATOM 2669 O O . SER A 1 347 ? -14.285 5.561 17.263 1.00 93.00 347 SER A O 1
ATOM 2671 N N . ALA A 1 348 ? -12.263 6.520 17.146 1.00 94.88 348 ALA A N 1
ATOM 2672 C CA . ALA A 1 348 ? -11.619 5.369 16.511 1.00 94.88 348 ALA A CA 1
ATOM 2673 C C . ALA A 1 348 ? -11.631 4.134 17.433 1.00 94.88 348 ALA A C 1
ATOM 2675 O O . ALA A 1 348 ? -11.891 3.031 16.960 1.00 94.88 348 ALA A O 1
ATOM 2676 N N . GLY A 1 349 ? -11.445 4.318 18.747 1.00 89.19 349 GLY A N 1
ATOM 2677 C CA . GLY A 1 349 ? -11.610 3.258 19.748 1.00 89.19 349 GLY A CA 1
ATOM 2678 C C . GLY A 1 349 ? -13.036 2.691 19.811 1.00 89.19 349 GLY A C 1
ATOM 2679 O O . GLY A 1 349 ? -13.218 1.480 19.892 1.00 89.19 349 GLY A O 1
ATOM 2680 N N . ILE A 1 350 ? -14.064 3.537 19.681 1.00 87.81 350 ILE A N 1
ATOM 2681 C CA . ILE A 1 350 ? -15.466 3.083 19.600 1.00 87.81 350 ILE A CA 1
ATOM 2682 C C . ILE A 1 350 ? -15.709 2.264 18.324 1.00 87.81 350 ILE A C 1
ATOM 2684 O O . ILE A 1 350 ? -16.378 1.231 18.367 1.00 87.81 350 ILE A O 1
ATOM 2688 N N . MET A 1 351 ? -15.168 2.701 17.184 1.00 93.69 351 MET A N 1
ATOM 2689 C CA . MET A 1 351 ? -15.281 1.953 15.926 1.00 93.69 351 MET A CA 1
ATOM 2690 C C . MET A 1 351 ? -14.514 0.629 15.973 1.00 93.69 351 MET A C 1
ATOM 2692 O O . MET A 1 351 ? -14.989 -0.371 15.437 1.00 93.69 351 MET A O 1
ATOM 2696 N N . TRP A 1 352 ? -13.368 0.596 16.657 1.00 94.06 352 TRP A N 1
ATOM 2697 C CA . TRP A 1 352 ? -12.613 -0.627 16.907 1.00 94.06 352 TRP A CA 1
ATOM 2698 C C . TRP A 1 352 ? -13.455 -1.690 17.620 1.00 94.06 352 TRP A C 1
ATOM 2700 O O . TRP A 1 352 ? -13.451 -2.838 17.187 1.00 94.06 352 TRP A O 1
ATOM 2710 N N . GLU A 1 353 ? -14.233 -1.332 18.645 1.00 88.31 353 GLU A N 1
ATOM 2711 C CA . GLU A 1 353 ? -15.096 -2.306 19.332 1.00 88.31 353 GLU A CA 1
ATOM 2712 C C . GLU A 1 353 ? -16.142 -2.925 18.392 1.00 88.31 353 GLU A C 1
ATOM 2714 O O . GLU A 1 353 ? -16.453 -4.111 18.503 1.00 88.31 353 GLU A O 1
ATOM 2719 N N . LYS A 1 354 ? -16.647 -2.159 17.416 1.00 89.50 354 LYS A N 1
ATOM 2720 C CA . LYS A 1 354 ? -17.552 -2.685 16.381 1.00 89.50 354 LYS A CA 1
ATOM 2721 C C . LYS A 1 354 ? -16.828 -3.633 15.428 1.00 89.50 354 LYS A C 1
ATOM 2723 O O . LYS A 1 354 ? -17.344 -4.708 15.138 1.00 89.50 354 LYS A O 1
ATOM 2728 N N . LEU A 1 355 ? -15.633 -3.251 14.972 1.00 94.00 355 LEU A N 1
ATOM 2729 C CA . LEU A 1 355 ? -14.799 -4.078 14.099 1.00 94.00 355 LEU A CA 1
ATOM 2730 C C . LEU A 1 355 ? -14.433 -5.404 14.776 1.00 94.00 355 LEU A C 1
ATOM 2732 O O . LEU A 1 355 ? -14.577 -6.467 14.178 1.00 94.00 355 LEU A O 1
ATOM 2736 N N . LEU A 1 356 ? -14.011 -5.347 16.041 1.00 89.88 356 LEU A N 1
ATOM 2737 C CA . LEU A 1 356 ? -13.675 -6.522 16.838 1.00 89.88 356 LEU A CA 1
ATOM 2738 C C . LEU A 1 356 ? -14.899 -7.418 17.054 1.00 89.88 356 LEU A C 1
ATOM 2740 O O . LEU A 1 356 ? -14.791 -8.634 16.936 1.00 89.88 356 LEU A O 1
ATOM 2744 N N . ALA A 1 357 ? -16.070 -6.834 17.325 1.00 86.62 357 ALA A N 1
ATOM 2745 C CA . ALA A 1 357 ? -17.313 -7.590 17.461 1.00 86.62 357 ALA A CA 1
ATOM 2746 C C . ALA A 1 357 ? -17.745 -8.272 16.153 1.00 86.62 357 ALA A C 1
ATOM 2748 O O . ALA A 1 357 ? -18.427 -9.300 16.200 1.00 86.62 357 ALA A O 1
ATOM 2749 N N . ASP A 1 358 ? -17.374 -7.723 14.995 1.00 90.62 358 ASP A N 1
ATOM 2750 C CA . ASP A 1 358 ? -17.643 -8.316 13.686 1.00 90.62 358 ASP A CA 1
ATOM 2751 C C . ASP A 1 358 ? -16.646 -9.426 13.304 1.00 90.62 358 ASP A C 1
ATOM 2753 O O . ASP A 1 358 ? -16.979 -10.313 12.516 1.00 90.62 358 ASP A O 1
ATOM 2757 N N . PHE A 1 359 ? -15.453 -9.439 13.898 1.00 91.19 359 PHE A N 1
ATOM 2758 C CA . PHE A 1 359 ? -14.431 -10.444 13.621 1.00 91.19 359 PHE A CA 1
ATOM 2759 C C . PHE A 1 359 ? -14.787 -11.820 14.214 1.00 91.19 359 PHE A C 1
ATOM 2761 O O . PHE A 1 359 ? -15.037 -11.973 15.410 1.00 91.19 359 PHE A O 1
ATOM 2768 N N . ASP A 1 360 ? -14.800 -12.857 13.378 1.00 84.31 360 ASP A N 1
ATOM 2769 C CA . ASP A 1 360 ? -14.973 -14.248 13.790 1.00 84.31 360 ASP A CA 1
ATOM 2770 C C . ASP A 1 360 ? -13.610 -14.880 14.105 1.00 84.31 360 ASP A C 1
ATOM 2772 O O . ASP A 1 360 ? -12.897 -15.341 13.214 1.00 84.31 360 ASP A O 1
ATOM 2776 N N . ASN A 1 361 ? -13.265 -14.970 15.391 1.00 74.81 361 ASN A N 1
ATOM 2777 C CA . ASN A 1 361 ? -12.011 -15.578 15.851 1.00 74.81 361 ASN A CA 1
ATOM 2778 C C . ASN A 1 361 ? -11.861 -17.072 15.521 1.00 74.81 361 ASN A C 1
ATOM 2780 O O . ASN A 1 361 ? -10.748 -17.603 15.572 1.00 74.81 361 ASN A O 1
ATOM 2784 N N . LYS A 1 362 ? -12.958 -17.775 15.215 1.00 74.00 362 LYS A N 1
ATOM 2785 C CA . LYS A 1 362 ? -12.919 -19.198 14.865 1.00 74.00 362 LYS A CA 1
ATOM 2786 C C . LYS A 1 362 ? -12.473 -19.392 13.422 1.00 74.00 362 LYS A C 1
ATOM 2788 O O . LYS A 1 362 ? -11.699 -20.306 13.145 1.00 74.00 362 LYS A O 1
ATOM 2793 N N . ASN A 1 363 ? -12.985 -18.554 12.527 1.00 75.25 363 ASN A N 1
ATOM 2794 C CA . ASN A 1 363 ? -12.778 -18.689 11.089 1.00 75.25 363 ASN A CA 1
ATOM 2795 C C . ASN A 1 363 ? -11.850 -17.611 10.500 1.00 75.25 363 ASN A C 1
ATOM 2797 O O . ASN A 1 363 ? -11.517 -17.678 9.321 1.00 75.25 363 ASN A O 1
ATOM 2801 N N . ASN A 1 364 ? -11.405 -16.654 11.319 1.00 83.00 364 ASN A N 1
ATOM 2802 C CA . ASN A 1 364 ? -10.518 -15.546 10.967 1.00 83.00 364 ASN A CA 1
ATOM 2803 C C . ASN A 1 364 ? -11.045 -14.681 9.800 1.00 83.00 364 ASN A C 1
ATOM 2805 O O . ASN A 1 364 ? -10.287 -14.333 8.898 1.00 83.00 364 ASN A O 1
ATOM 2809 N N . PHE A 1 365 ? -12.336 -14.342 9.781 1.00 86.44 365 PHE A N 1
ATOM 2810 C CA . PHE A 1 365 ? -12.913 -13.395 8.812 1.00 86.44 365 PHE A CA 1
ATOM 2811 C C . PHE A 1 365 ? -13.974 -12.509 9.477 1.00 86.44 365 PHE A C 1
ATOM 2813 O O . PHE A 1 365 ? -14.375 -12.760 10.611 1.00 86.44 365 PHE A O 1
ATOM 2820 N N . PHE A 1 366 ? -14.424 -11.462 8.790 1.00 92.81 366 PHE A N 1
ATOM 2821 C CA . PHE A 1 366 ? -15.415 -10.516 9.309 1.00 92.81 366 PHE A CA 1
ATOM 2822 C C . PHE A 1 366 ? -16.831 -10.918 8.898 1.00 92.81 366 PHE A C 1
ATOM 2824 O O . PHE A 1 366 ? -17.115 -11.038 7.710 1.00 92.81 366 PHE A O 1
ATOM 2831 N N . LYS A 1 367 ? -17.733 -11.125 9.861 1.00 92.31 367 LYS A N 1
ATOM 2832 C CA . LYS A 1 367 ? -19.076 -11.689 9.619 1.00 92.31 367 LYS A CA 1
ATOM 2833 C C . LYS A 1 367 ? -19.935 -10.826 8.699 1.00 92.31 367 LYS A C 1
ATOM 2835 O O . LYS A 1 367 ? -20.801 -11.365 8.012 1.00 92.31 367 LYS A O 1
ATOM 2840 N N . SER A 1 368 ? -19.702 -9.516 8.677 1.00 94.12 368 SER A N 1
ATOM 2841 C CA . SER A 1 368 ? -20.410 -8.579 7.804 1.00 94.12 368 SER A CA 1
ATOM 2842 C C . SER A 1 368 ? -20.130 -8.784 6.313 1.00 94.12 368 SER A C 1
ATOM 2844 O O . SER A 1 368 ? -20.885 -8.270 5.489 1.00 94.12 368 SER A O 1
ATOM 2846 N N . LYS A 1 369 ? -19.082 -9.536 5.940 1.00 93.12 369 LYS A N 1
ATOM 2847 C CA . LYS A 1 369 ? -18.637 -9.640 4.550 1.00 93.12 369 LYS A CA 1
ATOM 2848 C C . LYS A 1 369 ? -18.123 -11.037 4.205 1.00 93.12 369 LYS A C 1
ATOM 2850 O O . LYS A 1 369 ? -17.329 -11.630 4.920 1.00 93.12 369 LYS A O 1
ATOM 2855 N N . ALA A 1 370 ? -18.579 -11.567 3.073 1.00 92.12 370 ALA A N 1
ATOM 2856 C CA . ALA A 1 370 ? -18.117 -12.858 2.550 1.00 92.12 370 ALA A CA 1
ATOM 2857 C C . ALA A 1 370 ? -17.161 -12.707 1.359 1.00 92.12 370 ALA A C 1
ATOM 2859 O O . ALA A 1 370 ? -16.398 -13.623 1.066 1.00 92.12 370 ALA A O 1
ATOM 2860 N N . THR A 1 371 ? -17.196 -11.558 0.686 1.00 96.56 371 THR A N 1
ATOM 2861 C CA . THR A 1 371 ? -16.431 -11.252 -0.523 1.00 96.56 371 THR A CA 1
ATOM 2862 C C . THR A 1 371 ? -15.645 -9.976 -0.285 1.00 96.56 371 THR A C 1
ATOM 2864 O O . THR A 1 371 ? -16.246 -8.956 0.034 1.00 96.56 371 THR A O 1
ATOM 2867 N N . TYR A 1 372 ? -14.328 -10.029 -0.443 1.00 97.81 372 TYR A N 1
ATOM 2868 C CA . TYR A 1 372 ? -13.422 -8.907 -0.237 1.00 97.81 372 TYR A CA 1
ATOM 2869 C C . TYR A 1 372 ? -12.701 -8.608 -1.540 1.00 97.81 372 TYR A C 1
ATOM 2871 O O . TYR A 1 372 ? -11.975 -9.461 -2.057 1.00 97.81 372 TYR A O 1
ATOM 2879 N N . SER A 1 373 ? -12.868 -7.391 -2.045 1.00 98.38 373 SER A N 1
ATOM 2880 C CA . SER A 1 373 ? -11.944 -6.856 -3.039 1.00 98.38 373 SER A CA 1
ATOM 2881 C C . SER A 1 373 ? -10.556 -6.683 -2.415 1.00 98.38 373 SER A C 1
ATOM 2883 O O . SER A 1 373 ? -10.405 -6.580 -1.194 1.00 98.38 373 SER A O 1
ATOM 2885 N N . VAL A 1 374 ? -9.520 -6.630 -3.247 1.00 98.62 374 VAL A N 1
ATOM 2886 C CA . VAL A 1 374 ? -8.165 -6.315 -2.778 1.00 98.62 374 VAL A CA 1
ATOM 2887 C C . VAL A 1 374 ? -8.100 -4.929 -2.098 1.00 98.62 374 VAL A C 1
ATOM 2889 O O . VAL A 1 374 ? -7.374 -4.767 -1.116 1.00 98.62 374 VAL A O 1
ATOM 2892 N N . ASP A 1 375 ? -8.939 -3.976 -2.524 1.00 98.12 375 ASP A N 1
ATOM 2893 C CA . ASP A 1 375 ? -9.090 -2.653 -1.898 1.00 98.12 375 ASP A CA 1
ATOM 2894 C C . ASP A 1 375 ? -9.727 -2.725 -0.496 1.00 98.12 375 ASP A C 1
ATOM 2896 O O . ASP A 1 375 ? -9.242 -2.087 0.439 1.00 98.12 375 ASP A O 1
ATOM 2900 N N . ASP A 1 376 ? -10.748 -3.572 -0.299 1.00 98.44 376 ASP A N 1
ATOM 2901 C CA . ASP A 1 376 ? -11.335 -3.809 1.031 1.00 98.44 376 ASP A CA 1
ATOM 2902 C C . ASP A 1 376 ? -10.260 -4.261 2.031 1.00 98.44 376 ASP A C 1
ATOM 2904 O O . ASP A 1 376 ? -10.184 -3.774 3.161 1.00 98.44 376 ASP A O 1
ATOM 2908 N N . ILE A 1 377 ? -9.399 -5.187 1.600 1.00 98.62 377 ILE A N 1
ATOM 2909 C CA . ILE A 1 377 ? -8.319 -5.737 2.426 1.00 98.62 377 ILE A CA 1
ATOM 2910 C C . ILE A 1 377 ? -7.281 -4.657 2.738 1.00 98.62 377 ILE A C 1
ATOM 2912 O O . ILE A 1 377 ? -6.803 -4.593 3.875 1.00 98.62 377 ILE A O 1
ATOM 2916 N N . ALA A 1 378 ? -6.971 -3.782 1.772 1.00 98.56 378 ALA A N 1
ATOM 2917 C CA . ALA A 1 378 ? -6.095 -2.632 1.982 1.00 98.56 378 ALA A CA 1
ATOM 2918 C C . ALA A 1 378 ? -6.592 -1.778 3.151 1.00 98.56 378 ALA A C 1
ATOM 2920 O O . ALA A 1 378 ? -5.854 -1.532 4.105 1.00 98.56 378 ALA A O 1
ATOM 2921 N N . VAL A 1 379 ? -7.866 -1.388 3.121 1.00 98.25 379 VAL A N 1
ATOM 2922 C CA . VAL A 1 379 ? -8.464 -0.485 4.111 1.00 98.25 379 VAL A CA 1
ATOM 2923 C C . VAL A 1 379 ? -8.559 -1.140 5.490 1.00 98.25 379 VAL A C 1
ATOM 2925 O O . VAL A 1 379 ? -8.269 -0.491 6.496 1.00 98.25 379 VAL A O 1
ATOM 2928 N N . ILE A 1 380 ? -8.901 -2.429 5.559 1.00 98.44 380 ILE A N 1
ATOM 2929 C CA . ILE A 1 380 ? -8.957 -3.176 6.825 1.00 98.44 380 ILE A CA 1
ATOM 2930 C C . ILE A 1 380 ? -7.572 -3.244 7.479 1.00 98.44 380 ILE A C 1
ATOM 2932 O O . ILE A 1 380 ? -7.415 -2.893 8.652 1.00 98.44 380 ILE A O 1
ATOM 2936 N N . LEU A 1 381 ? -6.543 -3.657 6.731 1.00 98.06 381 LEU A N 1
ATOM 2937 C CA . LEU A 1 381 ? -5.176 -3.725 7.260 1.00 98.06 381 LEU A CA 1
ATOM 2938 C C . LEU A 1 381 ? -4.643 -2.335 7.618 1.00 98.06 381 LEU A C 1
ATOM 2940 O O . LEU A 1 381 ? -3.923 -2.187 8.605 1.00 98.06 381 LEU A O 1
ATOM 2944 N N . SER A 1 382 ? -5.052 -1.312 6.870 1.00 96.88 382 SER A N 1
ATOM 2945 C CA . SER A 1 382 ? -4.746 0.084 7.158 1.00 96.88 382 SER A CA 1
ATOM 2946 C C . SER A 1 382 ? -5.301 0.548 8.507 1.00 96.88 382 SER A C 1
ATOM 2948 O O . SER A 1 382 ? -4.568 1.106 9.326 1.00 96.88 382 SER A O 1
ATOM 2950 N N . ALA A 1 383 ? -6.580 0.270 8.776 1.00 98.06 383 ALA A N 1
ATOM 2951 C CA . ALA A 1 383 ? -7.238 0.602 10.036 1.00 98.06 383 ALA A CA 1
ATOM 2952 C C . ALA A 1 383 ? -6.566 -0.095 11.228 1.00 98.06 383 ALA A C 1
ATOM 2954 O O . ALA A 1 383 ? -6.268 0.543 12.241 1.00 98.06 383 ALA A O 1
ATOM 2955 N N . LEU A 1 384 ? -6.262 -1.389 11.088 1.00 96.75 384 LEU A N 1
ATOM 2956 C CA . LEU A 1 384 ? -5.579 -2.171 12.119 1.00 96.75 384 LEU A CA 1
ATOM 2957 C C . LEU A 1 384 ? -4.143 -1.668 12.355 1.00 96.75 384 LEU A C 1
ATOM 2959 O O . LEU A 1 384 ? -3.724 -1.541 13.507 1.00 96.75 384 LEU A O 1
ATOM 2963 N N . ASN A 1 385 ? -3.403 -1.312 11.296 1.00 94.62 385 ASN A N 1
ATOM 2964 C CA . ASN A 1 385 ? -2.071 -0.709 11.418 1.00 94.62 385 ASN A CA 1
ATOM 2965 C C . ASN A 1 385 ? -2.129 0.660 12.114 1.00 94.62 385 ASN A C 1
ATOM 2967 O O . ASN A 1 385 ? -1.310 0.954 12.981 1.00 94.62 385 ASN A O 1
ATOM 2971 N N . GLY A 1 386 ? -3.122 1.489 11.782 1.00 93.62 386 GLY A N 1
ATOM 2972 C CA . GLY A 1 386 ? -3.319 2.786 12.426 1.00 93.62 386 GLY A CA 1
ATOM 2973 C C . GLY A 1 386 ? -3.606 2.645 13.922 1.00 93.62 386 GLY A C 1
ATOM 2974 O O . GLY A 1 386 ? -2.999 3.337 14.740 1.00 93.62 386 GLY A O 1
ATOM 2975 N N . LEU A 1 387 ? -4.498 1.726 14.304 1.00 93.12 387 LEU A N 1
ATOM 2976 C CA . LEU A 1 387 ? -4.801 1.441 15.711 1.00 93.12 387 LEU A CA 1
ATOM 2977 C C . LEU A 1 387 ? -3.583 0.902 16.466 1.00 93.12 387 LEU A C 1
ATOM 2979 O O . LEU A 1 387 ? -3.390 1.245 17.635 1.00 93.12 387 LEU A O 1
ATOM 2983 N N . LYS A 1 388 ? -2.742 0.103 15.799 1.00 88.75 388 LYS A N 1
ATOM 2984 C CA . LYS A 1 388 ? -1.464 -0.362 16.346 1.00 88.75 388 LYS A CA 1
ATOM 2985 C C . LYS A 1 388 ? -0.543 0.815 16.686 1.00 88.75 388 LYS A C 1
ATOM 2987 O O . LYS A 1 388 ? -0.025 0.911 17.797 1.00 88.75 388 LYS A O 1
ATOM 2992 N N . LEU A 1 389 ? -0.347 1.714 15.724 1.00 83.88 389 LEU A N 1
ATOM 2993 C CA . LEU A 1 389 ? 0.614 2.814 15.835 1.00 83.88 389 LEU A CA 1
ATOM 2994 C C . LEU A 1 389 ? 0.139 3.930 16.775 1.00 83.88 389 LEU A C 1
ATOM 2996 O O . LEU A 1 389 ? 0.938 4.486 17.528 1.00 83.88 389 LEU A O 1
ATOM 3000 N N . PHE A 1 390 ? -1.155 4.260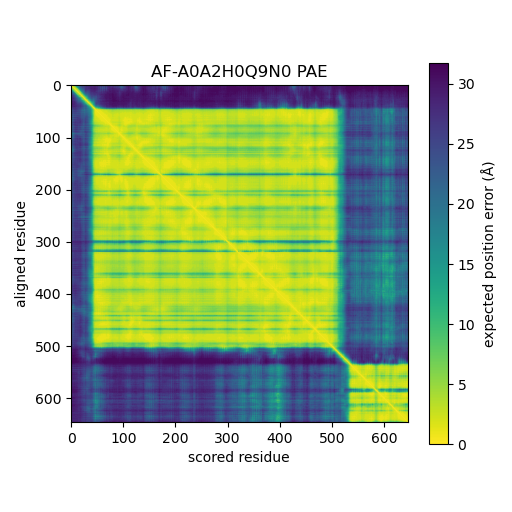 16.741 1.00 86.38 390 PHE A N 1
ATOM 3001 C CA . PHE A 1 390 ? -1.679 5.483 17.361 1.00 86.38 390 PHE A CA 1
ATOM 3002 C C . PHE A 1 390 ? -2.807 5.239 18.371 1.00 86.38 390 PHE A C 1
ATOM 3004 O O . PHE A 1 390 ? -3.086 6.102 19.199 1.00 86.38 390 PHE A O 1
ATOM 3011 N N . GLY A 1 391 ? -3.447 4.067 18.353 1.00 83.81 391 GLY A N 1
ATOM 3012 C CA . GLY A 1 391 ? -4.635 3.762 19.160 1.00 83.81 391 GLY A CA 1
ATOM 3013 C C . GLY A 1 391 ? -4.365 3.340 20.606 1.00 83.81 391 GLY A C 1
ATOM 3014 O O . GLY A 1 391 ? -5.310 3.088 21.343 1.00 83.81 391 GLY A O 1
ATOM 3015 N N . GLN A 1 392 ? -3.108 3.252 21.046 1.00 76.81 392 GLN A N 1
ATOM 3016 C CA . GLN A 1 392 ? -2.708 2.578 22.295 1.00 76.81 392 GLN A CA 1
ATOM 3017 C C . GLN A 1 392 ? -3.403 3.069 23.573 1.00 76.81 392 GLN A C 1
ATOM 3019 O O . GLN A 1 392 ? -3.558 2.303 24.520 1.00 76.81 392 GLN A O 1
ATOM 3024 N N . LYS A 1 393 ? -3.836 4.334 23.609 1.00 77.19 393 LYS A N 1
ATOM 3025 C CA . LYS A 1 393 ? -4.574 4.901 24.751 1.00 77.19 393 LYS A CA 1
ATOM 3026 C C . LYS A 1 393 ? -6.056 4.524 24.772 1.00 77.19 393 LYS A C 1
ATOM 3028 O O . LYS A 1 393 ? -6.678 4.608 25.825 1.00 77.19 393 LYS A O 1
ATOM 3033 N N . GLU A 1 394 ? -6.602 4.108 23.635 1.00 82.81 394 GLU A N 1
ATOM 3034 C CA . GLU A 1 394 ? -8.035 3.872 23.442 1.00 82.81 394 GLU A CA 1
ATOM 3035 C C . GLU A 1 394 ? -8.367 2.389 23.232 1.00 82.81 394 GLU A C 1
ATOM 3037 O O . GLU A 1 394 ? -9.476 1.963 23.548 1.00 82.81 394 GLU A O 1
ATOM 3042 N N . VAL A 1 395 ? -7.413 1.579 22.754 1.00 77.00 395 VAL A N 1
ATOM 3043 C CA . VAL A 1 395 ? -7.632 0.157 22.443 1.00 77.00 395 VAL A CA 1
ATOM 3044 C C . VAL A 1 395 ? -6.608 -0.761 23.103 1.00 77.00 395 VAL A C 1
ATOM 3046 O O . VAL A 1 395 ? -5.464 -0.387 23.365 1.00 77.00 395 VAL A O 1
ATOM 3049 N N . VAL A 1 396 ? -7.009 -2.012 23.325 1.00 73.06 396 VAL A N 1
ATOM 3050 C CA . VAL A 1 396 ? -6.114 -3.076 23.789 1.00 73.06 396 VAL A CA 1
ATOM 3051 C C . VAL A 1 396 ? -5.267 -3.583 22.619 1.00 73.06 396 VAL A C 1
ATOM 3053 O O . VAL A 1 396 ? -5.759 -4.285 21.734 1.00 73.06 396 VAL A O 1
ATOM 3056 N N . GLN A 1 397 ? -3.968 -3.285 22.652 1.00 76.50 397 GLN A N 1
ATOM 3057 C CA . GLN A 1 397 ? -3.033 -3.620 21.570 1.00 76.50 397 GLN A CA 1
ATOM 3058 C C . GLN A 1 397 ? -2.947 -5.117 21.262 1.00 76.50 397 GLN A C 1
ATOM 3060 O O . GLN A 1 397 ? -2.825 -5.492 20.101 1.00 76.50 397 GLN A O 1
ATOM 3065 N N . TYR A 1 398 ? -3.098 -5.984 22.267 1.00 71.56 398 TYR A N 1
ATOM 3066 C CA . TYR A 1 398 ? -3.134 -7.432 22.049 1.00 71.56 398 TYR A CA 1
ATOM 3067 C C . TYR A 1 398 ? -4.229 -7.849 21.052 1.00 71.56 398 TYR A C 1
ATOM 3069 O O . TYR A 1 398 ? -3.959 -8.619 20.130 1.00 71.56 398 TYR A O 1
ATOM 3077 N N . PHE A 1 399 ? -5.450 -7.319 21.193 1.00 79.12 399 PHE A N 1
ATOM 3078 C CA . PHE A 1 399 ? -6.553 -7.679 20.301 1.00 79.12 399 PHE A CA 1
ATOM 3079 C C . PHE A 1 399 ? -6.382 -7.073 18.910 1.00 79.12 399 PHE A C 1
ATOM 3081 O O . PHE A 1 399 ? -6.678 -7.753 17.928 1.00 79.12 399 PHE A O 1
ATOM 3088 N N . VAL A 1 400 ? -5.840 -5.856 18.808 1.00 83.56 400 VAL A N 1
ATOM 3089 C CA . VAL A 1 400 ? -5.502 -5.241 17.514 1.00 83.56 400 VAL A CA 1
ATOM 3090 C C . VAL A 1 400 ? -4.468 -6.082 16.775 1.00 83.56 400 VAL A C 1
ATOM 3092 O O . VAL A 1 400 ? -4.708 -6.472 15.637 1.00 83.56 400 VAL A O 1
ATOM 3095 N N . LEU A 1 401 ? -3.357 -6.427 17.430 1.00 79.88 401 LEU A N 1
ATOM 3096 C CA . LEU A 1 401 ? -2.284 -7.225 16.838 1.00 79.88 401 LEU A CA 1
ATOM 3097 C C . LEU A 1 401 ? -2.764 -8.629 16.454 1.00 79.88 401 LEU A C 1
ATOM 3099 O O . LEU A 1 401 ? -2.502 -9.083 15.345 1.00 79.88 401 LEU A O 1
ATOM 3103 N N . ASN A 1 402 ? -3.512 -9.309 17.325 1.00 78.50 402 ASN A N 1
ATOM 3104 C CA . ASN A 1 402 ? -4.058 -10.631 17.012 1.00 78.50 402 ASN A CA 1
ATOM 3105 C C . ASN A 1 402 ? -5.046 -10.576 15.833 1.00 78.50 402 ASN A C 1
ATOM 3107 O O . ASN A 1 402 ? -4.992 -11.433 14.953 1.00 78.50 402 ASN A O 1
ATOM 3111 N N . THR A 1 403 ? -5.910 -9.558 15.779 1.00 87.38 403 THR A N 1
ATOM 3112 C CA . THR A 1 403 ? -6.846 -9.363 14.658 1.00 87.38 403 THR A CA 1
ATOM 3113 C C . THR A 1 403 ? -6.097 -9.032 13.372 1.00 87.38 403 THR A C 1
ATOM 3115 O O . THR A 1 403 ? -6.417 -9.595 12.330 1.00 87.38 403 THR A O 1
ATOM 3118 N N . PHE A 1 404 ? -5.056 -8.199 13.438 1.00 91.94 404 PHE A N 1
ATOM 3119 C CA . PHE A 1 404 ? -4.167 -7.887 12.317 1.00 91.94 404 PHE A CA 1
ATOM 3120 C C . PHE A 1 404 ? -3.542 -9.153 11.731 1.00 91.94 404 PHE A C 1
ATOM 3122 O O . PHE A 1 404 ? -3.703 -9.429 10.544 1.00 91.94 404 PHE A O 1
ATOM 3129 N N . ILE A 1 405 ? -2.876 -9.951 12.570 1.00 86.75 405 ILE A N 1
ATOM 3130 C CA . ILE A 1 405 ? -2.192 -11.183 12.159 1.00 86.75 405 ILE A CA 1
ATOM 3131 C C . ILE A 1 405 ? -3.185 -12.155 11.524 1.00 86.75 405 ILE A C 1
ATOM 3133 O O . ILE A 1 405 ? -2.946 -12.655 10.429 1.00 86.75 405 ILE A O 1
ATOM 3137 N N . ARG A 1 406 ? -4.321 -12.402 12.186 1.00 89.12 406 ARG A N 1
ATOM 3138 C CA . ARG A 1 406 ? -5.328 -13.357 11.705 1.00 89.12 406 ARG A CA 1
ATOM 3139 C C . ARG A 1 406 ? -6.011 -12.889 10.428 1.00 89.12 406 ARG A C 1
ATOM 3141 O O . ARG A 1 406 ? -6.297 -13.713 9.565 1.00 89.12 406 ARG A O 1
ATOM 3148 N N . THR A 1 407 ? -6.249 -11.586 10.299 1.00 94.12 407 THR A N 1
ATOM 3149 C CA . THR A 1 407 ? -6.781 -10.988 9.071 1.00 94.12 407 THR A CA 1
ATOM 3150 C C . THR A 1 407 ? -5.791 -11.161 7.929 1.00 94.12 407 THR A C 1
ATOM 3152 O O . THR A 1 407 ? -6.184 -11.623 6.864 1.00 94.12 407 THR A O 1
ATOM 3155 N N . PHE A 1 408 ? -4.507 -10.865 8.145 1.00 95.19 408 PHE A N 1
ATOM 3156 C CA . PHE A 1 408 ? -3.475 -11.061 7.128 1.00 95.19 408 PHE A CA 1
ATOM 3157 C C . PHE A 1 408 ? -3.344 -12.541 6.743 1.00 95.19 408 PHE A C 1
ATOM 3159 O O . PHE A 1 408 ? -3.385 -12.894 5.568 1.00 95.19 408 PHE A O 1
ATOM 3166 N N . GLU A 1 409 ? -3.248 -13.436 7.724 1.00 90.31 409 GLU A N 1
ATOM 3167 C CA . GLU A 1 409 ? -3.138 -14.872 7.479 1.00 90.31 409 GLU A CA 1
ATOM 3168 C C . GLU A 1 409 ? -4.340 -15.405 6.686 1.00 90.31 409 GLU A C 1
ATOM 3170 O O . GLU A 1 409 ? -4.165 -16.084 5.677 1.00 90.31 409 GLU A O 1
ATOM 3175 N N . SER A 1 410 ? -5.560 -15.047 7.082 1.00 92.44 410 SER A N 1
ATOM 3176 C CA . SER A 1 410 ? -6.782 -15.511 6.425 1.00 92.44 410 SER A CA 1
ATOM 3177 C C . SER A 1 410 ? -6.996 -14.877 5.050 1.00 92.44 410 SER A C 1
ATOM 3179 O O . SER A 1 410 ? -7.119 -15.592 4.056 1.00 92.44 410 SER A O 1
ATOM 3181 N N . LEU A 1 411 ? -6.999 -13.541 4.975 1.00 95.31 411 LEU A N 1
ATOM 3182 C CA . LEU A 1 411 ? -7.387 -12.800 3.774 1.00 95.31 411 LEU A CA 1
ATOM 3183 C C . LEU A 1 411 ? -6.257 -12.633 2.760 1.00 95.31 411 LEU A C 1
ATOM 3185 O O . LEU A 1 411 ? -6.567 -12.419 1.593 1.00 95.31 411 LEU A O 1
ATOM 3189 N N . VAL A 1 412 ? -4.984 -12.747 3.151 1.00 96.38 412 VAL A N 1
ATOM 3190 C CA . VAL A 1 412 ? -3.842 -12.622 2.224 1.00 96.38 412 VAL A CA 1
ATOM 3191 C C . VAL A 1 412 ? -3.243 -13.989 1.893 1.00 96.38 412 VAL A C 1
ATOM 3193 O O . VAL A 1 412 ? -3.123 -14.337 0.718 1.00 96.38 412 VAL A O 1
ATOM 3196 N N . ASN A 1 413 ? -2.893 -14.785 2.911 1.00 93.38 413 ASN A N 1
ATOM 3197 C CA . ASN A 1 413 ? -2.134 -16.028 2.715 1.00 93.38 413 ASN A CA 1
ATOM 3198 C C . ASN A 1 413 ? -3.005 -17.256 2.406 1.00 93.38 413 ASN A C 1
ATOM 3200 O O . ASN A 1 413 ? -2.613 -18.111 1.610 1.00 93.38 413 ASN A O 1
ATOM 3204 N N . LEU A 1 414 ? -4.165 -17.385 3.054 1.00 91.88 414 LEU A N 1
ATOM 3205 C CA . LEU A 1 414 ? -5.022 -18.572 2.929 1.00 91.88 414 LEU A CA 1
ATOM 3206 C C . LEU A 1 414 ? -6.112 -18.421 1.867 1.00 91.88 414 LEU A C 1
ATOM 3208 O O . LEU A 1 414 ? -6.537 -19.416 1.280 1.00 91.88 414 LEU A O 1
ATOM 3212 N N . SER A 1 415 ? -6.547 -17.192 1.602 1.00 94.50 415 SER A N 1
ATOM 3213 C CA . SER A 1 415 ? -7.626 -16.893 0.659 1.00 94.50 415 SER A CA 1
ATOM 3214 C C . SER A 1 415 ? -7.264 -17.135 -0.810 1.00 94.50 415 SER A C 1
ATOM 3216 O O . SER A 1 415 ? -8.145 -17.281 -1.659 1.00 94.50 415 SER A O 1
ATOM 3218 N N . GLY A 1 416 ? -5.964 -17.173 -1.114 1.00 95.12 416 GLY A N 1
ATOM 3219 C CA . GLY A 1 416 ? -5.446 -17.133 -2.476 1.00 95.12 416 GLY A CA 1
ATOM 3220 C C . GLY A 1 416 ? -5.381 -15.725 -3.071 1.00 95.12 416 GLY A C 1
ATOM 3221 O O . GLY A 1 416 ? -5.226 -15.630 -4.288 1.00 95.12 416 GLY A O 1
ATOM 3222 N N . LEU A 1 417 ? -5.499 -14.673 -2.243 1.00 98.00 417 LEU A N 1
ATOM 3223 C CA . LEU A 1 417 ? -5.296 -13.285 -2.658 1.00 98.00 417 LEU A CA 1
ATOM 3224 C C . LEU A 1 417 ? -3.893 -13.106 -3.230 1.00 98.00 417 LEU A C 1
ATOM 3226 O O . LEU A 1 417 ? -3.784 -12.777 -4.401 1.00 98.00 417 LEU A O 1
ATOM 3230 N N . GLN A 1 418 ? -2.828 -13.365 -2.461 1.00 98.31 418 GLN A N 1
ATOM 3231 C CA . GLN A 1 418 ? -1.490 -13.453 -3.053 1.00 98.31 418 GLN A CA 1
ATOM 3232 C C . GLN A 1 418 ? -1.448 -14.719 -3.918 1.00 98.31 418 GLN A C 1
ATOM 3234 O O . GLN A 1 418 ? -1.500 -15.835 -3.401 1.00 98.31 418 GLN A O 1
ATOM 3239 N N . ILE A 1 419 ? -1.396 -14.563 -5.244 1.00 97.75 419 ILE A N 1
ATOM 3240 C CA . ILE A 1 419 ? -1.556 -15.688 -6.177 1.00 97.75 419 ILE A CA 1
ATOM 3241 C C . ILE A 1 419 ? -0.337 -16.612 -6.130 1.00 97.75 419 ILE A C 1
ATOM 3243 O O . ILE A 1 419 ? -0.465 -17.841 -6.129 1.00 97.75 419 ILE A O 1
ATOM 3247 N N . SER A 1 420 ? 0.852 -16.014 -6.114 1.00 96.19 420 SER A N 1
ATOM 3248 C CA . SER A 1 420 ? 2.135 -16.709 -6.115 1.00 96.19 420 SER A CA 1
ATOM 3249 C C . SER A 1 420 ? 3.228 -15.831 -5.501 1.00 96.19 420 SER A C 1
ATOM 3251 O O . SER A 1 420 ? 3.016 -14.645 -5.273 1.00 96.19 420 SER A O 1
ATOM 3253 N N . ALA A 1 421 ? 4.400 -16.393 -5.210 1.00 96.75 421 ALA A N 1
ATOM 3254 C CA . ALA A 1 421 ? 5.562 -15.622 -4.763 1.00 96.75 421 ALA A CA 1
ATOM 3255 C C . ALA A 1 421 ? 6.863 -16.216 -5.332 1.00 96.75 421 ALA A C 1
ATOM 3257 O O . ALA A 1 421 ? 6.952 -17.448 -5.474 1.00 96.75 421 ALA A O 1
ATOM 3258 N N . PRO A 1 422 ? 7.891 -15.402 -5.639 1.00 94.75 422 PRO A N 1
ATOM 3259 C CA . PRO A 1 422 ? 9.203 -15.892 -6.054 1.00 94.75 422 PRO A CA 1
ATOM 3260 C C . PRO A 1 422 ? 9.824 -16.832 -5.018 1.00 94.75 422 PRO A C 1
ATOM 3262 O O . PRO A 1 422 ? 9.530 -16.764 -3.822 1.00 94.75 422 PRO A O 1
ATOM 3265 N N . ALA A 1 423 ? 10.669 -17.759 -5.470 1.00 93.31 423 ALA A N 1
ATOM 3266 C CA . ALA A 1 423 ? 11.432 -18.598 -4.548 1.00 93.31 423 ALA A CA 1
ATOM 3267 C C . ALA A 1 423 ? 12.375 -17.721 -3.709 1.00 93.31 423 ALA A C 1
ATOM 3269 O O . ALA A 1 423 ? 12.988 -16.809 -4.253 1.00 93.31 423 ALA A O 1
ATOM 3270 N N . VAL A 1 424 ? 12.543 -18.022 -2.416 1.00 93.06 424 VAL A N 1
ATOM 3271 C CA . VAL A 1 424 ? 13.444 -17.255 -1.525 1.00 93.06 424 VAL A CA 1
ATOM 3272 C C . VAL A 1 424 ? 14.883 -17.252 -2.053 1.00 93.06 424 VAL A C 1
ATOM 3274 O O . VAL A 1 424 ? 15.595 -16.264 -1.928 1.00 93.06 424 VAL A O 1
ATOM 3277 N N . ALA A 1 425 ? 15.278 -18.313 -2.761 1.00 91.06 425 ALA A N 1
ATOM 3278 C CA . ALA A 1 425 ? 16.562 -18.410 -3.451 1.00 91.06 425 ALA A CA 1
ATOM 3279 C C . ALA A 1 425 ? 16.788 -17.357 -4.564 1.00 91.06 425 ALA A C 1
ATOM 3281 O O . ALA A 1 425 ? 17.918 -17.221 -5.021 1.00 91.06 425 ALA A O 1
ATOM 3282 N N . MET A 1 426 ? 15.751 -16.635 -5.005 1.00 89.19 426 MET A N 1
ATOM 3283 C CA . MET A 1 426 ? 15.863 -15.527 -5.969 1.00 89.19 426 MET A CA 1
ATOM 3284 C C . MET A 1 426 ? 16.170 -14.179 -5.303 1.00 89.19 426 MET A C 1
ATOM 3286 O O . MET A 1 426 ? 16.471 -13.217 -5.995 1.00 89.19 426 MET A O 1
ATOM 3290 N N . ILE A 1 427 ? 16.054 -14.090 -3.978 1.00 90.38 427 ILE A N 1
ATOM 3291 C CA . ILE A 1 427 ? 16.389 -12.889 -3.205 1.00 90.38 427 ILE A CA 1
AT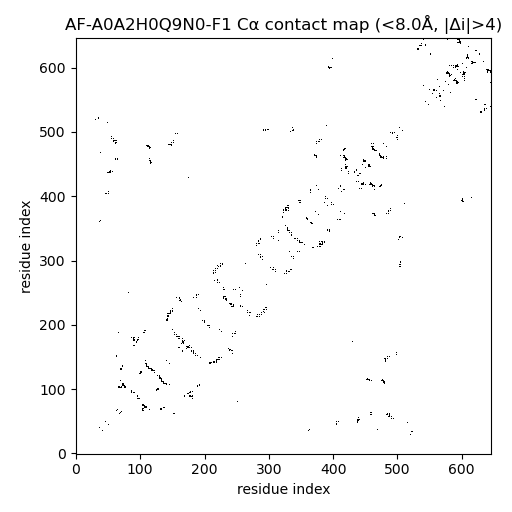OM 3292 C C . ILE A 1 427 ? 17.895 -12.896 -2.963 1.00 90.38 427 ILE A C 1
ATOM 3294 O O . ILE A 1 427 ? 18.453 -13.974 -2.767 1.00 90.38 427 ILE A O 1
ATOM 3298 N N . ASP A 1 428 ? 18.567 -11.752 -2.951 1.00 88.50 428 ASP A N 1
ATOM 3299 C CA . ASP A 1 428 ? 20.000 -11.720 -2.659 1.00 88.50 428 ASP A CA 1
ATOM 3300 C C . ASP A 1 428 ? 20.291 -12.209 -1.237 1.00 88.50 428 ASP A C 1
ATOM 3302 O O . ASP A 1 428 ? 19.564 -11.896 -0.297 1.00 88.50 428 ASP A O 1
ATOM 3306 N N . GLU A 1 429 ? 21.365 -12.984 -1.063 1.00 90.06 429 GLU A N 1
ATOM 3307 C CA . GLU A 1 429 ? 21.683 -13.634 0.217 1.00 90.06 429 GLU A CA 1
ATOM 3308 C C . GLU A 1 429 ? 21.801 -12.643 1.383 1.00 90.06 429 GLU A C 1
ATOM 3310 O O . GLU A 1 429 ? 21.372 -12.957 2.489 1.00 90.06 429 GLU A O 1
ATOM 3315 N N . TRP A 1 430 ? 22.306 -11.436 1.124 1.00 88.38 430 TRP A N 1
ATOM 3316 C CA . TRP A 1 430 ? 22.458 -10.386 2.131 1.00 88.38 430 TRP A CA 1
ATOM 3317 C C . TRP A 1 430 ? 21.123 -9.751 2.566 1.00 88.38 430 TRP A C 1
ATOM 3319 O O . TRP A 1 430 ? 21.036 -9.224 3.672 1.00 88.38 430 TRP A O 1
ATOM 3329 N N . GLU A 1 431 ? 20.082 -9.817 1.728 1.00 87.25 431 GLU A N 1
ATOM 3330 C CA . GLU A 1 431 ? 18.740 -9.292 2.023 1.00 87.25 431 GLU A CA 1
ATOM 3331 C C . GLU A 1 431 ? 17.831 -10.377 2.646 1.00 87.25 431 GLU A C 1
ATOM 3333 O O . GLU A 1 431 ? 16.824 -10.073 3.293 1.00 87.25 431 GLU A O 1
ATOM 3338 N N . ARG A 1 432 ? 18.187 -11.665 2.497 1.00 88.06 432 ARG A N 1
ATOM 3339 C CA . ARG A 1 432 ? 17.395 -12.792 3.014 1.00 88.06 432 ARG A CA 1
ATOM 3340 C C . ARG A 1 432 ? 17.356 -12.815 4.540 1.00 88.06 432 ARG A C 1
ATOM 3342 O O . ARG A 1 432 ? 18.372 -12.917 5.225 1.00 88.06 432 ARG A O 1
ATOM 3349 N N . LYS A 1 433 ? 16.143 -12.871 5.087 1.00 83.62 433 LYS A N 1
ATOM 3350 C CA . LYS A 1 433 ? 15.901 -13.200 6.501 1.00 83.62 433 LYS A CA 1
ATOM 3351 C C . LYS A 1 433 ? 16.088 -14.712 6.752 1.00 83.62 433 LYS A C 1
ATOM 3353 O O . LYS A 1 433 ? 15.858 -15.516 5.850 1.00 83.62 433 LYS A O 1
ATOM 3358 N N . PRO A 1 434 ? 16.416 -15.149 7.985 1.00 76.56 434 PRO A N 1
ATOM 3359 C CA . PRO A 1 434 ? 16.791 -16.541 8.285 1.00 76.56 434 PRO A CA 1
ATOM 3360 C C . PRO A 1 434 ? 15.671 -17.583 8.120 1.00 76.56 434 PRO A C 1
ATOM 3362 O O . PRO A 1 434 ? 15.910 -18.776 8.289 1.00 76.56 434 PRO A O 1
ATOM 3365 N N . ASN A 1 435 ? 14.438 -17.163 7.832 1.00 84.75 435 ASN A N 1
ATOM 3366 C CA . ASN A 1 435 ? 13.304 -18.059 7.641 1.00 84.75 435 ASN A CA 1
ATOM 3367 C C . ASN A 1 435 ? 12.509 -17.667 6.390 1.00 84.75 435 ASN A C 1
ATOM 3369 O O . ASN A 1 435 ? 12.121 -16.510 6.227 1.00 84.75 435 ASN A O 1
ATOM 3373 N N . ASP A 1 436 ? 12.193 -18.644 5.545 1.00 87.31 436 ASP A N 1
ATOM 3374 C CA . ASP A 1 436 ? 11.422 -18.428 4.317 1.00 87.31 436 ASP A CA 1
ATOM 3375 C C . ASP A 1 436 ? 10.059 -17.767 4.575 1.00 87.31 436 ASP A C 1
ATOM 3377 O O . ASP A 1 436 ? 9.602 -16.963 3.759 1.00 87.31 436 ASP A O 1
ATOM 3381 N N . LEU A 1 437 ? 9.453 -18.015 5.745 1.00 87.44 437 LEU A N 1
ATOM 3382 C CA . LEU A 1 437 ? 8.189 -17.404 6.161 1.00 87.44 437 LEU A CA 1
ATOM 3383 C C . LEU A 1 437 ? 8.252 -15.886 6.340 1.00 87.44 437 LEU A C 1
ATOM 3385 O O . LEU A 1 437 ? 7.196 -15.275 6.461 1.00 87.44 437 LEU A O 1
ATOM 3389 N N . PHE A 1 438 ? 9.430 -15.265 6.372 1.00 87.25 438 PHE A N 1
ATOM 3390 C CA . PHE A 1 438 ? 9.525 -13.806 6.306 1.00 87.25 438 PHE A CA 1
ATOM 3391 C C . PHE A 1 438 ? 9.214 -13.270 4.903 1.00 87.25 438 PHE A C 1
ATOM 3393 O O . PHE A 1 438 ? 8.785 -12.137 4.774 1.00 87.25 438 PHE A O 1
ATOM 3400 N N . HIS A 1 439 ? 9.370 -14.081 3.857 1.00 91.94 439 HIS A N 1
ATOM 3401 C CA . HIS A 1 439 ? 9.276 -13.627 2.466 1.00 91.94 439 HIS A CA 1
ATOM 3402 C C . HIS A 1 439 ? 7.987 -14.085 1.784 1.00 91.94 439 HIS A C 1
ATOM 3404 O O . HIS A 1 439 ? 7.494 -13.445 0.858 1.00 91.94 439 HIS A O 1
ATOM 3410 N N . ARG A 1 440 ? 7.449 -15.232 2.213 1.00 93.62 440 ARG A N 1
ATOM 3411 C CA . ARG A 1 440 ? 6.278 -15.863 1.596 1.00 93.62 440 ARG A CA 1
ATOM 3412 C C . ARG A 1 440 ? 5.612 -16.868 2.523 1.00 93.62 440 ARG A C 1
ATOM 3414 O O . ARG A 1 440 ? 6.272 -17.508 3.336 1.00 93.62 440 ARG A O 1
ATOM 3421 N N . ALA A 1 441 ? 4.316 -17.090 2.339 1.00 92.38 441 ALA A N 1
ATOM 3422 C CA . ALA A 1 441 ? 3.625 -18.201 2.979 1.00 92.38 441 ALA A CA 1
ATOM 3423 C C . ALA A 1 441 ? 4.050 -19.561 2.388 1.00 92.38 441 ALA A C 1
ATOM 3425 O O . ALA A 1 441 ? 4.333 -19.689 1.193 1.00 92.38 441 ALA A O 1
ATOM 3426 N N . ASN A 1 442 ? 4.063 -20.596 3.236 1.00 84.88 442 ASN A N 1
ATOM 3427 C CA . ASN A 1 442 ? 4.547 -21.943 2.893 1.00 84.88 442 ASN A CA 1
ATOM 3428 C C . ASN A 1 442 ? 3.770 -22.615 1.750 1.00 84.88 442 ASN A C 1
ATOM 3430 O O . ASN A 1 442 ? 4.324 -23.424 1.013 1.00 84.88 442 ASN A O 1
ATOM 3434 N N . ASN A 1 443 ? 2.479 -22.316 1.626 1.00 84.56 443 ASN A N 1
ATOM 3435 C CA . ASN A 1 443 ? 1.569 -22.904 0.642 1.00 84.56 443 ASN A CA 1
ATOM 3436 C C . ASN A 1 443 ? 1.537 -22.142 -0.691 1.00 84.56 443 ASN A C 1
ATOM 3438 O O . ASN A 1 443 ? 0.886 -22.606 -1.628 1.00 84.56 443 ASN A O 1
ATOM 3442 N N . LEU A 1 444 ? 2.210 -20.990 -0.797 1.00 92.56 444 LEU A N 1
ATOM 3443 C CA . LEU A 1 444 ? 2.276 -20.269 -2.061 1.00 92.56 444 LEU A CA 1
ATOM 3444 C C . LEU A 1 444 ? 3.095 -21.065 -3.067 1.00 92.56 444 LEU A C 1
ATOM 3446 O O . LEU A 1 444 ? 4.136 -21.636 -2.746 1.00 92.56 444 LEU A O 1
ATOM 3450 N N . VAL A 1 445 ? 2.647 -21.056 -4.313 1.00 95.06 445 VAL A N 1
ATOM 3451 C CA . VAL A 1 445 ? 3.375 -21.607 -5.457 1.00 95.06 445 VAL A CA 1
ATOM 3452 C C . VAL A 1 445 ? 4.301 -20.548 -6.053 1.00 95.06 445 VAL A C 1
ATOM 3454 O O . VAL A 1 445 ? 4.170 -19.355 -5.784 1.00 95.06 445 VAL A O 1
ATOM 3457 N N . THR A 1 446 ? 5.302 -20.971 -6.822 1.00 95.81 446 THR A N 1
ATOM 3458 C CA . THR A 1 446 ? 6.125 -20.049 -7.625 1.00 95.81 446 THR A CA 1
ATOM 3459 C C . THR A 1 446 ? 5.339 -19.546 -8.840 1.00 95.81 446 THR A C 1
ATOM 3461 O O . THR A 1 446 ? 4.512 -20.315 -9.334 1.00 95.81 446 THR A O 1
ATOM 3464 N N . PRO A 1 447 ? 5.632 -18.352 -9.394 1.00 96.38 447 PRO A N 1
ATOM 3465 C CA . PRO A 1 447 ? 4.854 -17.759 -10.490 1.00 96.38 447 PRO A CA 1
ATOM 3466 C C . PRO A 1 447 ? 4.637 -18.697 -11.680 1.00 96.38 447 PRO A C 1
ATOM 3468 O O . PRO A 1 447 ? 3.511 -18.963 -12.094 1.00 96.38 447 PRO A O 1
ATOM 3471 N N . ARG A 1 448 ? 5.708 -19.358 -12.134 1.00 94.25 448 ARG A N 1
ATOM 3472 C CA . ARG A 1 448 ? 5.673 -20.323 -13.249 1.00 94.25 448 ARG A CA 1
ATOM 3473 C C . ARG A 1 448 ? 4.883 -21.616 -12.967 1.00 94.25 448 ARG A C 1
ATOM 3475 O O . ARG A 1 448 ? 4.740 -22.451 -13.849 1.00 94.25 448 ARG A O 1
ATOM 3482 N N . LYS A 1 449 ? 4.383 -21.811 -11.741 1.00 95.31 449 LYS A N 1
ATOM 3483 C CA . LYS A 1 449 ? 3.540 -22.947 -11.312 1.00 95.31 449 LYS A CA 1
ATOM 3484 C C . LYS A 1 449 ? 2.166 -22.500 -10.792 1.00 95.31 449 LYS A C 1
ATOM 3486 O O . LYS A 1 449 ? 1.455 -23.302 -10.193 1.00 95.31 449 LYS A O 1
ATOM 3491 N N . ALA A 1 450 ? 1.804 -21.231 -10.977 1.00 94.56 450 ALA A N 1
ATOM 3492 C CA . ALA A 1 450 ? 0.627 -20.626 -10.356 1.00 94.56 450 ALA A CA 1
ATOM 3493 C C . ALA A 1 450 ? -0.704 -20.852 -11.095 1.00 94.56 450 ALA A C 1
ATOM 3495 O O . ALA A 1 450 ? -1.748 -20.409 -10.619 1.00 94.56 450 ALA A O 1
ATOM 3496 N N . GLY A 1 451 ? -0.676 -21.577 -12.215 1.00 91.94 451 GLY A N 1
ATOM 3497 C CA . GLY A 1 451 ? -1.797 -21.727 -13.145 1.00 91.94 451 GLY A CA 1
ATOM 3498 C C . GLY A 1 451 ? -1.472 -21.088 -14.495 1.00 91.94 451 GLY A C 1
A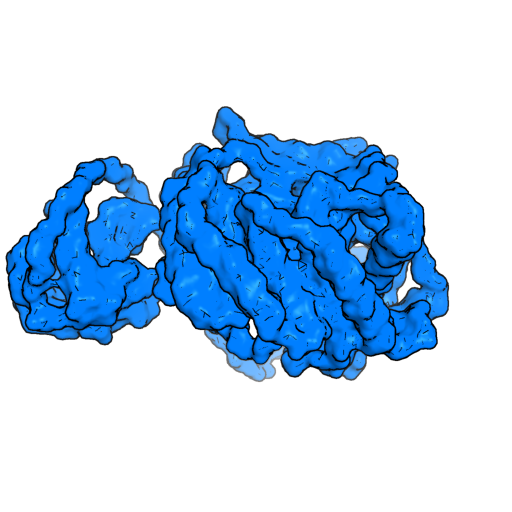TOM 3499 O O . GLY A 1 451 ? -0.358 -20.611 -14.690 1.00 91.94 451 GLY A O 1
ATOM 3500 N N . GLY A 1 452 ? -2.425 -21.098 -15.429 1.00 88.81 452 GLY A N 1
ATOM 3501 C CA . GLY A 1 452 ? -2.193 -20.635 -16.803 1.00 88.81 452 GLY A CA 1
ATOM 3502 C C . GLY A 1 452 ? -1.238 -21.539 -17.596 1.00 88.81 452 GLY A C 1
ATOM 3503 O O . GLY A 1 452 ? -0.709 -22.520 -17.073 1.00 88.81 452 GLY A O 1
ATOM 3504 N N . GLU A 1 453 ? -1.024 -21.222 -18.874 1.00 94.81 453 GLU A N 1
ATOM 3505 C CA . GLU A 1 453 ? -0.117 -21.992 -19.742 1.00 94.81 453 GLU A CA 1
ATOM 3506 C C . GLU A 1 453 ? 1.354 -21.831 -19.321 1.00 94.81 453 GLU A C 1
ATOM 3508 O O . GLU A 1 453 ? 2.110 -22.804 -19.304 1.00 94.81 453 GLU A O 1
ATOM 3513 N N . PHE A 1 454 ? 1.747 -20.618 -18.914 1.00 96.88 454 PHE A N 1
ATOM 3514 C CA . PHE A 1 454 ? 3.136 -20.274 -18.584 1.00 96.88 454 PHE A CA 1
ATOM 3515 C C . PHE A 1 454 ? 3.346 -19.778 -17.145 1.00 96.88 454 PHE A C 1
ATOM 3517 O O . PHE A 1 454 ? 4.457 -19.380 -16.778 1.00 96.88 454 PHE A O 1
ATOM 3524 N N . GLY A 1 455 ? 2.308 -19.830 -16.309 1.00 97.00 455 GLY A N 1
ATOM 3525 C CA . GLY A 1 455 ? 2.315 -19.273 -14.960 1.00 97.00 455 GLY A CA 1
ATOM 3526 C C . GLY A 1 455 ? 1.464 -18.014 -14.818 1.00 97.00 455 GLY A C 1
ATOM 3527 O O . GLY A 1 455 ? 0.926 -17.485 -15.790 1.00 97.00 455 GLY A O 1
ATOM 3528 N N . ILE A 1 456 ? 1.390 -17.525 -13.583 1.00 97.50 456 ILE A N 1
ATOM 3529 C CA . ILE A 1 456 ? 0.729 -16.271 -13.208 1.00 97.50 456 ILE A CA 1
ATOM 3530 C C . ILE A 1 456 ? 1.702 -15.476 -12.340 1.00 97.50 456 ILE A C 1
ATOM 3532 O O . ILE A 1 456 ? 2.355 -16.057 -11.466 1.00 97.50 456 ILE A O 1
ATOM 3536 N N . ALA A 1 457 ? 1.794 -14.170 -12.573 1.00 97.62 457 ALA A N 1
ATOM 3537 C CA . ALA A 1 457 ? 2.684 -13.269 -11.849 1.00 97.62 457 ALA A CA 1
ATOM 3538 C C . ALA A 1 457 ? 2.483 -13.309 -10.313 1.00 97.62 457 ALA A C 1
ATOM 3540 O O . ALA A 1 457 ? 1.413 -13.703 -9.829 1.00 97.62 457 ALA A O 1
ATOM 3541 N N . PRO A 1 458 ? 3.502 -12.935 -9.510 1.00 97.44 458 PRO A N 1
ATOM 3542 C CA . PRO A 1 458 ? 3.438 -12.891 -8.046 1.00 97.44 458 PRO A CA 1
ATOM 3543 C C . PRO A 1 458 ? 2.654 -11.684 -7.525 1.00 97.44 458 PRO A C 1
ATOM 3545 O O . PRO A 1 458 ? 3.155 -10.879 -6.739 1.00 97.44 458 PRO A O 1
ATOM 3548 N N . VAL A 1 459 ? 1.399 -11.584 -7.948 1.00 98.44 459 VAL A N 1
ATOM 3549 C CA . VAL A 1 459 ? 0.523 -10.448 -7.670 1.00 98.44 459 VAL A CA 1
ATOM 3550 C C . VAL A 1 459 ? -0.749 -10.860 -6.935 1.00 98.44 459 VAL A C 1
ATOM 3552 O O . VAL A 1 459 ? -1.024 -12.051 -6.750 1.00 98.44 459 VAL A O 1
ATOM 3555 N N . PHE A 1 460 ? -1.518 -9.872 -6.489 1.00 98.69 460 PHE A N 1
ATOM 3556 C CA . PHE A 1 460 ? -2.817 -10.083 -5.874 1.00 98.69 460 PHE A CA 1
ATOM 3557 C C . PHE A 1 460 ? -3.887 -10.439 -6.915 1.00 98.69 460 PHE A C 1
ATOM 3559 O O . PHE A 1 460 ? -3.944 -9.868 -8.003 1.00 98.69 460 PHE A O 1
ATOM 3566 N N . ALA A 1 461 ? -4.783 -11.353 -6.559 1.00 98.31 461 ALA A N 1
ATOM 3567 C CA . ALA A 1 461 ? -6.078 -11.494 -7.208 1.00 98.31 461 ALA A CA 1
ATOM 3568 C C . ALA A 1 461 ? -6.943 -10.259 -6.913 1.00 98.31 461 ALA A C 1
ATOM 3570 O O . ALA A 1 461 ? -6.844 -9.678 -5.834 1.00 98.31 461 ALA A O 1
ATOM 3571 N N . ALA A 1 462 ? -7.836 -9.889 -7.833 1.00 97.94 462 ALA A N 1
ATOM 3572 C CA . ALA A 1 462 ? -8.712 -8.727 -7.647 1.00 97.94 462 ALA A CA 1
ATOM 3573 C C . ALA A 1 462 ? -9.684 -8.874 -6.458 1.00 97.94 462 ALA A C 1
ATOM 3575 O O . ALA A 1 462 ? -10.103 -7.883 -5.863 1.00 97.94 462 ALA A O 1
ATOM 3576 N N . GLU A 1 463 ? -10.076 -10.106 -6.128 1.00 98.31 463 GLU A N 1
ATOM 3577 C CA . GLU A 1 463 ? -11.084 -10.390 -5.108 1.00 98.31 463 GLU A CA 1
ATOM 3578 C C . GLU A 1 463 ? -10.924 -11.804 -4.541 1.00 98.31 463 GLU A C 1
ATOM 3580 O O . GLU A 1 463 ? -10.518 -12.731 -5.253 1.00 98.31 463 GLU A O 1
ATOM 3585 N N . VAL A 1 464 ? -11.313 -11.979 -3.277 1.00 97.88 464 VAL A N 1
ATOM 3586 C CA . VAL A 1 464 ? -11.472 -13.280 -2.624 1.00 97.88 464 VAL A CA 1
ATOM 3587 C C . VAL A 1 464 ? -12.851 -13.426 -1.990 1.00 97.88 464 VAL A C 1
ATOM 3589 O O . VAL A 1 464 ? -13.388 -12.492 -1.406 1.00 97.88 464 VAL A O 1
ATOM 3592 N N . THR A 1 465 ? -13.432 -14.619 -2.078 1.00 96.50 465 THR A N 1
ATOM 3593 C CA . THR A 1 465 ? -14.747 -14.938 -1.513 1.00 96.50 465 THR A CA 1
ATOM 3594 C C . THR A 1 465 ? -14.672 -16.186 -0.644 1.00 96.50 465 THR A C 1
ATOM 3596 O O . THR A 1 465 ? -14.150 -17.217 -1.072 1.00 96.50 465 THR A O 1
ATOM 3599 N N . PHE A 1 466 ? -15.244 -16.114 0.556 1.00 92.25 466 PHE A N 1
ATOM 3600 C CA . PHE A 1 466 ? -15.463 -17.256 1.432 1.00 92.25 466 PHE A CA 1
ATOM 3601 C C . PHE A 1 466 ? -16.878 -17.802 1.242 1.00 92.25 466 PHE A C 1
ATOM 3603 O O . PHE A 1 466 ? -17.871 -17.135 1.535 1.00 92.25 466 PHE A O 1
ATOM 3610 N N . LYS A 1 467 ? -16.991 -19.040 0.759 1.00 87.75 467 LYS A N 1
ATOM 3611 C CA . LYS A 1 467 ? -18.278 -19.717 0.556 1.00 87.75 467 LYS A CA 1
ATOM 3612 C C . LYS A 1 467 ? -18.132 -21.202 0.850 1.00 87.75 467 LYS A C 1
ATOM 3614 O O . LYS A 1 467 ? -17.156 -21.816 0.441 1.00 87.75 467 LYS A O 1
ATOM 3619 N N . GLU A 1 468 ? -19.110 -21.795 1.538 1.00 85.81 468 GLU A N 1
ATOM 3620 C CA . GLU A 1 468 ? -19.135 -23.244 1.832 1.00 85.81 468 GLU A CA 1
ATOM 3621 C C . GLU A 1 468 ? -17.866 -23.748 2.556 1.00 85.81 468 GLU A C 1
ATOM 3623 O O . GLU A 1 468 ? -17.391 -24.852 2.306 1.00 85.81 468 GLU A O 1
ATOM 3628 N N . GLY A 1 469 ? -17.287 -22.932 3.445 1.00 83.81 469 GLY A N 1
ATOM 3629 C CA . GLY A 1 469 ? -16.099 -23.311 4.220 1.00 83.81 469 GLY A CA 1
ATOM 3630 C C . GLY A 1 469 ? -14.777 -23.271 3.444 1.00 83.81 469 GLY A C 1
ATOM 3631 O O . GLY A 1 469 ? -13.766 -23.747 3.956 1.00 83.81 469 GLY A O 1
ATOM 3632 N N . ARG A 1 470 ? -14.767 -22.719 2.225 1.00 89.38 470 ARG A N 1
ATOM 3633 C CA . ARG A 1 470 ? -13.574 -22.587 1.380 1.00 89.38 470 ARG A CA 1
ATOM 3634 C C . ARG A 1 470 ? -13.424 -21.172 0.835 1.00 89.38 470 ARG A C 1
ATOM 3636 O O . ARG A 1 470 ? -14.408 -20.481 0.575 1.00 89.38 470 ARG A O 1
ATOM 3643 N N . TRP A 1 471 ? -12.174 -20.788 0.616 1.00 93.81 471 TRP A N 1
ATOM 3644 C CA . TRP A 1 471 ? -11.822 -19.584 -0.121 1.00 93.81 471 TRP A CA 1
ATOM 3645 C C . TRP A 1 471 ? -11.774 -19.848 -1.626 1.00 93.81 471 TRP A C 1
ATOM 3647 O O . TRP A 1 471 ? -11.355 -20.917 -2.075 1.00 93.81 471 TRP A O 1
ATOM 3657 N N . ALA A 1 472 ? -12.178 -18.848 -2.399 1.00 94.88 472 ALA A N 1
ATOM 3658 C CA . ALA A 1 472 ? -11.961 -18.753 -3.833 1.00 94.88 472 ALA A CA 1
ATOM 3659 C C . ALA A 1 472 ? -11.397 -17.367 -4.158 1.00 94.88 472 ALA A C 1
ATOM 3661 O O . ALA A 1 472 ? -11.825 -16.384 -3.561 1.00 94.88 472 ALA A O 1
ATOM 3662 N N . ALA A 1 473 ? -10.471 -17.290 -5.113 1.00 96.31 473 ALA A N 1
ATOM 3663 C CA . ALA A 1 473 ? -9.842 -16.044 -5.541 1.00 96.31 473 ALA A CA 1
ATOM 3664 C C . ALA A 1 473 ? -10.046 -15.829 -7.043 1.00 96.31 473 ALA A C 1
ATOM 3666 O O . ALA A 1 473 ? -9.928 -16.779 -7.825 1.00 96.31 473 ALA A O 1
ATOM 3667 N N . LYS A 1 474 ? -10.309 -14.586 -7.450 1.00 96.00 474 LYS A N 1
ATOM 3668 C CA . LYS A 1 474 ? -10.439 -14.182 -8.855 1.00 96.00 474 LYS A CA 1
ATOM 3669 C C . LYS A 1 474 ? -9.058 -13.925 -9.472 1.00 96.00 474 LYS A C 1
ATOM 3671 O O . LYS A 1 474 ? -8.620 -12.787 -9.594 1.00 96.00 474 LYS A O 1
ATOM 3676 N N . LYS A 1 475 ? -8.334 -15.009 -9.772 1.00 94.38 475 LYS A N 1
ATOM 3677 C CA . LYS A 1 475 ? -6.912 -14.984 -10.188 1.00 94.38 475 LYS A CA 1
ATOM 3678 C C . LYS A 1 475 ? -6.679 -14.584 -11.647 1.00 94.38 475 LYS A C 1
ATOM 3680 O O . LYS A 1 475 ? -5.555 -14.279 -12.018 1.00 94.38 475 LYS A O 1
ATOM 3685 N N . ASP A 1 476 ? -7.727 -14.613 -12.459 1.00 94.38 476 ASP A N 1
ATOM 3686 C CA . ASP A 1 476 ? -7.739 -14.199 -13.864 1.00 94.38 476 ASP A CA 1
ATOM 3687 C C . ASP A 1 476 ? -7.872 -12.677 -14.038 1.00 94.38 476 ASP A C 1
ATOM 3689 O O . ASP A 1 476 ? -7.922 -12.184 -15.162 1.00 94.38 476 ASP A O 1
ATOM 3693 N N . ARG A 1 477 ? -7.923 -11.922 -12.932 1.00 96.81 477 ARG A N 1
ATOM 3694 C CA . ARG A 1 477 ? -7.988 -10.464 -12.937 1.00 96.81 477 ARG A CA 1
ATOM 3695 C C . ARG A 1 477 ? -7.087 -9.872 -11.861 1.00 96.81 477 ARG A C 1
ATOM 3697 O O . ARG A 1 477 ? -7.231 -10.184 -10.681 1.00 96.81 477 ARG A O 1
ATOM 3704 N N . PHE A 1 478 ? -6.230 -8.957 -12.281 1.00 98.50 478 PHE A N 1
ATOM 3705 C CA . PHE A 1 478 ? -5.492 -8.027 -11.442 1.00 98.50 478 PHE A CA 1
ATOM 3706 C C . PHE A 1 478 ? -6.203 -6.670 -11.478 1.00 98.50 478 PHE A C 1
ATOM 3708 O O . PHE A 1 478 ? -6.462 -6.151 -12.561 1.00 98.50 478 PHE A O 1
ATOM 3715 N N . ASP A 1 479 ? -6.558 -6.126 -10.314 1.00 98.56 479 ASP A N 1
ATOM 3716 C CA . ASP A 1 479 ? -7.147 -4.788 -10.173 1.00 98.56 479 ASP A CA 1
ATOM 3717 C C . ASP A 1 479 ? -6.063 -3.799 -9.741 1.00 98.56 479 ASP A C 1
ATOM 3719 O O . ASP A 1 479 ? -5.598 -3.858 -8.603 1.00 98.56 479 ASP A O 1
ATOM 3723 N N . THR A 1 480 ? -5.645 -2.909 -10.643 1.00 98.75 480 THR A N 1
ATOM 3724 C CA . THR A 1 480 ? -4.487 -2.034 -10.421 1.00 98.75 480 THR A CA 1
ATOM 3725 C C . THR A 1 480 ? -4.685 -1.119 -9.219 1.00 98.75 480 THR A C 1
ATOM 3727 O O . THR A 1 480 ? -3.798 -1.024 -8.370 1.00 98.75 480 THR A O 1
ATOM 3730 N N . ALA A 1 481 ? -5.858 -0.485 -9.111 1.00 98.44 481 ALA A N 1
ATOM 3731 C CA . ALA A 1 481 ? -6.153 0.461 -8.041 1.00 98.44 481 ALA A CA 1
ATOM 3732 C C . ALA A 1 481 ? -6.073 -0.207 -6.664 1.00 98.44 481 ALA A C 1
ATOM 3734 O O . ALA A 1 481 ? -5.274 0.206 -5.820 1.00 98.44 481 ALA A O 1
ATOM 3735 N N . GLY A 1 482 ? -6.848 -1.271 -6.445 1.00 98.56 482 GLY A N 1
ATOM 3736 C CA . GLY A 1 482 ? -6.876 -1.933 -5.151 1.00 98.56 482 GLY A CA 1
ATOM 3737 C C . GLY A 1 482 ? -5.581 -2.695 -4.834 1.00 98.56 482 GLY A C 1
ATOM 3738 O O . GLY A 1 482 ? -5.147 -2.701 -3.681 1.00 98.56 482 GLY A O 1
ATOM 3739 N N . ALA A 1 483 ? -4.906 -3.285 -5.830 1.00 98.88 483 ALA A N 1
ATOM 3740 C CA . ALA A 1 483 ? -3.632 -3.971 -5.609 1.00 98.88 483 ALA A CA 1
ATOM 3741 C C . ALA A 1 483 ? -2.521 -3.001 -5.192 1.00 98.88 483 ALA A C 1
ATOM 3743 O O . ALA A 1 483 ? -1.784 -3.288 -4.245 1.00 98.88 483 ALA A O 1
ATOM 3744 N N . MET A 1 484 ? -2.413 -1.841 -5.849 1.00 98.88 484 MET A N 1
ATOM 3745 C CA . MET A 1 484 ? -1.444 -0.816 -5.456 1.00 98.88 484 MET A CA 1
ATOM 3746 C C . MET A 1 484 ? -1.827 -0.147 -4.140 1.00 98.88 484 MET A C 1
ATOM 3748 O O . MET A 1 484 ? -0.940 0.134 -3.332 1.00 98.88 484 MET A O 1
ATOM 3752 N N . HIS A 1 485 ? -3.119 0.029 -3.851 1.00 98.69 485 HIS A N 1
ATOM 3753 C CA . HIS A 1 485 ? -3.551 0.492 -2.538 1.00 98.69 485 HIS A CA 1
ATOM 3754 C C . HIS A 1 485 ? -3.112 -0.481 -1.435 1.00 98.69 485 HIS A C 1
ATOM 3756 O O . HIS A 1 485 ? -2.424 -0.067 -0.503 1.00 98.69 485 HIS A O 1
ATOM 3762 N N . LEU A 1 486 ? -3.403 -1.782 -1.559 1.00 98.81 486 LEU A N 1
ATOM 3763 C CA . LEU A 1 486 ? -2.964 -2.791 -0.587 1.00 98.81 486 LEU A CA 1
ATOM 3764 C C . LEU A 1 486 ? -1.439 -2.828 -0.456 1.00 98.81 486 LEU A C 1
ATOM 3766 O O . LEU A 1 486 ? -0.908 -2.847 0.656 1.00 98.81 486 LEU A O 1
ATOM 3770 N N . ALA A 1 487 ? -0.726 -2.793 -1.580 1.00 98.62 487 ALA A N 1
ATOM 3771 C CA . ALA A 1 487 ? 0.726 -2.794 -1.580 1.00 98.62 487 ALA A CA 1
ATOM 3772 C C . ALA A 1 487 ? 1.295 -1.548 -0.870 1.00 98.62 487 ALA A C 1
ATOM 3774 O O . ALA A 1 487 ? 2.294 -1.658 -0.157 1.00 98.62 487 ALA A O 1
ATOM 3775 N N . ASN A 1 488 ? 0.675 -0.370 -1.007 1.00 98.19 488 ASN A N 1
ATOM 3776 C CA . ASN A 1 488 ? 1.030 0.825 -0.230 1.00 98.19 488 ASN A CA 1
ATOM 3777 C C . ASN A 1 488 ? 0.833 0.594 1.271 1.00 98.19 488 ASN A C 1
ATOM 3779 O O . ASN A 1 488 ? 1.766 0.778 2.049 1.00 98.19 488 ASN A O 1
ATOM 3783 N N . GLN A 1 489 ? -0.330 0.082 1.682 1.00 97.25 489 GLN A N 1
ATOM 3784 C CA . GLN A 1 489 ? -0.592 -0.194 3.099 1.00 97.25 489 GLN A CA 1
ATOM 3785 C C . GLN A 1 489 ? 0.432 -1.165 3.700 1.00 97.25 489 GLN A C 1
ATOM 3787 O O . GLN A 1 489 ? 0.862 -0.979 4.836 1.00 97.25 489 GLN A O 1
ATOM 3792 N N . MET A 1 490 ? 0.861 -2.164 2.927 1.00 97.44 490 MET A N 1
ATOM 3793 C CA . MET A 1 490 ? 1.838 -3.156 3.366 1.00 97.44 490 MET A CA 1
ATOM 3794 C C . MET A 1 490 ? 3.264 -2.615 3.522 1.00 97.44 490 MET A C 1
ATOM 3796 O O . MET A 1 490 ? 3.960 -3.054 4.434 1.00 97.44 490 MET A O 1
ATOM 3800 N N . VAL A 1 491 ? 3.721 -1.668 2.689 1.00 94.25 491 VAL A N 1
ATOM 3801 C CA . VAL A 1 491 ? 5.048 -1.055 2.920 1.00 94.25 491 VAL A CA 1
ATOM 3802 C C . VAL A 1 491 ? 5.030 -0.173 4.171 1.00 94.25 491 VAL A C 1
ATOM 3804 O O . VAL A 1 491 ? 5.981 -0.175 4.945 1.00 94.25 491 VAL A O 1
ATOM 3807 N N . TRP A 1 492 ? 3.894 0.463 4.464 1.00 93.88 492 TRP A N 1
ATOM 3808 C CA . TRP A 1 492 ? 3.687 1.289 5.660 1.00 93.88 492 TRP A CA 1
ATOM 3809 C C . TRP A 1 492 ? 3.549 0.507 6.971 1.00 93.88 492 TRP A C 1
ATOM 3811 O O . TRP A 1 492 ? 3.362 1.085 8.046 1.00 93.88 492 TRP A O 1
ATOM 3821 N N . PHE A 1 493 ? 3.649 -0.819 6.917 1.00 88.62 493 PHE A N 1
ATOM 3822 C CA . PHE A 1 493 ? 3.867 -1.639 8.103 1.00 88.62 493 PHE A CA 1
ATOM 3823 C C . PHE A 1 493 ? 5.232 -1.343 8.742 1.00 88.62 493 PHE A C 1
ATOM 3825 O O . PHE A 1 493 ? 5.332 -1.363 9.972 1.00 88.62 493 PHE A O 1
ATOM 3832 N N . HIS A 1 494 ? 6.222 -0.983 7.915 1.00 81.31 494 HIS A N 1
ATOM 3833 C CA . HIS A 1 494 ? 7.580 -0.564 8.282 1.00 81.31 494 HIS A CA 1
ATOM 3834 C C . HIS A 1 494 ? 7.661 0.959 8.432 1.00 81.31 494 HIS A C 1
ATOM 3836 O O . HIS A 1 494 ? 8.425 1.649 7.761 1.00 81.31 494 HIS A O 1
ATOM 3842 N N . TYR A 1 495 ? 6.819 1.491 9.321 1.00 78.06 495 TYR A N 1
ATOM 3843 C CA . TYR A 1 495 ? 6.613 2.930 9.525 1.00 78.06 495 TYR A CA 1
ATOM 3844 C C . TYR A 1 495 ? 7.905 3.725 9.787 1.00 78.06 495 TYR A C 1
ATOM 3846 O O . TYR A 1 495 ? 8.012 4.889 9.401 1.00 78.06 495 TYR A O 1
ATOM 3854 N N . SER A 1 496 ? 8.888 3.111 10.453 1.00 71.12 496 SER A N 1
ATOM 3855 C CA . SER A 1 496 ? 10.182 3.735 10.747 1.00 71.12 496 SER A CA 1
ATOM 3856 C C . SER A 1 496 ? 10.978 4.057 9.479 1.00 71.12 496 SER A C 1
ATOM 3858 O O . SER A 1 496 ? 11.688 5.063 9.438 1.00 71.12 496 SER A O 1
ATOM 3860 N N . GLU A 1 497 ? 10.816 3.267 8.421 1.00 73.25 497 GLU A N 1
ATOM 3861 C CA . GLU A 1 497 ? 11.508 3.449 7.147 1.00 73.25 497 GLU A CA 1
ATOM 3862 C C . GLU A 1 497 ? 10.697 4.328 6.196 1.00 73.25 497 GLU A C 1
ATOM 3864 O O . GLU A 1 497 ? 11.245 5.250 5.591 1.00 73.25 497 GLU A O 1
ATOM 3869 N N . VAL A 1 498 ? 9.384 4.084 6.115 1.00 81.44 498 VAL A N 1
ATOM 3870 C CA . VAL A 1 498 ? 8.473 4.776 5.196 1.00 81.44 498 VAL A CA 1
ATOM 3871 C C . VAL A 1 498 ? 7.149 5.119 5.891 1.00 81.44 498 VAL A C 1
ATOM 3873 O O . VAL A 1 498 ? 6.422 4.246 6.367 1.00 81.44 498 VAL A O 1
ATOM 3876 N N . GLU A 1 499 ? 6.818 6.412 5.936 1.00 80.38 499 GLU A N 1
ATOM 3877 C CA . GLU A 1 499 ? 5.680 6.950 6.693 1.00 80.38 499 GLU A CA 1
ATOM 3878 C C . GLU A 1 499 ? 4.400 7.046 5.840 1.00 80.38 499 GLU A C 1
ATOM 3880 O O . GLU A 1 499 ? 4.194 8.001 5.098 1.00 80.38 499 GLU A O 1
ATOM 3885 N N . GLY A 1 500 ? 3.487 6.084 6.012 1.00 86.19 500 GLY A N 1
ATOM 3886 C CA . GLY A 1 500 ? 2.164 6.070 5.356 1.00 86.19 500 GLY A CA 1
ATOM 3887 C C . GLY A 1 500 ? 1.041 6.830 6.047 1.00 86.19 500 GLY A C 1
ATOM 3888 O O . GLY A 1 500 ? -0.090 6.901 5.560 1.00 86.19 500 GLY A O 1
ATOM 3889 N N . PHE A 1 501 ? 1.336 7.349 7.230 1.00 87.06 501 PHE A N 1
ATOM 3890 C CA . PHE A 1 501 ? 0.468 8.247 7.964 1.00 87.06 501 PHE A CA 1
ATOM 3891 C C . PHE A 1 501 ? 1.246 9.548 8.031 1.00 87.06 501 PHE A C 1
ATOM 3893 O O . PHE A 1 501 ? 2.071 9.690 8.914 1.00 87.06 501 PHE A O 1
ATOM 3900 N N . VAL A 1 502 ? 1.057 10.493 7.114 1.00 83.19 502 VAL A N 1
ATOM 3901 C CA . VAL A 1 502 ? 1.896 11.705 7.086 1.00 83.19 502 VAL A CA 1
ATOM 3902 C C . VAL A 1 502 ? 1.507 12.673 8.195 1.00 83.19 502 VAL A C 1
ATOM 3904 O O . VAL A 1 502 ? 0.323 12.897 8.443 1.00 83.19 502 VAL A O 1
ATOM 3907 N N . CYS A 1 503 ? 2.487 13.228 8.904 1.00 74.94 503 CYS A N 1
ATOM 3908 C CA . CYS A 1 503 ? 2.269 14.298 9.873 1.00 74.94 503 CYS A CA 1
ATOM 3909 C C . CYS A 1 503 ? 2.759 15.638 9.313 1.00 74.94 503 CYS A C 1
ATOM 3911 O O . CYS A 1 503 ? 3.972 15.830 9.207 1.00 74.94 503 CYS A O 1
ATOM 3913 N N . PRO A 1 504 ? 1.873 16.615 9.050 1.00 69.69 504 PRO A N 1
ATOM 3914 C CA . PRO A 1 504 ? 2.295 17.927 8.553 1.00 69.69 504 PRO A CA 1
ATOM 3915 C C . PRO A 1 504 ? 3.224 18.696 9.509 1.00 69.69 504 PRO A C 1
ATOM 3917 O O . PRO A 1 504 ? 3.842 19.679 9.117 1.00 69.69 504 PRO A O 1
ATOM 3920 N N . GLU A 1 505 ? 3.312 18.292 10.782 1.00 62.38 505 GLU A N 1
ATOM 3921 C CA . GLU A 1 505 ? 4.108 18.979 11.809 1.00 62.38 505 GLU A CA 1
ATOM 3922 C C . GLU A 1 505 ? 5.468 18.335 12.104 1.00 62.38 505 GLU A C 1
ATOM 3924 O O . GLU A 1 505 ? 6.205 18.875 12.916 1.00 62.38 505 GLU A O 1
ATOM 3929 N N . GLY A 1 506 ? 5.794 17.179 11.513 1.00 55.91 506 GLY A N 1
ATOM 3930 C CA . GLY A 1 506 ? 7.030 16.435 11.810 1.00 55.91 506 GLY A CA 1
ATOM 3931 C C . GLY A 1 506 ? 7.080 15.725 13.178 1.00 55.91 506 GLY A C 1
ATOM 3932 O O . GLY A 1 506 ? 7.806 14.748 13.310 1.00 55.91 506 GLY A O 1
ATOM 3933 N N . ASP A 1 507 ? 6.259 16.127 14.158 1.00 50.97 507 ASP A N 1
ATOM 3934 C CA . ASP A 1 507 ? 6.308 15.636 15.554 1.00 50.97 507 ASP A CA 1
ATOM 3935 C C . ASP A 1 507 ? 5.258 14.557 15.919 1.00 50.97 507 ASP A C 1
ATOM 3937 O O . ASP A 1 507 ? 4.950 14.325 17.092 1.00 50.97 507 ASP A O 1
ATOM 3941 N N . CYS A 1 508 ? 4.670 13.853 14.946 1.00 55.16 508 CYS A N 1
ATOM 3942 C CA . CYS A 1 508 ? 3.807 12.701 15.247 1.00 55.16 508 CYS A CA 1
ATOM 3943 C C . CYS A 1 508 ? 4.651 11.447 15.514 1.00 55.16 508 CYS A C 1
ATOM 3945 O O . CYS A 1 508 ? 4.725 10.552 14.673 1.00 55.16 508 CYS A O 1
ATOM 3947 N N . VAL A 1 509 ? 5.288 11.360 16.679 1.00 48.94 509 VAL A N 1
ATOM 3948 C CA . VAL A 1 509 ? 6.020 10.144 17.052 1.00 48.94 509 VAL A CA 1
ATOM 3949 C C . VAL A 1 509 ? 5.013 8.998 17.211 1.00 48.94 509 VAL A C 1
ATOM 3951 O O . VAL A 1 509 ? 4.090 9.087 18.027 1.00 48.94 509 VAL A O 1
ATOM 3954 N N . ALA A 1 510 ? 5.154 7.935 16.412 1.00 51.84 510 ALA A N 1
ATOM 3955 C CA . ALA A 1 510 ? 4.470 6.674 16.681 1.00 51.84 510 ALA A CA 1
ATOM 3956 C C . ALA A 1 510 ? 4.941 6.151 18.043 1.00 51.84 510 ALA A C 1
ATOM 3958 O O . ALA A 1 510 ? 6.086 6.374 18.442 1.00 51.84 510 ALA A O 1
ATOM 3959 N N . ALA A 1 511 ? 4.069 5.482 18.788 1.00 44.03 511 ALA A N 1
ATOM 3960 C CA . ALA A 1 511 ? 4.513 4.891 20.037 1.00 44.03 511 ALA A CA 1
ATOM 3961 C C . ALA A 1 511 ? 5.524 3.770 19.740 1.00 44.03 511 ALA A C 1
ATOM 3963 O O . ALA A 1 511 ? 5.240 2.879 18.944 1.00 44.03 511 ALA A O 1
ATOM 3964 N N . SER A 1 512 ? 6.705 3.890 20.353 1.00 39.38 512 SER A N 1
ATOM 3965 C CA . SER A 1 512 ? 7.911 3.081 20.140 1.00 39.38 512 SER A CA 1
ATOM 3966 C C . SER A 1 512 ? 7.638 1.592 19.904 1.00 39.38 512 SER A C 1
ATOM 3968 O O . SER A 1 512 ? 6.855 0.980 20.632 1.00 39.38 512 SER A O 1
ATOM 3970 N N . ASP A 1 513 ? 8.329 1.042 18.906 1.00 37.38 513 ASP A N 1
ATOM 3971 C CA . ASP A 1 513 ? 8.186 -0.293 18.325 1.00 37.38 513 ASP A CA 1
ATOM 3972 C C . ASP A 1 513 ? 8.054 -1.425 19.362 1.00 37.38 513 ASP A C 1
ATOM 3974 O O . ASP A 1 513 ? 8.989 -1.752 20.091 1.00 37.38 513 ASP A O 1
ATOM 3978 N N . ILE A 1 514 ? 6.876 -2.056 19.416 1.00 36.22 514 ILE A N 1
ATOM 3979 C CA . ILE A 1 514 ? 6.669 -3.302 20.166 1.00 36.22 514 ILE A CA 1
ATOM 3980 C C . ILE A 1 514 ? 7.077 -4.466 19.254 1.00 36.22 514 ILE A C 1
ATOM 3982 O O . ILE A 1 514 ? 6.330 -4.846 18.349 1.00 36.22 514 ILE A O 1
ATOM 3986 N N . GLU A 1 515 ? 8.260 -5.036 19.491 1.00 31.70 515 GLU A N 1
ATOM 3987 C CA . GLU A 1 515 ? 8.709 -6.264 18.831 1.00 31.70 515 GLU A CA 1
ATOM 3988 C C . GLU A 1 515 ? 7.944 -7.494 19.343 1.00 31.70 515 GLU A C 1
ATOM 3990 O O . GLU A 1 515 ? 7.731 -7.694 20.538 1.00 31.70 515 GLU A O 1
ATOM 3995 N N . ALA A 1 516 ? 7.527 -8.344 18.408 1.00 32.12 516 ALA A N 1
ATOM 3996 C CA . ALA A 1 516 ? 6.662 -9.490 18.647 1.00 32.12 516 ALA A CA 1
ATOM 3997 C C . ALA A 1 516 ? 7.423 -10.787 18.949 1.00 32.12 516 ALA A C 1
ATOM 3999 O O . ALA A 1 516 ? 7.365 -11.756 18.184 1.00 32.12 516 ALA A O 1
ATOM 4000 N N . GLY A 1 517 ? 8.113 -10.805 20.083 1.00 25.92 517 GLY A N 1
ATOM 4001 C CA . GLY A 1 517 ? 8.548 -12.040 20.728 1.00 25.92 517 GLY A CA 1
ATOM 4002 C C . GLY A 1 517 ? 7.455 -12.569 21.661 1.00 25.92 517 GLY A C 1
ATOM 4003 O O . GLY A 1 517 ? 6.975 -11.834 22.514 1.00 25.92 517 GLY A O 1
ATOM 4004 N N . ASP A 1 518 ? 7.102 -13.845 21.506 1.00 30.27 518 ASP A N 1
ATOM 4005 C CA . ASP A 1 518 ? 6.400 -14.698 22.483 1.00 30.27 518 ASP A CA 1
ATOM 4006 C C . ASP A 1 518 ? 4.859 -14.640 22.549 1.00 30.27 518 ASP A C 1
ATOM 4008 O O . ASP A 1 518 ? 4.260 -13.961 23.380 1.00 30.27 518 ASP A O 1
ATOM 4012 N N . LEU A 1 519 ? 4.191 -15.487 21.747 1.00 32.78 519 LEU A N 1
ATOM 4013 C CA . LEU A 1 519 ? 2.775 -15.847 21.925 1.00 32.78 519 LEU A CA 1
ATOM 4014 C C . LEU A 1 519 ? 2.565 -17.368 21.772 1.00 32.78 519 LEU A C 1
ATOM 4016 O O . LEU A 1 519 ? 2.676 -17.911 20.674 1.00 32.78 519 LEU A O 1
ATOM 4020 N N . VAL A 1 520 ? 2.207 -18.048 22.870 1.00 28.02 520 VAL A N 1
ATOM 4021 C CA . VAL A 1 520 ? 1.718 -19.445 22.896 1.00 28.02 520 VAL A CA 1
ATOM 4022 C C . VAL A 1 520 ? 0.312 -19.479 23.528 1.00 28.02 520 VAL A C 1
ATOM 4024 O O . VAL A 1 520 ? 0.116 -18.839 24.562 1.00 28.02 520 VAL A O 1
ATOM 4027 N N . PRO A 1 521 ? -0.671 -20.210 22.959 1.00 30.45 521 PRO A N 1
ATOM 4028 C CA . PRO A 1 521 ? -2.050 -20.286 23.472 1.00 30.45 521 PRO A CA 1
ATOM 4029 C C . PRO A 1 521 ? -2.322 -21.629 24.211 1.00 30.45 521 PRO A C 1
ATOM 4031 O O . PRO A 1 521 ? -1.666 -22.619 23.883 1.00 30.45 521 PRO A O 1
ATOM 4034 N N . PRO A 1 522 ? -3.206 -21.719 25.241 1.00 32.09 522 PRO A N 1
ATOM 4035 C CA . PRO A 1 522 ? -4.565 -22.309 25.079 1.00 32.09 522 PRO A CA 1
ATOM 4036 C C . PRO A 1 522 ? -5.618 -21.800 26.107 1.00 32.09 522 PRO A C 1
ATOM 4038 O O . PRO A 1 522 ? -5.263 -21.156 27.083 1.00 32.09 522 PRO A O 1
ATOM 4041 N N . GLY A 1 523 ? -6.939 -22.009 26.024 1.00 25.16 523 GLY A N 1
ATOM 4042 C CA . GLY A 1 523 ? -7.799 -22.882 25.223 1.00 25.16 523 GLY A CA 1
ATOM 4043 C C . GLY A 1 523 ? -9.297 -22.664 25.567 1.00 25.16 523 GLY A C 1
ATOM 4044 O O . GLY A 1 523 ? -9.655 -21.842 26.405 1.00 25.16 523 GLY A O 1
ATOM 4045 N N . SER A 1 524 ? -10.156 -23.398 24.858 1.00 23.61 524 SER A N 1
ATOM 4046 C CA . SER A 1 524 ? -11.607 -23.273 24.591 1.00 23.61 524 SER A CA 1
ATOM 4047 C C . SER A 1 524 ? -12.632 -23.297 25.750 1.00 23.61 524 SER A C 1
ATOM 4049 O O . SER A 1 524 ? -12.580 -24.195 26.588 1.00 23.61 524 SER A O 1
ATOM 4051 N N . SER A 1 525 ? -13.686 -22.456 25.679 1.00 24.12 525 SER A N 1
ATOM 4052 C CA . SER A 1 525 ? -15.126 -22.835 25.516 1.00 24.12 525 SER A CA 1
ATOM 4053 C C . SER A 1 525 ? -16.130 -21.702 25.879 1.00 24.12 525 SER A C 1
ATOM 4055 O O . SER A 1 525 ? -15.800 -20.744 26.569 1.00 24.12 525 SER A O 1
ATOM 4057 N N . THR A 1 526 ? -17.334 -21.807 25.303 1.00 23.77 526 THR A N 1
ATOM 4058 C CA . THR A 1 526 ? -18.350 -20.814 24.860 1.00 23.77 526 THR A CA 1
ATOM 4059 C C . THR A 1 526 ? -19.209 -20.065 25.923 1.00 23.77 526 THR A C 1
ATOM 4061 O O . THR A 1 526 ? -19.311 -20.529 27.057 1.00 23.77 526 THR A O 1
ATOM 4064 N N . PRO A 1 527 ? -19.877 -18.934 25.558 1.00 32.25 527 PRO A N 1
ATOM 4065 C CA . PRO A 1 527 ? -20.511 -17.962 26.468 1.00 32.25 527 PRO A CA 1
ATOM 4066 C C . PRO A 1 527 ? -22.056 -18.017 26.560 1.00 32.25 527 PRO A C 1
ATOM 4068 O O . PRO A 1 527 ? -22.736 -18.435 25.626 1.00 32.25 527 PRO A O 1
ATOM 4071 N N . GLY A 1 528 ? -22.604 -17.504 27.673 1.00 22.80 528 GLY A N 1
ATOM 4072 C CA . GLY A 1 528 ? -24.036 -17.259 27.901 1.00 22.80 528 GLY A CA 1
ATOM 4073 C C . GLY A 1 528 ? -24.310 -15.846 28.453 1.00 22.80 528 GLY A C 1
ATOM 4074 O O . GLY A 1 528 ? -23.555 -15.351 29.287 1.00 22.80 528 GLY A O 1
ATOM 4075 N N . GLN A 1 529 ? -25.370 -15.225 27.920 1.00 26.80 529 GLN A N 1
ATOM 4076 C CA . GLN A 1 529 ? -25.858 -13.834 28.028 1.00 26.80 529 GLN A CA 1
ATOM 4077 C C . GLN A 1 529 ? -26.341 -13.345 29.416 1.00 26.80 529 GLN A C 1
ATOM 4079 O O . GLN A 1 529 ? -26.774 -14.145 30.242 1.00 26.80 529 GLN A O 1
ATOM 4084 N N . GLY A 1 530 ? -26.418 -12.007 29.571 1.00 24.47 530 GLY A N 1
ATOM 4085 C CA . GLY A 1 530 ? -27.318 -11.265 30.486 1.00 24.47 530 GLY A CA 1
ATOM 4086 C C . GLY A 1 530 ? -26.627 -10.056 31.149 1.00 24.47 530 GLY A C 1
ATOM 4087 O O . GLY A 1 530 ? -25.792 -10.263 32.024 1.00 24.47 530 GLY A O 1
ATOM 4088 N N . GLY A 1 531 ? -26.854 -8.811 30.706 1.00 26.59 531 GLY A N 1
ATOM 4089 C CA . GLY A 1 531 ? -28.027 -7.974 31.022 1.00 26.59 531 GLY A CA 1
ATOM 4090 C C . GLY A 1 531 ? -27.824 -7.128 32.300 1.00 26.59 531 GLY A C 1
ATOM 4091 O O . GLY A 1 531 ? -27.793 -7.679 33.396 1.00 26.59 531 GLY A O 1
ATOM 4092 N N . GLY A 1 532 ? -27.666 -5.800 32.170 1.00 35.56 532 GLY A N 1
ATOM 4093 C CA . GLY A 1 532 ? -27.265 -4.877 33.253 1.00 35.56 532 GLY A CA 1
ATOM 4094 C C . GLY A 1 532 ? -28.369 -4.253 34.126 1.00 35.56 532 GLY A C 1
ATOM 4095 O O . GLY A 1 532 ? -29.547 -4.439 33.852 1.00 35.56 532 GLY A O 1
ATOM 4096 N N . GLN A 1 533 ? -27.955 -3.464 35.140 1.00 32.22 533 GLN A N 1
ATOM 4097 C CA . GLN A 1 533 ? -28.661 -2.301 35.724 1.00 32.22 533 GLN A CA 1
ATOM 4098 C C . GLN A 1 533 ? -27.709 -1.383 36.530 1.00 32.22 533 GLN A C 1
ATOM 4100 O O . GLN A 1 533 ? -26.767 -1.841 37.176 1.00 32.22 533 GLN A O 1
ATOM 4105 N N . THR A 1 534 ? -27.987 -0.077 36.467 1.00 36.66 534 THR A N 1
ATOM 4106 C CA . THR A 1 534 ? -27.267 1.072 37.042 1.00 36.66 534 THR A CA 1
ATOM 4107 C C . THR A 1 534 ? -27.781 1.424 38.447 1.00 36.66 534 THR A C 1
ATOM 4109 O O . THR A 1 534 ? -28.803 2.095 38.586 1.00 36.66 534 THR A O 1
ATOM 4112 N N . GLY A 1 535 ? -27.081 0.975 39.490 1.00 55.94 535 GLY A N 1
ATOM 4113 C CA . GLY A 1 535 ? -27.220 1.487 40.863 1.00 55.94 535 GLY A CA 1
ATOM 4114 C C . GLY A 1 535 ? -26.231 2.630 41.153 1.00 55.94 535 GLY A C 1
ATOM 4115 O O . GLY A 1 535 ? -25.334 2.851 40.333 1.00 55.94 535 GLY A O 1
ATOM 4116 N N . PRO A 1 536 ? -26.364 3.346 42.291 1.00 68.69 536 PRO A N 1
ATOM 4117 C CA . PRO A 1 536 ? -25.366 4.325 42.733 1.00 68.69 536 PRO A CA 1
ATOM 4118 C C . PRO A 1 536 ? -23.971 3.688 42.786 1.00 68.69 536 PRO A C 1
ATOM 4120 O O . PRO A 1 536 ? -23.843 2.523 43.161 1.00 68.69 536 PRO A O 1
ATOM 4123 N N . VAL A 1 537 ? -22.946 4.444 42.375 1.00 74.12 537 VAL A N 1
ATOM 4124 C CA . VAL A 1 537 ? -21.557 3.960 42.332 1.00 74.12 537 VAL A CA 1
ATOM 4125 C C . VAL A 1 537 ? -21.120 3.579 43.742 1.00 74.12 537 VAL A C 1
ATOM 4127 O O . VAL A 1 537 ? -21.132 4.420 44.640 1.00 74.12 537 VAL A O 1
ATOM 4130 N N . LEU A 1 538 ? -20.748 2.314 43.929 1.00 83.38 538 LEU A N 1
ATOM 4131 C CA . LEU A 1 538 ? -20.301 1.803 45.224 1.00 83.38 538 LEU A CA 1
ATOM 4132 C C . LEU A 1 538 ? -18.954 2.420 45.630 1.00 83.38 538 LEU A C 1
ATOM 4134 O O . LEU A 1 538 ? -18.034 2.521 44.814 1.00 83.38 538 LEU A O 1
ATOM 4138 N N . GLY A 1 539 ? -18.813 2.766 46.913 1.00 83.31 539 GLY A N 1
ATOM 4139 C CA . GLY A 1 539 ? -17.504 3.072 47.504 1.00 83.31 539 GLY A CA 1
ATOM 4140 C C . GLY A 1 539 ? -16.625 1.818 47.574 1.00 83.31 539 GLY A C 1
ATOM 4141 O O . GLY A 1 539 ? -17.145 0.698 47.560 1.00 83.31 539 GLY A O 1
ATOM 4142 N N . PHE A 1 540 ? -15.296 1.956 47.677 1.00 92.75 540 PHE A N 1
ATOM 4143 C CA . PHE A 1 540 ? -14.409 0.791 47.559 1.00 92.75 540 PHE A CA 1
ATOM 4144 C C . PHE A 1 540 ? -14.668 -0.274 48.634 1.00 92.75 540 PHE A C 1
ATOM 4146 O O . PHE A 1 540 ? -14.621 -1.465 48.340 1.00 92.75 540 PHE A O 1
ATOM 4153 N N . ASN A 1 541 ? -15.000 0.125 49.865 1.00 91.44 541 ASN A N 1
ATOM 4154 C CA . ASN A 1 541 ? -15.342 -0.827 50.927 1.00 91.44 541 ASN A CA 1
ATOM 4155 C C . ASN A 1 541 ? -16.597 -1.655 50.598 1.00 91.44 541 ASN A C 1
ATOM 4157 O O . ASN A 1 541 ? -16.636 -2.857 50.861 1.00 91.44 541 ASN A O 1
ATOM 4161 N N . GLU A 1 542 ? -17.616 -1.037 50.002 1.00 91.00 542 GLU A N 1
ATOM 4162 C CA . GLU A 1 542 ? -18.834 -1.731 49.572 1.00 91.00 542 GLU A CA 1
ATOM 4163 C C . GLU A 1 542 ? -18.559 -2.614 48.359 1.00 91.00 542 GLU A C 1
ATOM 4165 O O . GLU A 1 542 ? -18.949 -3.780 48.356 1.00 91.00 542 GLU A O 1
ATOM 4170 N N . LEU A 1 543 ? -17.815 -2.102 47.376 1.00 92.44 543 LEU A N 1
ATOM 4171 C CA . LEU A 1 543 ? -17.370 -2.860 46.211 1.00 92.44 543 LEU A CA 1
ATOM 4172 C C . LEU A 1 543 ? -16.548 -4.088 46.632 1.00 92.44 543 LEU A C 1
ATOM 4174 O O . LEU A 1 543 ? -16.778 -5.197 46.151 1.00 92.44 543 LEU A O 1
ATOM 4178 N N . HIS A 1 544 ? -15.628 -3.927 47.582 1.00 94.00 544 HIS A N 1
ATOM 4179 C CA . HIS A 1 544 ? -14.862 -5.030 48.138 1.00 94.00 544 HIS A CA 1
ATOM 4180 C C . HIS A 1 544 ? -15.788 -6.080 48.756 1.00 94.00 544 HIS A C 1
ATOM 4182 O O . HIS A 1 544 ? -15.746 -7.243 48.360 1.00 94.00 544 HIS A O 1
ATOM 4188 N N . ASN A 1 545 ? -16.658 -5.662 49.679 1.00 91.12 545 ASN A N 1
ATOM 4189 C CA . ASN A 1 545 ? -17.485 -6.567 50.476 1.00 91.12 545 ASN A CA 1
ATOM 4190 C C . ASN A 1 545 ? -18.588 -7.262 49.663 1.00 91.12 545 ASN A C 1
ATOM 4192 O O . ASN A 1 545 ? -18.893 -8.427 49.921 1.00 91.12 545 ASN A O 1
ATOM 4196 N N . GLN A 1 546 ? -19.168 -6.577 48.677 1.00 90.50 546 GLN A N 1
ATOM 4197 C CA . GLN A 1 546 ? -20.285 -7.092 47.882 1.00 90.50 546 GLN A CA 1
ATOM 4198 C C . GLN A 1 546 ? -19.829 -7.824 46.614 1.00 90.50 546 GLN A C 1
ATOM 4200 O O . GLN A 1 546 ? -20.474 -8.785 46.199 1.00 90.50 546 GLN A O 1
ATOM 4205 N N . ILE A 1 547 ? -18.730 -7.377 45.993 1.00 91.56 547 ILE A N 1
ATOM 4206 C CA . ILE A 1 547 ? -18.332 -7.802 44.645 1.00 91.56 547 ILE A CA 1
ATOM 4207 C C . ILE A 1 547 ? -17.004 -8.569 44.668 1.00 91.56 547 ILE A C 1
ATOM 4209 O O . ILE A 1 547 ? -16.941 -9.701 44.176 1.00 91.56 547 ILE A O 1
ATOM 4213 N N . LEU A 1 548 ? -15.942 -7.984 45.236 1.00 90.25 548 LEU A N 1
ATOM 4214 C CA . LEU A 1 548 ? -14.583 -8.545 45.156 1.00 90.25 548 LEU A CA 1
ATOM 4215 C C . LEU A 1 548 ? -14.295 -9.658 46.175 1.00 90.25 548 LEU A C 1
ATOM 4217 O O . LEU A 1 548 ? -13.308 -10.376 46.011 1.00 90.25 548 LEU A O 1
ATOM 4221 N N . THR A 1 549 ? -15.164 -9.881 47.168 1.00 90.38 549 THR A N 1
ATOM 4222 C CA . THR A 1 549 ? -15.059 -11.011 48.114 1.00 90.38 549 THR A CA 1
ATOM 4223 C C . THR A 1 549 ? -14.955 -12.365 47.414 1.00 90.38 549 THR A C 1
ATOM 4225 O O . THR A 1 549 ? -14.307 -13.282 47.917 1.00 90.38 549 THR A O 1
ATOM 4228 N N . ARG A 1 550 ? -15.506 -12.485 46.202 1.00 90.19 550 ARG A N 1
ATOM 4229 C CA . ARG A 1 550 ? -15.436 -13.702 45.378 1.00 90.19 550 ARG A CA 1
ATOM 4230 C C . ARG A 1 550 ? -14.034 -13.998 44.841 1.00 90.19 550 ARG A C 1
ATOM 4232 O O . ARG A 1 550 ? -13.761 -15.126 44.446 1.00 90.19 550 ARG A O 1
ATOM 4239 N N . CYS A 1 551 ? -13.135 -13.017 44.844 1.00 88.12 551 CYS A N 1
ATOM 4240 C CA . CYS A 1 551 ? -11.740 -13.192 44.445 1.00 88.12 551 CYS A CA 1
ATOM 4241 C C . CYS A 1 551 ? -10.862 -13.689 45.609 1.00 88.12 551 CYS A C 1
ATOM 4243 O O . CYS A 1 551 ? -9.829 -14.313 45.362 1.00 88.12 551 CYS A O 1
ATOM 4245 N N . ILE A 1 552 ? -11.285 -13.480 46.865 1.00 89.38 552 ILE A N 1
ATOM 4246 C CA . ILE A 1 552 ? -10.505 -13.770 48.086 1.00 89.38 552 ILE A CA 1
ATOM 4247 C C . ILE A 1 552 ? -10.144 -15.254 48.200 1.00 89.38 552 ILE A C 1
ATOM 4249 O O . ILE A 1 552 ? -9.046 -15.579 48.636 1.00 89.38 552 ILE A O 1
ATOM 4253 N N . GLY A 1 553 ? -11.018 -16.160 47.749 1.00 85.19 553 GLY A N 1
ATOM 4254 C CA . GLY A 1 553 ? -10.773 -17.606 47.822 1.00 85.19 553 GLY A CA 1
ATOM 4255 C C . GLY A 1 553 ? -9.474 -18.060 47.140 1.00 85.19 553 GLY A C 1
ATOM 4256 O O . GLY A 1 553 ? -8.881 -19.050 47.557 1.00 85.19 553 GLY A O 1
ATOM 4257 N N . CYS A 1 554 ? -9.004 -17.318 46.132 1.00 86.62 554 CYS A N 1
ATOM 4258 C CA . CYS A 1 554 ? -7.682 -17.515 45.534 1.00 86.62 554 CYS A CA 1
ATOM 4259 C C . CYS A 1 554 ? -6.691 -16.402 45.903 1.00 86.62 554 CYS A C 1
ATOM 4261 O O . CYS A 1 554 ? -5.490 -16.636 45.886 1.00 86.62 554 CYS A O 1
ATOM 4263 N N . HIS A 1 555 ? -7.171 -15.203 46.232 1.00 91.19 555 HIS A N 1
ATOM 4264 C CA . HIS A 1 555 ? -6.369 -14.012 46.506 1.00 91.19 555 HIS A CA 1
ATOM 4265 C C . HIS A 1 555 ? -6.370 -13.654 47.999 1.00 91.19 555 HIS A C 1
ATOM 4267 O O . HIS A 1 555 ? -6.800 -12.567 48.376 1.00 91.19 555 HIS A O 1
ATOM 4273 N N . ALA A 1 556 ? -5.905 -14.563 48.861 1.00 90.81 556 ALA A N 1
ATOM 4274 C CA . ALA A 1 556 ? -5.798 -14.320 50.301 1.00 90.81 556 ALA A CA 1
ATOM 4275 C C . ALA A 1 556 ? -4.483 -14.831 50.898 1.00 90.81 556 ALA A C 1
ATOM 4277 O O . ALA A 1 556 ? -4.035 -15.942 50.609 1.00 90.81 556 ALA A O 1
ATOM 4278 N N . GLY A 1 557 ? -3.909 -14.034 51.803 1.00 86.31 557 GLY A N 1
ATOM 4279 C CA . GLY A 1 557 ? -2.757 -14.419 52.616 1.00 86.31 557 GLY A CA 1
ATOM 4280 C C . GLY A 1 557 ? -1.478 -14.687 51.814 1.00 86.31 557 GLY A C 1
ATOM 4281 O O . GLY A 1 557 ? -1.331 -14.270 50.668 1.00 86.31 557 GLY A O 1
ATOM 4282 N N . SER A 1 558 ? -0.527 -15.403 52.422 1.00 79.81 558 SER A N 1
ATOM 4283 C CA . SER A 1 558 ? 0.794 -15.676 51.828 1.00 79.81 558 SER A CA 1
ATOM 4284 C C . SER A 1 558 ? 0.758 -16.599 50.604 1.00 79.81 558 SER A C 1
ATOM 4286 O O . SER A 1 558 ? 1.725 -16.638 49.849 1.00 79.81 558 SER A O 1
ATOM 4288 N N . GLY A 1 559 ? -0.344 -17.328 50.400 1.00 77.50 559 GLY A N 1
ATOM 4289 C CA . GLY A 1 559 ? -0.574 -18.175 49.228 1.00 77.50 559 GLY A CA 1
ATOM 4290 C C . GLY A 1 559 ? -1.202 -17.443 48.040 1.00 77.50 559 GLY A C 1
ATOM 4291 O O . GLY A 1 559 ? -1.428 -18.068 47.004 1.00 77.50 559 GLY A O 1
ATOM 4292 N N . ALA A 1 560 ? -1.499 -16.145 48.172 1.00 86.00 560 ALA A N 1
ATOM 4293 C CA . ALA A 1 560 ? -2.101 -15.366 47.103 1.00 86.00 560 ALA A CA 1
ATOM 4294 C C . ALA A 1 560 ? -1.176 -15.319 45.867 1.00 86.00 560 ALA A C 1
ATOM 4296 O O . ALA A 1 560 ? -0.010 -14.921 45.989 1.00 86.00 560 ALA A O 1
ATOM 4297 N N . PRO A 1 561 ? -1.674 -15.670 44.665 1.00 78.69 561 PRO A N 1
ATOM 4298 C CA . PRO A 1 561 ? -0.889 -15.633 43.441 1.00 78.69 561 PRO A CA 1
ATOM 4299 C C . PRO A 1 561 ? -0.216 -14.274 43.245 1.00 78.69 561 PRO A C 1
ATOM 4301 O O . PRO A 1 561 ? -0.875 -13.231 43.249 1.00 78.69 561 PRO A O 1
ATOM 4304 N N . MET A 1 562 ? 1.109 -14.296 43.080 1.00 76.56 562 MET A N 1
ATOM 4305 C CA . MET A 1 562 ? 1.949 -13.108 42.886 1.00 76.56 562 MET A CA 1
ATOM 4306 C C . MET A 1 562 ? 1.754 -12.015 43.954 1.00 76.56 562 MET A C 1
ATOM 4308 O O . MET A 1 562 ? 1.875 -10.824 43.658 1.00 76.56 562 MET A O 1
ATOM 4312 N N . GLY A 1 563 ? 1.411 -12.411 45.185 1.00 81.12 563 GLY A N 1
ATOM 4313 C CA . GLY A 1 563 ? 1.239 -11.502 46.318 1.00 81.12 563 GLY A CA 1
ATOM 4314 C C . GLY A 1 563 ? 0.010 -10.591 46.238 1.00 81.12 563 GLY A C 1
ATOM 4315 O O . GLY A 1 563 ? -0.066 -9.628 46.995 1.00 81.12 563 GLY A O 1
ATOM 4316 N N . LEU A 1 564 ? -0.949 -10.850 45.336 1.00 88.19 564 LEU A N 1
ATOM 4317 C CA . LEU A 1 564 ? -2.216 -10.108 45.269 1.00 88.19 564 LEU A CA 1
ATOM 4318 C C . LEU A 1 564 ? -3.140 -10.555 46.410 1.00 88.19 564 LEU A C 1
ATOM 4320 O O . LEU A 1 564 ? -4.046 -11.356 46.197 1.00 88.19 564 LEU A O 1
ATOM 4324 N N . ASP A 1 565 ? -2.878 -10.061 47.621 1.00 91.69 565 ASP A N 1
ATOM 4325 C CA . ASP A 1 565 ? -3.711 -10.310 48.798 1.00 91.69 565 ASP A CA 1
ATOM 4326 C C . ASP A 1 565 ? -4.893 -9.333 48.820 1.00 91.69 565 ASP A C 1
ATOM 4328 O O . ASP A 1 565 ? -4.726 -8.117 48.923 1.00 91.69 565 ASP A O 1
ATOM 4332 N N . MET A 1 566 ? -6.094 -9.886 48.714 1.00 92.56 566 MET A N 1
ATOM 4333 C CA . MET A 1 566 ? -7.364 -9.173 48.738 1.00 92.56 566 MET A CA 1
ATOM 4334 C C . MET A 1 566 ? -8.168 -9.513 50.001 1.00 92.56 566 MET A C 1
ATOM 4336 O O . MET A 1 566 ? -9.368 -9.291 50.032 1.00 92.56 566 MET A O 1
ATOM 4340 N N . SER A 1 567 ? -7.543 -10.069 51.051 1.00 92.00 567 SER A N 1
ATOM 4341 C CA . SER A 1 567 ? -8.259 -10.560 52.243 1.00 92.00 567 SER A CA 1
ATOM 4342 C C . SER A 1 567 ? -9.021 -9.482 53.023 1.00 92.00 567 SER A C 1
ATOM 4344 O O . SER A 1 567 ? -9.927 -9.797 53.790 1.00 92.00 567 SER A O 1
ATOM 4346 N N . THR A 1 568 ? -8.615 -8.219 52.886 1.00 93.56 568 THR A N 1
ATOM 4347 C CA . THR A 1 568 ? -9.245 -7.062 53.531 1.00 93.56 568 THR A CA 1
ATOM 4348 C C . THR A 1 568 ? -9.368 -5.921 52.523 1.00 93.56 568 THR A C 1
ATOM 4350 O O . THR A 1 568 ? -8.548 -5.867 51.600 1.00 93.56 568 THR A O 1
ATOM 4353 N N . PRO A 1 569 ? -10.314 -4.977 52.710 1.00 92.44 569 PRO A N 1
ATOM 4354 C CA . PRO A 1 569 ? -10.413 -3.803 51.847 1.00 92.44 569 PRO A CA 1
ATOM 4355 C C . PRO A 1 569 ? -9.068 -3.077 51.709 1.00 92.44 569 PRO A C 1
ATOM 4357 O O . PRO A 1 569 ? -8.600 -2.839 50.604 1.00 92.44 569 PRO A O 1
ATOM 4360 N N . ASP A 1 570 ? -8.375 -2.827 52.815 1.00 92.56 570 ASP A N 1
ATOM 4361 C CA . ASP A 1 570 ? -7.103 -2.095 52.818 1.00 92.56 570 ASP A CA 1
ATOM 4362 C C . ASP A 1 570 ? -6.051 -2.756 51.924 1.00 92.56 570 ASP A C 1
ATOM 4364 O O . ASP A 1 570 ? -5.504 -2.117 51.025 1.00 92.56 570 ASP A O 1
ATOM 4368 N N . LYS A 1 571 ? -5.851 -4.067 52.088 1.00 92.56 571 LYS A N 1
ATOM 4369 C CA . LYS A 1 571 ? -4.903 -4.824 51.269 1.00 92.56 571 LYS A CA 1
ATOM 4370 C C . LYS A 1 571 ? -5.342 -4.915 49.813 1.00 92.56 571 LYS A C 1
ATOM 4372 O O . LYS A 1 571 ? -4.510 -4.800 48.919 1.00 92.56 571 LYS A O 1
ATOM 4377 N N . ALA A 1 572 ? -6.636 -5.110 49.559 1.00 93.19 572 ALA A N 1
ATOM 4378 C CA . ALA A 1 572 ? -7.164 -5.172 48.203 1.00 93.19 572 ALA A CA 1
ATOM 4379 C C . ALA A 1 572 ? -6.940 -3.845 47.465 1.00 93.19 572 ALA A C 1
ATOM 4381 O O . ALA A 1 572 ? -6.476 -3.858 46.329 1.00 93.19 572 ALA A O 1
ATOM 4382 N N . PHE A 1 573 ? -7.211 -2.707 48.111 1.00 93.88 573 PHE A N 1
ATOM 4383 C CA . PHE A 1 573 ? -6.985 -1.385 47.530 1.00 93.88 573 PHE A CA 1
ATOM 4384 C C . PHE A 1 573 ? -5.502 -1.169 47.223 1.00 93.88 573 PHE A C 1
ATOM 4386 O O . PHE A 1 573 ? -5.143 -0.867 46.084 1.00 93.88 573 PHE A O 1
ATOM 4393 N N . GLU A 1 574 ? -4.640 -1.400 48.219 1.00 93.06 574 GLU A N 1
ATOM 4394 C CA . GLU A 1 574 ? -3.186 -1.253 48.105 1.00 93.06 574 GLU A CA 1
ATOM 4395 C C . GLU A 1 574 ? -2.584 -2.151 47.026 1.00 93.06 574 GLU A C 1
ATOM 4397 O O . GLU A 1 574 ? -1.603 -1.764 46.394 1.00 93.06 574 GLU A O 1
ATOM 4402 N N . ASN A 1 575 ? -3.160 -3.332 46.797 1.00 91.44 575 ASN A N 1
ATOM 4403 C CA . ASN A 1 575 ? -2.690 -4.274 45.791 1.00 91.44 575 ASN A CA 1
ATOM 4404 C C . ASN A 1 575 ? -3.314 -4.073 44.405 1.00 91.44 575 ASN A C 1
ATOM 4406 O O . ASN A 1 575 ? -2.796 -4.652 43.449 1.00 91.44 575 ASN A O 1
ATOM 4410 N N . LEU A 1 576 ? -4.394 -3.301 44.258 1.00 92.06 576 LEU A N 1
ATOM 4411 C CA . LEU A 1 576 ? -5.066 -3.072 42.974 1.00 92.06 576 LEU A CA 1
ATOM 4412 C C . LEU A 1 576 ? -4.743 -1.698 42.380 1.00 92.06 576 LEU A C 1
ATOM 4414 O O . LEU A 1 576 ? -4.358 -1.603 41.213 1.00 92.06 576 LEU A O 1
ATOM 4418 N N . VAL A 1 577 ? -4.914 -0.632 43.156 1.00 94.00 577 VAL A N 1
ATOM 4419 C CA . VAL A 1 577 ? -4.929 0.735 42.626 1.00 94.00 577 VAL A CA 1
ATOM 4420 C C . VAL A 1 577 ? -3.511 1.239 42.389 1.00 94.00 577 VAL A C 1
ATOM 4422 O O . VAL A 1 577 ? -2.688 1.278 43.301 1.00 94.00 577 VAL A O 1
ATOM 4425 N N . GLY A 1 578 ? -3.207 1.597 41.138 1.00 83.81 578 GLY A N 1
ATOM 4426 C CA . GLY A 1 578 ? -1.884 2.082 40.735 1.00 83.81 578 GLY A CA 1
ATOM 4427 C C . GLY A 1 578 ? -0.769 1.037 40.856 1.00 83.81 578 GLY A C 1
ATOM 4428 O O . GLY A 1 578 ? 0.409 1.392 40.844 1.00 83.81 578 GLY A O 1
ATOM 4429 N N . LYS A 1 579 ? -1.118 -0.247 41.020 1.00 87.94 579 LYS A N 1
ATOM 4430 C CA . LYS A 1 579 ? -0.147 -1.343 41.077 1.00 87.94 579 LYS A CA 1
ATOM 4431 C C . LYS A 1 579 ? -0.067 -2.057 39.740 1.00 87.94 579 LYS A C 1
ATOM 4433 O O . LYS A 1 579 ? -1.113 -2.461 39.236 1.00 87.94 579 LYS A O 1
ATOM 4438 N N . PRO A 1 580 ? 1.133 -2.316 39.204 1.00 78.88 580 PRO A N 1
ATOM 4439 C CA . PRO A 1 580 ? 1.272 -3.034 37.947 1.00 78.88 580 PRO A CA 1
ATOM 4440 C C . PRO A 1 580 ? 0.739 -4.470 38.057 1.00 78.88 580 PRO A C 1
ATOM 4442 O O . PRO A 1 580 ? 0.878 -5.160 39.078 1.00 78.88 580 PRO A O 1
ATOM 4445 N N . ALA A 1 581 ? 0.111 -4.946 36.988 1.00 74.94 581 ALA A N 1
ATOM 4446 C CA . ALA A 1 581 ? -0.245 -6.346 36.843 1.00 74.94 581 ALA A CA 1
ATOM 4447 C C . ALA A 1 581 ? 1.027 -7.189 36.674 1.00 74.94 581 ALA A C 1
ATOM 4449 O O . ALA A 1 581 ? 1.892 -6.877 35.861 1.00 74.94 581 ALA A O 1
ATOM 4450 N N . VAL A 1 582 ? 1.133 -8.266 37.461 1.00 67.38 582 VAL A N 1
ATOM 4451 C CA . VAL A 1 582 ? 2.312 -9.152 37.460 1.00 67.38 582 VAL A CA 1
ATOM 4452 C C . VAL A 1 582 ? 2.091 -10.356 36.538 1.00 67.38 582 VAL A C 1
ATOM 4454 O O . VAL A 1 582 ? 2.979 -10.739 35.791 1.00 67.38 582 VAL A O 1
ATOM 4457 N N . GLN A 1 583 ? 0.873 -10.909 36.520 1.00 54.62 583 GLN A N 1
ATOM 4458 C CA . GLN A 1 583 ? 0.417 -11.917 35.549 1.00 54.62 583 GLN A CA 1
ATOM 4459 C C . GLN A 1 583 ? -0.321 -11.250 34.379 1.00 54.62 583 GLN A C 1
ATOM 4461 O O . GLN A 1 583 ? -1.441 -11.631 34.049 1.00 54.62 583 GLN A O 1
ATOM 4466 N N . GLY A 1 584 ? 0.257 -10.191 33.811 1.00 40.31 584 GLY A N 1
ATOM 4467 C CA . GLY A 1 584 ? -0.368 -9.414 32.738 1.00 40.31 584 GLY A CA 1
ATOM 4468 C C . GLY A 1 584 ? -0.114 -9.947 31.327 1.00 40.31 584 GLY A C 1
ATOM 4469 O O . GLY A 1 584 ? -0.873 -9.629 30.417 1.00 40.31 584 GLY A O 1
ATOM 4470 N N . GLY A 1 585 ? 0.954 -10.716 31.101 1.00 48.72 585 GLY A N 1
ATOM 4471 C CA . GLY A 1 585 ? 1.451 -10.919 29.734 1.00 48.72 585 GLY A CA 1
ATOM 4472 C C . GLY A 1 585 ? 1.746 -9.559 29.084 1.00 48.72 585 GLY A C 1
ATOM 4473 O O . GLY A 1 585 ? 2.488 -8.767 29.654 1.00 48.72 585 GLY A O 1
ATOM 4474 N N . VAL A 1 586 ? 1.072 -9.238 27.973 1.00 38.22 586 VAL A N 1
ATOM 4475 C CA . VAL A 1 586 ? 1.112 -7.922 27.289 1.00 38.22 586 VAL A CA 1
ATOM 4476 C C . VAL A 1 586 ? 0.565 -6.765 28.157 1.00 38.22 586 VAL A C 1
ATOM 4478 O O . VAL A 1 586 ? 0.765 -5.600 27.843 1.00 38.22 586 VAL A O 1
ATOM 4481 N N . PHE A 1 587 ? -0.092 -7.066 29.284 1.00 41.75 587 PHE A N 1
ATOM 4482 C CA . PHE A 1 587 ? -0.493 -6.095 30.314 1.00 41.75 587 PHE A CA 1
ATOM 4483 C C . PHE A 1 587 ? 0.539 -5.965 31.444 1.00 41.75 587 PHE A C 1
ATOM 4485 O O . PHE A 1 587 ? 0.261 -5.344 32.471 1.00 41.75 587 PHE A O 1
ATOM 4492 N N . GLY A 1 588 ? 1.718 -6.578 31.304 1.00 44.34 588 GLY A N 1
ATOM 4493 C CA . GLY A 1 588 ? 2.845 -6.341 32.199 1.00 44.34 588 GLY A CA 1
ATOM 4494 C C . GLY A 1 588 ? 3.193 -4.854 32.190 1.00 44.34 588 GLY A C 1
ATOM 4495 O O . GLY A 1 588 ? 3.561 -4.308 31.158 1.00 44.34 588 GLY A O 1
ATOM 4496 N N . GLY A 1 589 ? 3.010 -4.185 33.328 1.00 54.03 589 GLY A N 1
ATOM 4497 C CA . GLY A 1 589 ? 3.178 -2.731 33.452 1.00 54.03 589 GLY A CA 1
ATOM 4498 C C . GLY A 1 589 ? 1.888 -1.908 33.335 1.00 54.03 589 GLY A C 1
ATOM 4499 O O . GLY A 1 589 ? 1.874 -0.768 33.791 1.00 54.03 589 GLY A O 1
ATOM 4500 N N . VAL A 1 590 ? 0.781 -2.479 32.844 1.00 64.12 590 VAL A N 1
ATOM 4501 C CA . VAL A 1 590 ? -0.555 -1.877 32.998 1.00 64.12 590 VAL A CA 1
ATOM 4502 C C . VAL A 1 590 ? -0.981 -2.035 34.453 1.00 64.12 590 VAL A C 1
ATOM 4504 O O . VAL A 1 590 ? -0.789 -3.096 35.058 1.00 64.12 590 VAL A O 1
ATOM 4507 N N . ASN A 1 591 ? -1.566 -0.995 35.046 1.00 80.50 591 ASN A N 1
ATOM 4508 C CA . ASN A 1 591 ? -2.043 -1.114 36.415 1.00 80.50 591 ASN A CA 1
ATOM 4509 C C . ASN A 1 591 ? -3.215 -2.099 36.493 1.00 80.50 591 ASN A C 1
ATOM 4511 O O . ASN A 1 591 ? -4.104 -2.132 35.641 1.00 80.50 591 ASN A O 1
ATOM 4515 N N . ARG A 1 592 ? -3.251 -2.885 37.570 1.00 88.38 592 ARG A N 1
ATOM 4516 C CA . ARG A 1 592 ? -4.393 -3.724 37.944 1.00 88.38 592 ARG A CA 1
ATOM 4517 C C . ARG A 1 592 ? -5.665 -2.872 37.967 1.00 88.38 592 ARG A C 1
ATOM 4519 O O . ARG A 1 592 ? -6.672 -3.292 37.405 1.00 88.38 592 ARG A O 1
ATOM 4526 N N . VAL A 1 593 ? -5.571 -1.657 38.509 1.00 90.94 593 VAL A N 1
ATOM 4527 C CA . VAL A 1 593 ? -6.542 -0.565 38.367 1.00 90.94 593 VAL A CA 1
ATOM 4528 C C . VAL A 1 593 ? -5.806 0.748 38.088 1.00 90.94 593 VAL A C 1
ATOM 4530 O O . VAL A 1 593 ? -4.954 1.154 38.880 1.00 90.94 593 VAL A O 1
ATOM 4533 N N . THR A 1 594 ? -6.169 1.437 37.006 1.00 84.69 594 THR A N 1
ATOM 4534 C CA . THR A 1 594 ? -5.794 2.834 36.745 1.00 84.69 594 THR A CA 1
ATOM 4535 C C . THR A 1 594 ? -6.959 3.748 37.133 1.00 84.69 594 THR A C 1
ATOM 4537 O O . THR A 1 594 ? -8.002 3.694 36.481 1.00 84.69 594 THR A O 1
ATOM 4540 N N . PRO A 1 595 ? -6.807 4.597 38.168 1.00 86.75 595 PRO A N 1
ATOM 4541 C CA . PRO A 1 595 ? -7.806 5.601 38.532 1.00 86.75 595 PRO A CA 1
ATOM 4542 C C . PRO A 1 595 ? -8.306 6.420 37.336 1.00 86.75 595 PRO A C 1
ATOM 4544 O O . PRO A 1 595 ? -7.509 6.933 36.554 1.00 86.75 595 PRO A O 1
ATOM 4547 N N . GLY A 1 596 ? -9.624 6.564 37.212 1.00 73.94 596 GLY A N 1
ATOM 4548 C CA . GLY A 1 596 ? -10.278 7.377 36.185 1.00 73.94 596 GLY A CA 1
ATOM 4549 C C . GLY A 1 596 ? -10.371 6.728 34.804 1.00 73.94 596 GLY A C 1
ATOM 4550 O O . GLY A 1 596 ? -10.804 7.394 33.866 1.00 73.94 596 GLY A O 1
ATOM 4551 N N . ASN A 1 597 ? -9.946 5.469 34.647 1.00 71.50 597 ASN A N 1
ATOM 4552 C CA . ASN A 1 597 ? -10.006 4.787 33.357 1.00 71.50 597 ASN A CA 1
ATOM 4553 C C . ASN A 1 597 ? -10.299 3.284 33.497 1.00 71.50 597 ASN A C 1
ATOM 4555 O O . ASN A 1 597 ? -9.402 2.467 33.729 1.00 71.50 597 ASN A O 1
ATOM 4559 N N . SER A 1 598 ? -11.566 2.913 33.320 1.00 79.62 598 SER A N 1
ATOM 4560 C CA . SER A 1 598 ? -12.053 1.533 33.350 1.00 79.62 598 SER A CA 1
ATOM 4561 C C . SER A 1 598 ? -11.868 0.768 32.037 1.00 79.62 598 SER A C 1
ATOM 4563 O O . SER A 1 598 ? -12.290 -0.390 31.935 1.00 79.62 598 SER A O 1
ATOM 4565 N N . ASN A 1 599 ? -11.211 1.362 31.033 1.00 69.88 599 ASN A N 1
ATOM 4566 C CA . ASN A 1 599 ? -10.861 0.648 29.811 1.00 69.88 599 ASN A CA 1
ATOM 4567 C C . ASN A 1 599 ? -9.985 -0.572 30.170 1.00 69.88 599 ASN A C 1
ATOM 4569 O O . ASN A 1 599 ? -9.021 -0.422 30.929 1.00 69.88 599 ASN A O 1
ATOM 4573 N N . PRO A 1 600 ? -10.276 -1.779 29.646 1.00 69.31 600 PRO A N 1
ATOM 4574 C CA . PRO A 1 600 ? -9.444 -2.964 29.858 1.00 69.31 600 PRO A CA 1
ATOM 4575 C C . PRO A 1 600 ? -7.958 -2.762 29.531 1.00 69.31 600 PRO A C 1
ATOM 4577 O O . PRO A 1 600 ? -7.127 -3.444 30.124 1.00 69.31 600 PRO A O 1
ATOM 4580 N N . SER A 1 601 ? -7.620 -1.829 28.629 1.00 59.47 601 SER A N 1
ATOM 4581 C CA . SER A 1 601 ? -6.238 -1.455 28.285 1.00 59.47 601 SER A CA 1
ATOM 4582 C C . SER A 1 601 ? -5.517 -0.658 29.378 1.00 59.47 601 SER A C 1
ATOM 4584 O O . SER A 1 601 ? -4.293 -0.703 29.450 1.00 59.47 601 SER A O 1
ATOM 4586 N N . ALA A 1 602 ? -6.257 0.043 30.241 1.00 63.22 602 ALA A N 1
ATOM 4587 C CA . ALA A 1 602 ? -5.721 0.856 31.332 1.00 63.22 602 ALA A CA 1
ATOM 4588 C C . ALA A 1 602 ? -5.878 0.182 32.702 1.00 63.22 602 ALA A C 1
ATOM 4590 O O . ALA A 1 602 ? -5.034 0.359 33.581 1.00 63.22 602 ALA A O 1
ATOM 4591 N N . SER A 1 603 ? -6.944 -0.596 32.888 1.00 81.31 603 SER A N 1
ATOM 4592 C CA . SER A 1 603 ? -7.274 -1.287 34.132 1.00 81.31 603 SER A CA 1
ATOM 4593 C C . SER A 1 603 ? -7.392 -2.787 33.889 1.00 81.31 603 SER A C 1
ATOM 4595 O O . SER A 1 603 ? -8.453 -3.299 33.518 1.00 81.31 603 SER A O 1
ATOM 4597 N N . TYR A 1 604 ? -6.297 -3.507 34.148 1.00 82.62 604 TYR A N 1
ATOM 4598 C CA . TYR A 1 604 ? -6.177 -4.938 33.853 1.00 82.62 604 TYR A CA 1
ATOM 4599 C C . TYR A 1 604 ? -7.254 -5.797 34.531 1.00 82.62 604 TYR A C 1
ATOM 4601 O O . TYR A 1 604 ? -7.667 -6.821 33.988 1.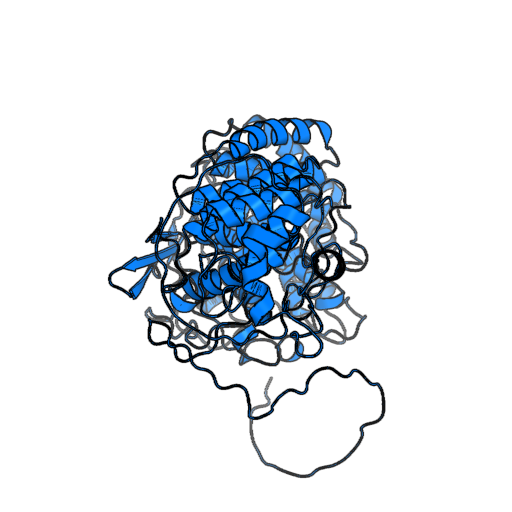00 82.62 604 TYR A O 1
ATOM 4609 N N . ILE A 1 605 ? -7.763 -5.376 35.694 1.00 89.25 605 ILE A N 1
ATOM 4610 C CA . ILE A 1 605 ? -8.852 -6.080 36.375 1.00 89.25 605 ILE A CA 1
ATOM 4611 C C . ILE A 1 605 ? -10.069 -6.252 35.459 1.00 89.25 605 ILE A C 1
ATOM 4613 O O . ILE A 1 605 ? -10.646 -7.334 35.420 1.00 89.25 605 ILE A O 1
ATOM 4617 N N . ILE A 1 606 ? -10.419 -5.252 34.644 1.00 88.06 606 ILE A N 1
ATOM 4618 C CA . ILE A 1 606 ? -11.585 -5.342 33.760 1.00 88.06 606 ILE A CA 1
ATOM 4619 C C . ILE A 1 606 ? -11.358 -6.424 32.702 1.00 88.06 606 ILE A C 1
ATOM 4621 O O . ILE A 1 606 ? -12.242 -7.254 32.486 1.00 88.06 606 ILE A O 1
ATOM 4625 N N . ALA A 1 607 ? -10.149 -6.507 32.145 1.00 77.00 607 ALA A N 1
ATOM 4626 C CA . ALA A 1 607 ? -9.761 -7.565 31.218 1.00 77.00 607 ALA A CA 1
ATOM 4627 C C . ALA A 1 607 ? -9.805 -8.974 31.844 1.00 77.00 607 ALA A C 1
ATOM 4629 O O . ALA A 1 607 ? -9.873 -9.951 31.111 1.00 77.00 607 ALA A O 1
ATOM 4630 N N . LYS A 1 608 ? -9.784 -9.118 33.179 1.00 84.25 608 LYS A N 1
ATOM 4631 C CA . LYS A 1 608 ? -9.917 -10.411 33.885 1.00 84.25 608 LYS A CA 1
ATOM 4632 C C . LYS A 1 608 ? -11.353 -10.782 34.240 1.00 84.25 608 LYS A C 1
ATOM 4634 O O . LYS A 1 608 ? -11.666 -11.972 34.331 1.00 84.25 608 LYS A O 1
ATOM 4639 N N . LEU A 1 609 ? -12.217 -9.789 34.444 1.00 88.44 609 LEU A N 1
ATOM 4640 C CA . LEU A 1 609 ? -13.606 -9.998 34.861 1.00 88.44 609 LEU A CA 1
ATOM 4641 C C . LEU A 1 609 ? -14.553 -10.288 33.686 1.00 88.44 609 LEU A C 1
ATOM 4643 O O . LEU A 1 609 ? -15.590 -10.939 33.866 1.00 88.44 609 LEU A O 1
ATOM 4647 N N . GLN A 1 610 ? -14.203 -9.816 32.486 1.00 77.38 610 GLN A N 1
ATOM 4648 C CA . GLN A 1 610 ? -15.077 -9.859 31.316 1.00 77.38 610 GLN A CA 1
ATOM 4649 C C . GLN A 1 610 ? -15.560 -11.266 30.933 1.00 77.38 610 GLN A C 1
ATOM 4651 O O . GLN A 1 610 ? -14.848 -12.273 31.012 1.00 77.38 610 GLN A O 1
ATOM 4656 N N . ALA A 1 611 ? -16.826 -11.327 30.513 1.00 62.72 611 ALA A N 1
ATOM 4657 C CA . ALA A 1 611 ? -17.481 -12.565 30.110 1.00 62.72 611 ALA A CA 1
ATOM 4658 C C . ALA A 1 611 ? -16.975 -13.069 28.757 1.00 62.72 611 ALA A C 1
ATOM 4660 O O . ALA A 1 611 ? -16.694 -14.264 28.629 1.00 62.72 611 ALA A O 1
ATOM 4661 N N . SER A 1 612 ? -16.833 -12.157 27.790 1.00 53.62 612 SER A N 1
ATOM 4662 C CA . SER A 1 612 ? -16.401 -12.481 26.434 1.00 53.62 612 SER A CA 1
ATOM 4663 C C . SER A 1 612 ? -14.944 -12.954 26.433 1.00 53.62 612 SER A C 1
ATOM 4665 O O . SER A 1 612 ? -14.071 -12.191 26.848 1.00 53.62 612 SER A O 1
ATOM 4667 N N . PRO A 1 613 ? -14.651 -14.188 25.981 1.00 50.69 613 PRO A N 1
ATOM 4668 C CA . PRO A 1 613 ? -13.278 -14.655 25.800 1.00 50.69 613 PRO A CA 1
ATOM 4669 C C . PRO A 1 613 ? -12.464 -13.763 24.853 1.00 50.69 613 PRO A C 1
ATOM 4671 O O . PRO A 1 613 ? -11.258 -13.646 25.032 1.00 50.69 613 PRO A O 1
ATOM 4674 N N . ASP A 1 614 ? -13.132 -13.099 23.906 1.00 44.44 614 ASP A N 1
ATOM 4675 C CA . ASP A 1 614 ? -12.512 -12.276 22.860 1.00 44.44 614 ASP A CA 1
ATOM 4676 C C . ASP A 1 614 ? -12.070 -10.889 23.348 1.00 44.44 614 ASP A C 1
ATOM 4678 O O . ASP A 1 614 ? -11.343 -10.194 22.650 1.00 44.44 614 ASP A O 1
ATOM 4682 N N . GLN A 1 615 ? -12.507 -10.486 24.543 1.00 51.25 615 GLN A N 1
ATOM 4683 C CA . GLN A 1 615 ? -12.128 -9.224 25.188 1.00 51.25 615 GLN A CA 1
ATOM 4684 C C . GLN A 1 615 ? -11.417 -9.464 26.545 1.00 51.25 615 GLN A C 1
ATOM 4686 O O . GLN A 1 615 ? -10.992 -8.529 27.227 1.00 51.25 615 GLN A O 1
ATOM 4691 N N . ARG A 1 616 ? -11.234 -10.739 26.931 1.00 64.62 616 ARG A N 1
ATOM 4692 C CA . ARG A 1 616 ? -10.660 -11.180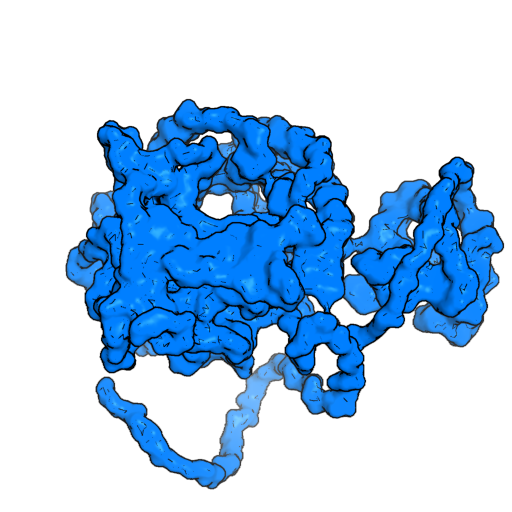 28.211 1.00 64.62 616 ARG A CA 1
ATOM 4693 C C . ARG A 1 616 ? -9.214 -11.661 28.066 1.00 64.62 616 ARG A C 1
ATOM 4695 O O . ARG A 1 616 ? -8.842 -12.281 27.078 1.00 64.62 616 ARG A O 1
ATOM 4702 N N . VAL A 1 617 ? -8.417 -11.478 29.119 1.00 62.59 617 VAL A N 1
ATOM 4703 C CA . VAL A 1 617 ? -7.048 -12.008 29.213 1.00 62.59 617 VAL A CA 1
ATOM 4704 C C . VAL A 1 617 ? -6.992 -13.250 30.102 1.00 62.59 617 VAL A C 1
ATOM 4706 O O . VAL A 1 617 ? -7.168 -13.183 31.322 1.00 62.59 617 VAL A O 1
ATOM 4709 N N . GLY A 1 618 ? -6.699 -14.402 29.500 1.00 69.25 618 GLY A N 1
ATOM 4710 C CA . GLY A 1 618 ? -6.604 -15.690 30.196 1.00 69.25 618 GLY A CA 1
ATOM 4711 C C . GLY A 1 618 ? -7.921 -16.148 30.843 1.00 69.25 618 GLY A C 1
ATOM 4712 O O . GLY A 1 618 ? -9.017 -15.800 30.391 1.00 69.25 618 GLY A O 1
ATOM 4713 N N . ASP A 1 619 ? -7.816 -16.933 31.923 1.00 77.88 619 ASP A N 1
ATOM 4714 C CA . ASP A 1 619 ? -8.977 -17.438 32.673 1.00 77.88 619 ASP A CA 1
ATOM 4715 C C . ASP A 1 619 ? -9.817 -16.291 33.259 1.00 77.88 619 ASP A C 1
ATOM 4717 O O . ASP A 1 619 ? -9.275 -15.311 33.791 1.00 77.88 619 ASP A O 1
ATOM 4721 N N . ARG A 1 620 ? -11.148 -16.445 33.211 1.00 83.81 620 ARG A N 1
ATOM 4722 C CA . ARG A 1 620 ? -12.098 -15.523 33.850 1.00 83.81 620 ARG A CA 1
ATOM 4723 C C . ARG A 1 620 ? -11.965 -15.576 35.359 1.00 83.81 620 ARG A C 1
ATOM 4725 O O . ARG A 1 620 ? -11.954 -16.657 35.944 1.00 83.81 620 ARG A O 1
ATOM 4732 N N . MET A 1 621 ? -11.911 -14.401 35.973 1.00 86.62 621 MET A N 1
ATOM 4733 C CA . MET A 1 621 ? -11.952 -14.247 37.421 1.00 86.62 621 MET A CA 1
ATOM 4734 C C . MET A 1 621 ? -13.378 -13.894 37.881 1.00 86.62 621 MET A C 1
ATOM 4736 O O . MET A 1 621 ? -14.038 -13.088 37.219 1.00 86.62 621 MET A O 1
ATOM 4740 N N . PRO A 1 622 ? -13.870 -14.465 38.998 1.00 89.31 622 PRO A N 1
ATOM 4741 C CA . PRO A 1 622 ? -13.247 -15.504 39.832 1.00 89.31 622 PRO A CA 1
ATOM 4742 C C . PRO A 1 622 ? -13.083 -16.854 39.116 1.00 89.31 622 PRO A C 1
ATOM 4744 O O . PRO A 1 622 ? -13.963 -17.274 38.365 1.00 89.31 622 PRO A O 1
ATOM 4747 N N . ARG A 1 623 ? -11.958 -17.544 39.347 1.00 80.94 623 ARG A N 1
ATOM 4748 C CA . ARG A 1 623 ? -11.638 -18.807 38.661 1.00 80.94 623 ARG A CA 1
ATOM 4749 C C . ARG A 1 623 ? -12.629 -19.901 39.068 1.00 80.94 623 ARG A C 1
ATOM 4751 O O . ARG A 1 623 ? -12.807 -20.148 40.252 1.00 80.94 623 ARG A O 1
ATOM 4758 N N . GLY A 1 624 ? -13.261 -20.553 38.091 1.00 80.38 624 GLY A N 1
ATOM 4759 C CA . GLY A 1 624 ? -14.281 -21.586 38.338 1.00 80.38 624 GLY A CA 1
ATOM 4760 C C . GLY A 1 624 ? -15.660 -21.051 38.753 1.00 80.38 624 GLY A C 1
ATOM 4761 O O . GLY A 1 624 ? -16.601 -21.832 38.862 1.00 80.38 624 GLY A O 1
ATOM 4762 N N . GLY A 1 625 ? -15.804 -19.732 38.914 1.00 81.69 625 GLY A N 1
ATOM 4763 C CA . GLY A 1 625 ? -17.046 -19.082 39.318 1.00 81.69 625 GLY A CA 1
ATOM 4764 C C . GLY A 1 625 ? -17.373 -19.191 40.822 1.00 81.69 625 GLY A C 1
ATOM 4765 O O . GLY A 1 625 ? -16.593 -19.753 41.588 1.00 81.69 625 GLY A O 1
ATOM 4766 N N . PRO A 1 626 ? -18.517 -18.630 41.265 1.00 85.94 626 PRO A N 1
ATOM 4767 C CA . PRO A 1 626 ? -19.500 -17.916 40.449 1.00 85.94 626 PRO A CA 1
ATOM 4768 C C . PRO A 1 626 ? -18.916 -16.633 39.844 1.00 85.94 626 PRO A C 1
ATOM 4770 O O . PRO A 1 626 ? -18.219 -15.869 40.512 1.00 85.94 626 PRO A O 1
ATOM 4773 N N . PHE A 1 627 ? -19.164 -16.424 38.549 1.00 87.12 627 PHE A N 1
ATOM 4774 C CA . PHE A 1 627 ? -18.682 -15.239 37.846 1.00 87.12 627 PHE A CA 1
ATOM 4775 C C . PHE A 1 627 ? -19.502 -14.004 38.204 1.00 87.12 627 PHE A C 1
ATOM 4777 O O . PHE A 1 627 ? -20.683 -14.098 38.528 1.00 87.12 627 PHE A O 1
ATOM 4784 N N . LEU A 1 628 ? -18.869 -12.844 38.070 1.00 88.12 628 LEU A N 1
ATOM 4785 C CA . LEU A 1 628 ? -19.538 -11.557 38.186 1.00 88.12 628 LEU A CA 1
ATOM 4786 C C . LEU A 1 628 ? -20.541 -11.357 37.047 1.00 88.12 628 LEU A C 1
ATOM 4788 O O . LEU A 1 628 ? -20.245 -11.651 35.883 1.00 88.12 628 LEU A O 1
ATOM 4792 N N . THR A 1 629 ? -21.715 -10.841 37.392 1.00 86.56 629 THR A N 1
ATOM 4793 C CA . THR A 1 629 ? -22.720 -10.385 36.428 1.00 86.56 629 THR A CA 1
ATOM 4794 C C . THR A 1 629 ? -22.245 -9.120 35.719 1.00 86.56 629 THR A C 1
ATOM 4796 O O . THR A 1 629 ? -21.363 -8.405 36.197 1.00 86.56 629 THR A O 1
ATOM 4799 N N . GLU A 1 630 ? -22.844 -8.806 34.573 1.00 78.62 630 GLU A N 1
ATOM 4800 C CA . GLU A 1 630 ? -22.517 -7.580 33.844 1.00 78.62 630 GLU A CA 1
ATOM 4801 C C . GLU A 1 630 ? -22.802 -6.319 34.676 1.00 78.62 630 GLU A C 1
ATOM 4803 O O . GLU A 1 630 ? -21.997 -5.390 34.679 1.00 78.62 630 GLU A O 1
ATOM 4808 N N . GLY A 1 631 ? -23.888 -6.315 35.460 1.00 80.56 631 GLY A N 1
ATOM 4809 C CA . GLY A 1 631 ? -24.197 -5.229 36.395 1.00 80.56 631 GLY A CA 1
ATOM 4810 C C . GLY A 1 631 ? -23.101 -5.009 37.442 1.00 80.56 631 GLY A C 1
ATOM 4811 O O . GLY A 1 631 ? -22.712 -3.873 37.700 1.00 80.56 631 GLY A O 1
ATOM 4812 N N . GLU A 1 632 ? -22.535 -6.082 37.992 1.00 90.69 632 GLU A N 1
ATOM 4813 C CA . GLU A 1 632 ? -21.445 -5.993 38.970 1.00 90.69 632 GLU A CA 1
ATOM 4814 C C . GLU A 1 632 ? -20.119 -5.565 38.332 1.00 90.69 632 GLU A C 1
ATOM 4816 O O . GLU A 1 632 ? -19.399 -4.749 38.902 1.00 90.69 632 GLU A O 1
ATOM 4821 N N . ILE A 1 633 ? -19.805 -6.053 37.126 1.00 87.88 633 ILE A N 1
ATOM 4822 C CA . ILE A 1 633 ? -18.636 -5.578 36.367 1.00 87.88 633 ILE A CA 1
ATOM 4823 C C . ILE A 1 633 ? -18.779 -4.081 36.074 1.00 87.88 633 ILE A C 1
ATOM 4825 O O . ILE A 1 633 ? -17.805 -3.339 36.191 1.00 87.88 633 ILE A O 1
ATOM 4829 N N . ASN A 1 634 ? -19.986 -3.615 35.749 1.00 82.81 634 ASN A N 1
ATOM 4830 C CA . ASN A 1 634 ? -20.257 -2.198 35.534 1.00 82.81 634 ASN A CA 1
ATOM 4831 C C . ASN A 1 634 ? -20.104 -1.369 36.817 1.00 82.81 634 ASN A C 1
ATOM 4833 O O . ASN A 1 634 ? -19.643 -0.237 36.726 1.00 82.81 634 ASN A O 1
ATOM 4837 N N . GLN A 1 635 ? -20.386 -1.921 38.002 1.00 88.75 635 GLN A N 1
ATOM 4838 C CA . GLN A 1 635 ? -20.062 -1.256 39.273 1.00 88.75 635 GLN A CA 1
ATOM 4839 C C . GLN A 1 635 ? -18.547 -1.131 39.488 1.00 88.75 635 GLN A C 1
ATOM 4841 O O . GLN A 1 635 ? -18.077 -0.074 39.905 1.00 88.75 635 GLN A O 1
ATOM 4846 N N . VAL A 1 636 ? -17.761 -2.157 39.129 1.00 92.69 636 VAL A N 1
ATOM 4847 C CA . VAL A 1 636 ? -16.287 -2.065 39.148 1.00 92.69 636 VAL A CA 1
ATOM 4848 C C . VAL A 1 636 ? -15.803 -0.988 38.180 1.00 92.69 636 VAL A C 1
ATOM 4850 O O . VAL A 1 636 ? -14.990 -0.154 38.567 1.00 92.69 636 VAL A O 1
ATOM 4853 N N . LYS A 1 637 ? -16.325 -0.955 36.948 1.00 86.44 637 LYS A N 1
ATOM 4854 C CA . LYS A 1 637 ? -15.978 0.083 35.967 1.00 86.44 637 LYS A CA 1
ATOM 4855 C C . LYS A 1 637 ? -16.330 1.484 36.466 1.00 86.44 637 LYS A C 1
ATOM 4857 O O . LYS A 1 637 ? -15.470 2.356 36.453 1.00 86.44 637 LYS A O 1
ATOM 4862 N N . ALA A 1 638 ? -17.546 1.674 36.976 1.00 81.25 638 ALA A N 1
ATOM 4863 C CA . ALA A 1 638 ? -18.017 2.964 37.470 1.00 81.25 638 ALA A CA 1
ATOM 4864 C C . ALA A 1 638 ? -17.179 3.484 38.648 1.00 81.25 638 ALA A C 1
ATOM 4866 O O . ALA A 1 638 ? -16.862 4.670 38.695 1.00 81.25 638 ALA A O 1
ATOM 4867 N N . TRP A 1 639 ? -16.766 2.605 39.567 1.00 92.94 639 TRP A N 1
ATOM 4868 C CA . TRP A 1 639 ? -15.841 2.967 40.643 1.00 92.94 639 TRP A CA 1
ATOM 4869 C C . TRP A 1 639 ? -14.468 3.401 40.104 1.00 92.94 639 TRP A C 1
ATOM 4871 O O . TRP A 1 639 ? -13.925 4.417 40.546 1.00 92.94 639 TRP A O 1
ATOM 4881 N N . ILE A 1 640 ? -13.917 2.676 39.123 1.00 90.12 640 ILE A N 1
ATOM 4882 C CA . ILE A 1 640 ? -12.645 3.044 38.488 1.00 90.12 640 ILE A CA 1
ATOM 4883 C C . ILE A 1 640 ? -12.766 4.405 37.797 1.00 90.12 640 ILE A C 1
ATOM 4885 O O . ILE A 1 640 ? -11.935 5.277 38.044 1.00 90.12 640 ILE A O 1
ATOM 4889 N N . ASP A 1 641 ? -13.804 4.613 36.986 1.00 79.44 641 ASP A N 1
ATOM 4890 C CA . ASP A 1 641 ? -14.031 5.856 36.238 1.00 79.44 641 ASP A CA 1
ATOM 4891 C C . ASP A 1 641 ? -14.288 7.058 37.157 1.00 79.44 641 ASP A C 1
ATOM 4893 O O . ASP A 1 641 ? -13.880 8.174 36.845 1.00 79.44 641 ASP A O 1
ATOM 4897 N N . ALA A 1 642 ? -14.865 6.831 38.342 1.00 78.31 642 ALA A N 1
ATOM 4898 C CA . ALA A 1 642 ? -15.004 7.840 39.393 1.00 78.31 642 ALA A CA 1
ATOM 4899 C C . ALA A 1 642 ? -13.677 8.191 40.102 1.00 78.31 642 ALA A C 1
ATOM 4901 O O . ALA A 1 642 ? -13.681 8.938 41.080 1.00 78.31 642 ALA A O 1
ATOM 4902 N N . GLY A 1 643 ? -12.542 7.662 39.633 1.00 83.31 643 GLY A N 1
ATOM 4903 C CA . GLY A 1 643 ? -11.209 7.933 40.172 1.00 83.31 643 GLY A CA 1
ATOM 4904 C C . GLY A 1 643 ? -10.665 6.840 41.088 1.00 83.31 643 GLY A C 1
ATOM 4905 O O . GLY A 1 643 ? -9.658 7.070 41.746 1.00 83.31 643 GLY A O 1
ATOM 4906 N N . ALA A 1 644 ? -11.301 5.664 41.145 1.00 89.38 644 ALA A N 1
ATOM 4907 C CA . ALA A 1 644 ? -10.913 4.561 42.028 1.00 89.38 644 ALA A CA 1
ATOM 4908 C C . ALA A 1 644 ? -10.716 5.012 43.493 1.00 89.38 644 ALA A C 1
ATOM 4910 O O . ALA A 1 644 ? -9.769 4.603 44.166 1.00 89.38 644 ALA A O 1
ATOM 4911 N N . ASN A 1 645 ? -11.600 5.897 43.968 1.00 82.56 645 ASN A N 1
ATOM 4912 C CA . ASN A 1 645 ? -11.521 6.489 45.302 1.00 82.56 645 ASN A CA 1
ATOM 4913 C C . ASN A 1 645 ? -11.843 5.462 46.392 1.00 82.56 645 ASN A C 1
ATOM 4915 O O . ASN A 1 645 ? -12.590 4.507 46.163 1.00 82.56 645 ASN A O 1
ATOM 4919 N N . ARG A 1 646 ? -11.261 5.661 47.574 1.00 82.44 646 ARG A N 1
ATOM 4920 C CA . ARG A 1 646 ? -11.437 4.762 48.716 1.00 82.44 646 ARG A CA 1
ATOM 4921 C C . ARG A 1 646 ? -12.796 4.922 49.389 1.00 82.44 646 ARG A C 1
ATOM 4923 O O . ARG A 1 646 ? -13.237 6.082 49.532 1.00 82.44 646 ARG A O 1
#